Protein AF-A0A2E3NMI8-F1 (afdb_monomer_lite)

pLDDT: mean 86.26, std 13.09, range [44.47, 98.38]

Foldseek 3Di:
DPLVVVLPFAPAFDLDDALQLLVLLLVLLVVLLVLLLLLDPDVVVNVVSVVLSVLLSVLCCVQHNHDHDVVNVVLVVSCVVVVVVVLVVLCVLVVVLLVVLLVLLVVLLVVVVVCVVVVHDDPQQQDFDPLVVLVVVLLVLLLVLLVVLLVLCVVVVVLLVVQCCVFLCVSRCPPPRSNSLSVLLLSFQSLQLSLLCSLLSNLCVVVRDGNSSLVSLVVVVVVSCVVSVVDDPPPFVSLQVVLSSLRRRSSSVSNKAVSLSSHQQALSNQQLNIGNVVSNVCCNRPVVLSSGRSNVSSVVSSVRSSVRSLLSHQSAQTPPHCLVNLVLVSCVSLVSSVDVPDSGSRPSPDPPVSVVVPDDLQDPSNLSSQVNNCVNVNDHDPVSVVSNDDPD

Sequence (392 aa):
MDFLKLAQESKKVYLEYRAGDFLLYALSLISSGALLHLAFPFPTIQAAIWPLLLFMALMFVRKHGIRFDPSALSCLAVNLYVYPVQVFQEWALVRFVPLLLPLSLLFAVALDDFLESQSVGPAWLSEPLPIWAMVSAHFFVGTCQRLRIHVAHMKRKDHVREVLIQSVWKKHLGNLSIGWHIHHALVTGILCQATNLAVPIATWAVLQPSYRLELILIVLNLGLWRWTRRGHPMNNELVFHRHRSEHRSRFRFTVLHGHHHDAIPIGTIGAAGVGLLEGFHRTLFHYPLGFGSVAVGLLTETGIVLLDMRKHQYVPGVYPFSRGLIRGKVHHAIHHYGSYLPLGTGDGSNLDRDDAAGYVRNNPKARWLCRMTEQVEGSLDSETSAFLAPER

Structure (mmCIF, N/CA/C/O backbone):
data_AF-A0A2E3NMI8-F1
#
_entry.id   AF-A0A2E3NMI8-F1
#
loop_
_atom_site.group_PDB
_atom_site.id
_atom_site.type_symbol
_atom_site.label_atom_id
_atom_site.label_alt_id
_atom_site.label_comp_id
_atom_site.label_asym_id
_atom_site.label_entity_id
_atom_site.label_seq_id
_atom_site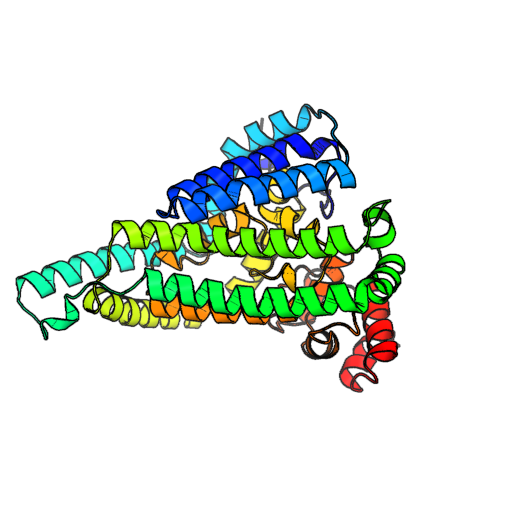.pdbx_PDB_ins_code
_atom_site.Cartn_x
_atom_site.Cartn_y
_atom_site.Cartn_z
_atom_site.occupancy
_atom_site.B_iso_or_equiv
_atom_site.auth_seq_id
_atom_site.auth_comp_id
_atom_site.auth_asym_id
_atom_site.auth_atom_id
_atom_site.pdbx_PDB_model_num
ATOM 1 N N . MET A 1 1 ? 21.445 22.642 18.134 1.00 48.94 1 MET A N 1
ATOM 2 C CA . MET A 1 1 ? 20.219 21.893 18.481 1.00 48.94 1 MET A CA 1
ATOM 3 C C . MET A 1 1 ? 20.337 20.538 17.806 1.00 48.94 1 MET A C 1
ATOM 5 O O . MET A 1 1 ? 20.541 20.500 16.602 1.00 48.94 1 MET A O 1
ATOM 9 N N . ASP A 1 2 ? 20.375 19.454 18.577 1.00 54.44 2 ASP A N 1
ATOM 10 C CA . ASP A 1 2 ? 20.687 18.118 18.059 1.00 54.44 2 ASP A CA 1
ATOM 11 C C . ASP A 1 2 ? 19.453 17.551 17.334 1.00 54.44 2 ASP A C 1
ATOM 13 O O . ASP A 1 2 ? 18.562 16.962 17.947 1.00 54.44 2 ASP A O 1
ATOM 17 N N . PHE A 1 3 ? 19.341 17.828 16.031 1.00 47.16 3 PHE A N 1
ATOM 18 C CA . PHE A 1 3 ? 18.184 17.445 15.210 1.00 47.16 3 PHE A CA 1
ATOM 19 C C . PHE A 1 3 ? 17.937 15.928 15.214 1.00 47.16 3 PHE A C 1
ATOM 21 O O . PHE A 1 3 ? 16.792 15.497 15.084 1.00 47.16 3 PHE A O 1
ATOM 28 N N . LEU A 1 4 ? 18.975 15.122 15.467 1.00 50.06 4 LEU A N 1
ATOM 29 C CA . LEU A 1 4 ? 18.859 13.673 15.639 1.00 50.06 4 LEU A CA 1
ATOM 30 C C . LEU A 1 4 ? 18.184 13.292 16.966 1.00 50.06 4 LEU A C 1
ATOM 32 O O . LEU A 1 4 ? 17.413 12.338 16.988 1.00 50.06 4 LEU A O 1
ATOM 36 N N . LYS A 1 5 ? 18.370 14.064 18.047 1.00 53.22 5 LYS A N 1
ATOM 37 C CA . LYS A 1 5 ? 17.618 13.885 19.308 1.00 53.22 5 LYS A CA 1
ATOM 38 C C . LYS A 1 5 ? 16.154 14.309 19.204 1.00 53.22 5 LYS A C 1
ATOM 40 O O . LYS A 1 5 ? 15.318 13.751 19.900 1.00 53.22 5 LYS A O 1
ATOM 45 N N . LEU A 1 6 ? 15.812 15.250 18.324 1.00 46.50 6 LEU A N 1
ATOM 46 C CA . LEU A 1 6 ? 14.408 15.598 18.035 1.00 46.50 6 LEU A CA 1
ATOM 47 C C . LEU A 1 6 ? 13.716 14.566 17.140 1.00 46.50 6 LEU A C 1
ATOM 49 O O . LEU A 1 6 ? 12.498 14.418 17.196 1.00 46.50 6 LEU A O 1
ATOM 53 N N . ALA A 1 7 ? 14.501 13.847 16.338 1.00 50.66 7 ALA A N 1
ATOM 54 C CA . ALA A 1 7 ? 14.060 12.708 15.548 1.00 50.66 7 ALA A CA 1
ATOM 55 C C . ALA A 1 7 ? 14.008 11.392 16.344 1.00 50.66 7 ALA A C 1
ATOM 57 O O . ALA A 1 7 ? 13.505 10.398 15.815 1.00 50.66 7 ALA A O 1
ATOM 58 N N . GLN A 1 8 ? 14.525 11.362 17.584 1.00 53.12 8 GLN A N 1
ATOM 59 C CA . GLN A 1 8 ? 14.442 10.175 18.432 1.00 53.12 8 GLN A CA 1
ATOM 60 C C . GLN A 1 8 ? 12.979 9.799 18.656 1.00 53.12 8 GLN A C 1
ATOM 62 O O . GLN A 1 8 ? 12.126 10.647 18.919 1.00 53.12 8 GLN A O 1
ATOM 67 N N . GLU A 1 9 ? 12.720 8.497 18.529 1.00 57.19 9 GLU A N 1
ATOM 68 C CA . GLU A 1 9 ? 11.420 7.866 18.710 1.00 57.19 9 GLU A CA 1
ATOM 69 C C . GLU A 1 9 ? 10.660 8.477 19.894 1.00 57.19 9 GLU A C 1
ATOM 71 O O . GLU A 1 9 ? 11.052 8.334 21.056 1.00 57.19 9 GLU A O 1
ATOM 76 N N . SER A 1 10 ? 9.546 9.153 19.603 1.00 64.44 10 SER A N 1
ATOM 77 C CA . SER A 1 10 ? 8.658 9.636 20.651 1.00 64.44 10 SER A CA 1
ATOM 78 C C . SER A 1 10 ? 8.221 8.457 21.522 1.00 64.44 10 SER A C 1
ATOM 80 O O . SER A 1 10 ? 7.871 7.394 21.009 1.00 64.44 10 SER A O 1
ATOM 82 N N . LYS A 1 11 ? 8.150 8.652 22.847 1.00 71.75 11 LYS A N 1
ATOM 83 C CA . LYS A 1 11 ? 7.437 7.704 23.727 1.00 71.75 11 LYS A CA 1
ATOM 84 C C . LYS A 1 11 ? 5.959 7.579 23.339 1.00 71.75 11 LYS A C 1
ATOM 86 O O . LYS A 1 11 ? 5.300 6.617 23.724 1.00 71.75 11 LYS A O 1
ATOM 91 N N . LYS A 1 12 ? 5.427 8.563 22.608 1.00 85.50 12 LYS A N 1
ATOM 92 C CA . LYS A 1 12 ? 4.054 8.569 22.135 1.00 85.50 12 LYS A CA 1
ATOM 93 C C . LYS A 1 12 ? 3.904 7.655 20.925 1.00 85.50 12 LYS A C 1
ATOM 95 O O . LYS A 1 12 ? 4.614 7.795 19.935 1.00 85.50 12 LYS A O 1
ATOM 100 N N . VAL A 1 13 ? 2.911 6.783 21.014 1.00 88.81 13 VAL A N 1
ATOM 101 C CA . VAL A 1 13 ? 2.455 5.936 19.917 1.00 88.81 13 VAL A CA 1
ATOM 102 C C . VAL A 1 13 ? 1.234 6.580 19.261 1.00 88.81 13 VAL A C 1
ATOM 104 O O . VAL A 1 13 ? 0.327 7.052 19.950 1.00 88.81 13 VAL A O 1
ATOM 107 N N . TYR A 1 14 ? 1.211 6.591 17.934 1.00 92.00 14 TYR A N 1
ATOM 108 C CA . TYR A 1 14 ? 0.100 7.042 17.104 1.00 92.00 14 TYR A CA 1
ATOM 109 C C . TYR A 1 14 ? -0.599 5.819 16.522 1.00 92.00 14 TYR A C 1
ATOM 111 O O . TYR A 1 14 ? 0.033 5.055 15.815 1.00 92.00 14 TYR A O 1
ATOM 119 N N . LEU A 1 15 ? -1.878 5.618 16.828 1.00 90.62 15 LEU A N 1
ATOM 120 C CA . LEU A 1 15 ? -2.722 4.571 16.221 1.00 90.62 15 LEU A CA 1
ATOM 121 C C . LEU A 1 15 ? -3.966 5.169 15.555 1.00 90.62 15 LEU A C 1
ATOM 123 O O . LEU A 1 15 ? -4.753 4.467 14.939 1.00 90.62 15 LEU A O 1
ATOM 127 N N . GLU A 1 16 ? -4.174 6.471 15.734 1.00 93.00 16 GLU A N 1
ATOM 128 C CA . GLU A 1 16 ? -5.407 7.162 15.398 1.00 93.00 16 GLU A CA 1
ATOM 129 C C . GLU A 1 16 ? -5.082 8.600 15.010 1.00 93.00 16 GLU A C 1
ATOM 131 O O . GLU A 1 16 ? -4.140 9.211 15.534 1.00 93.00 16 GLU A O 1
ATOM 136 N N . TYR A 1 17 ? -5.901 9.149 14.121 1.00 95.50 17 TYR A N 1
ATOM 137 C CA . TYR A 1 17 ? -5.855 10.555 13.763 1.00 95.50 17 TYR A CA 1
ATOM 138 C C . TYR A 1 17 ? -6.521 11.444 14.812 1.00 95.50 17 TYR A C 1
ATOM 140 O O . TYR A 1 17 ? -7.375 11.026 15.592 1.00 95.50 17 TYR A O 1
ATOM 148 N N . ARG A 1 18 ? -6.124 12.717 14.817 1.00 95.75 18 ARG A N 1
ATOM 149 C CA . ARG A 1 18 ? -6.755 13.789 15.594 1.00 95.75 18 ARG A CA 1
ATOM 150 C C . ARG A 1 18 ? -7.153 14.915 14.647 1.00 95.75 18 ARG A C 1
ATOM 152 O O . ARG A 1 18 ? -6.517 15.101 13.615 1.00 95.75 18 ARG A O 1
ATOM 159 N N . ALA A 1 19 ? -8.087 15.770 15.064 1.00 96.81 19 ALA A N 1
ATOM 160 C CA . ALA A 1 19 ? -8.471 16.974 14.311 1.00 96.81 19 ALA A CA 1
ATOM 161 C C . ALA A 1 19 ? -7.267 17.836 13.864 1.00 96.81 19 ALA A C 1
ATOM 163 O O . ALA A 1 19 ? -7.267 18.414 12.780 1.00 96.81 19 ALA A O 1
ATOM 164 N N . GLY A 1 20 ? -6.227 17.906 14.709 1.00 97.12 20 GLY A N 1
ATOM 165 C CA . GLY A 1 20 ? -4.985 18.646 14.451 1.00 97.12 20 GLY A CA 1
ATOM 166 C C . GLY A 1 20 ? -4.076 18.042 13.377 1.00 97.12 20 GLY A C 1
ATOM 167 O O . GLY A 1 20 ? -3.100 18.668 12.981 1.00 97.12 20 GLY A O 1
ATOM 168 N N . ASP A 1 21 ? -4.344 16.817 12.928 1.00 97.38 21 ASP A N 1
ATOM 169 C CA . ASP A 1 21 ? -3.536 16.116 11.928 1.00 97.38 21 ASP A CA 1
ATOM 170 C C . ASP A 1 21 ? -4.006 16.401 10.486 1.00 97.38 21 ASP A C 1
ATOM 172 O O . ASP A 1 21 ? -3.323 16.006 9.542 1.00 97.38 21 ASP A O 1
ATOM 176 N N . PHE A 1 22 ? -5.106 17.152 10.306 1.00 97.62 22 PHE A N 1
ATOM 177 C CA . PHE A 1 22 ? -5.719 17.439 9.001 1.00 97.62 22 PHE A CA 1
ATOM 178 C C . PHE A 1 22 ? -4.738 18.012 7.971 1.00 97.62 22 PHE A C 1
ATOM 180 O O . PHE A 1 22 ? -4.742 17.577 6.826 1.00 97.62 22 PHE A O 1
ATOM 187 N N . LEU A 1 23 ? -3.868 18.950 8.363 1.00 97.31 23 LEU A N 1
ATOM 188 C CA . LEU A 1 23 ? -2.914 19.567 7.433 1.00 97.31 23 LEU A CA 1
ATOM 189 C C . LEU A 1 23 ? -1.930 18.544 6.843 1.00 97.31 23 LEU A C 1
ATOM 191 O O . LEU A 1 23 ? -1.693 18.527 5.639 1.00 97.31 23 LEU A O 1
ATOM 195 N N . LEU A 1 24 ? -1.368 17.681 7.692 1.00 97.44 24 LEU A N 1
ATOM 196 C CA . LEU A 1 24 ? -0.439 16.635 7.261 1.00 97.44 24 LEU A CA 1
ATOM 197 C C . LEU A 1 24 ? -1.165 15.554 6.445 1.00 97.44 24 LEU A C 1
ATOM 199 O O . LEU A 1 24 ? -0.610 15.037 5.479 1.00 97.44 24 LEU A O 1
ATOM 203 N N . TYR A 1 25 ? -2.410 15.239 6.809 1.00 97.81 25 TYR A N 1
ATOM 204 C CA . TYR A 1 25 ? -3.247 14.304 6.062 1.00 97.81 25 TYR A CA 1
ATOM 205 C C . TYR A 1 25 ? -3.560 14.834 4.655 1.00 97.81 25 TYR A C 1
ATOM 207 O O . TYR A 1 25 ? -3.325 14.149 3.666 1.00 97.81 25 TYR A O 1
ATOM 215 N N . ALA A 1 26 ? -3.995 16.093 4.546 1.00 97.81 26 ALA A N 1
ATOM 216 C CA . ALA A 1 26 ? -4.251 16.756 3.269 1.00 97.81 26 ALA A CA 1
ATOM 217 C C . ALA A 1 26 ? -2.993 16.819 2.389 1.00 97.81 26 ALA A C 1
ATOM 219 O O . ALA A 1 26 ? -3.072 16.544 1.194 1.00 97.81 26 ALA A O 1
ATOM 220 N N . LEU A 1 27 ? -1.826 17.106 2.979 1.00 97.25 27 LEU A N 1
ATOM 221 C CA . LEU A 1 27 ? -0.546 17.037 2.271 1.00 97.25 27 LEU A CA 1
ATOM 222 C C . LEU A 1 27 ? -0.295 15.639 1.691 1.00 97.25 27 LEU A C 1
ATOM 224 O O . LEU A 1 27 ? 0.133 15.528 0.541 1.00 97.25 27 LEU A O 1
ATOM 228 N N . SER A 1 28 ? -0.566 14.582 2.462 1.00 97.25 28 SER A N 1
ATOM 229 C CA . SER A 1 28 ? -0.422 13.211 1.970 1.00 97.25 28 SER A CA 1
ATOM 230 C C . SER A 1 28 ? -1.344 12.919 0.792 1.00 97.25 28 SER A C 1
ATOM 232 O O . SER A 1 28 ? -0.884 12.399 -0.226 1.00 97.25 28 SER A O 1
ATOM 234 N N . LEU A 1 29 ? -2.617 13.315 0.886 1.00 98.19 29 LEU A N 1
ATOM 235 C CA . LEU A 1 29 ? -3.584 13.132 -0.196 1.00 98.19 29 LEU A CA 1
ATOM 236 C C . LEU A 1 29 ? -3.160 13.875 -1.468 1.00 98.19 29 LEU A C 1
ATOM 238 O O . LEU A 1 29 ? -3.165 13.281 -2.542 1.00 98.19 29 LEU A O 1
ATOM 242 N N . ILE A 1 30 ? -2.745 15.141 -1.356 1.00 98.12 30 ILE A N 1
ATOM 243 C CA . ILE A 1 30 ? -2.297 15.950 -2.502 1.00 98.12 30 ILE A CA 1
ATOM 244 C C . ILE A 1 30 ? -1.049 15.336 -3.139 1.00 98.12 30 ILE A C 1
ATOM 246 O O . ILE A 1 30 ? -0.992 15.191 -4.357 1.00 98.12 30 ILE A O 1
ATOM 250 N N . SER A 1 31 ? -0.072 14.937 -2.324 1.00 97.38 31 SER A N 1
ATOM 251 C CA . SER A 1 31 ? 1.175 14.342 -2.815 1.00 97.38 31 SER A CA 1
ATOM 252 C C . SER A 1 31 ? 0.923 12.985 -3.477 1.00 97.38 31 SER A C 1
ATOM 254 O O . SER A 1 31 ? 1.492 12.699 -4.527 1.00 97.38 31 SER A O 1
ATOM 256 N N . SER A 1 32 ? 0.023 12.175 -2.910 1.00 97.12 32 SER A N 1
ATOM 257 C CA . SER A 1 32 ? -0.417 10.910 -3.509 1.00 97.12 32 SER A CA 1
ATOM 258 C C . SER A 1 32 ? -1.138 11.153 -4.834 1.00 97.12 32 SER A C 1
ATOM 260 O O . SER A 1 32 ? -0.865 10.467 -5.811 1.00 97.12 32 SER A O 1
ATOM 262 N N . GLY A 1 33 ? -2.016 12.159 -4.899 1.00 97.56 33 GLY A N 1
ATOM 263 C CA . GLY A 1 33 ? -2.706 12.553 -6.127 1.00 97.56 33 GLY A CA 1
ATOM 264 C C . GLY A 1 33 ? -1.751 13.007 -7.221 1.00 97.56 33 GLY A C 1
ATOM 265 O O . GLY A 1 33 ? -1.853 12.522 -8.342 1.00 97.56 33 GLY A O 1
ATOM 266 N N . ALA A 1 34 ? -0.782 13.863 -6.890 1.00 96.88 34 ALA A N 1
ATOM 267 C CA . ALA A 1 34 ? 0.250 14.304 -7.825 1.00 96.88 34 ALA A CA 1
ATOM 268 C C . ALA A 1 34 ? 1.092 13.125 -8.336 1.00 96.88 34 ALA A C 1
ATOM 270 O O . ALA A 1 34 ? 1.272 12.973 -9.541 1.00 96.88 34 ALA A O 1
ATOM 271 N N . LEU A 1 35 ? 1.546 12.252 -7.433 1.00 95.94 35 LEU A N 1
ATOM 272 C CA . LEU A 1 35 ? 2.306 11.055 -7.783 1.00 95.94 35 LEU A CA 1
ATOM 273 C C . LEU A 1 35 ? 1.525 10.143 -8.739 1.00 95.94 35 LEU A C 1
ATOM 275 O O . LEU A 1 35 ? 2.049 9.732 -9.771 1.00 95.94 35 LEU A O 1
ATOM 279 N N . LEU A 1 36 ? 0.274 9.829 -8.404 1.00 96.25 36 LEU A N 1
ATOM 280 C CA . LEU A 1 36 ? -0.571 8.971 -9.231 1.00 96.25 36 LEU A CA 1
ATOM 281 C C . LEU A 1 36 ? -0.896 9.626 -10.576 1.00 96.25 36 LEU A C 1
ATOM 283 O O . LEU A 1 36 ? -0.906 8.948 -11.598 1.00 96.25 36 LEU A O 1
ATOM 287 N N . HIS A 1 37 ? -1.127 10.937 -10.594 1.00 95.19 37 HIS A N 1
ATOM 288 C CA . HIS A 1 37 ? -1.381 11.676 -11.826 1.00 95.19 37 HIS A CA 1
ATOM 289 C C . HIS A 1 37 ? -0.189 11.602 -12.789 1.00 95.19 37 HIS A C 1
ATOM 291 O O . HIS A 1 37 ? -0.386 11.429 -13.988 1.00 95.19 37 HIS A O 1
ATOM 297 N N . LEU A 1 38 ? 1.037 11.676 -12.260 1.00 94.06 38 LEU A N 1
ATOM 298 C CA . LEU A 1 38 ? 2.265 11.534 -13.043 1.00 94.06 38 LEU A CA 1
ATOM 299 C C . LEU A 1 38 ? 2.527 10.086 -13.479 1.00 94.06 38 LEU A C 1
ATOM 301 O O . LEU A 1 38 ? 3.013 9.864 -14.583 1.00 94.06 38 LEU A O 1
ATOM 305 N N . ALA A 1 39 ? 2.221 9.105 -12.628 1.00 94.06 39 ALA A N 1
ATOM 306 C CA . ALA A 1 39 ? 2.479 7.698 -12.925 1.00 94.06 39 ALA A CA 1
ATOM 307 C C . ALA A 1 39 ? 1.505 7.121 -13.965 1.00 94.06 39 ALA A C 1
ATOM 309 O O . ALA A 1 39 ? 1.915 6.362 -14.837 1.00 94.06 39 ALA A O 1
ATOM 310 N N . PHE A 1 40 ? 0.215 7.460 -13.891 1.00 93.56 40 PHE A N 1
ATOM 311 C CA . PHE A 1 40 ? -0.798 6.920 -14.799 1.00 93.56 40 PHE A CA 1
ATOM 312 C C . PHE A 1 40 ? -0.992 7.838 -16.015 1.00 93.56 40 PHE A C 1
ATOM 314 O O . PHE A 1 40 ? -1.464 8.959 -15.840 1.00 93.56 40 PHE A O 1
ATOM 321 N N . PRO A 1 41 ? -0.739 7.375 -17.254 1.00 91.69 41 PRO A N 1
ATOM 322 C CA . PRO A 1 41 ? -0.838 8.222 -18.446 1.00 91.69 41 PRO A CA 1
ATOM 323 C C . PRO A 1 41 ? -2.268 8.372 -18.985 1.00 91.69 41 PRO A C 1
ATOM 325 O O . PRO A 1 41 ? -2.483 9.090 -19.957 1.00 91.69 41 PRO A O 1
ATOM 328 N N . PHE A 1 42 ? -3.254 7.681 -18.403 1.00 93.38 42 PHE A N 1
ATOM 329 C CA . PHE A 1 42 ? -4.628 7.676 -18.905 1.00 93.38 42 PHE A CA 1
ATOM 330 C C . PHE A 1 42 ? -5.465 8.783 -18.247 1.00 93.38 42 PHE A C 1
ATOM 332 O O . PHE A 1 42 ? -5.714 8.701 -17.037 1.00 93.38 42 PHE A O 1
ATOM 339 N N . PRO A 1 43 ? -5.995 9.760 -19.012 1.00 95.00 43 PRO A N 1
ATOM 340 C CA . PRO A 1 43 ? -6.765 10.875 -18.455 1.00 95.00 43 PRO A CA 1
ATOM 341 C C . PRO A 1 43 ? -7.990 10.440 -17.645 1.00 95.00 43 PRO A C 1
ATOM 343 O O . PRO A 1 43 ? -8.350 11.075 -16.659 1.00 95.00 43 PRO A O 1
ATOM 346 N N . THR A 1 44 ? -8.622 9.327 -18.021 1.00 94.06 44 THR A N 1
ATOM 347 C CA . THR A 1 44 ? -9.772 8.767 -17.298 1.00 94.06 44 THR A CA 1
ATOM 348 C C . THR A 1 44 ? -9.395 8.281 -15.898 1.00 94.06 44 THR A C 1
ATOM 350 O O . THR A 1 44 ? -10.126 8.542 -14.944 1.00 94.06 44 THR A O 1
ATOM 353 N N . ILE A 1 45 ? -8.237 7.630 -15.749 1.00 93.44 45 ILE A N 1
ATOM 354 C CA . ILE A 1 45 ? -7.718 7.194 -14.445 1.00 93.44 45 ILE A CA 1
ATOM 355 C C . ILE A 1 45 ? -7.319 8.415 -13.615 1.00 93.44 45 ILE A C 1
ATOM 357 O O . ILE A 1 45 ? -7.707 8.525 -12.453 1.00 93.44 45 ILE A O 1
ATOM 361 N N . GLN A 1 46 ? -6.614 9.369 -14.228 1.00 94.19 46 GLN A N 1
ATOM 362 C CA . GLN A 1 46 ? -6.236 10.634 -13.595 1.00 94.19 46 GLN A CA 1
ATOM 363 C C . GLN A 1 46 ? -7.454 11.396 -13.052 1.00 94.19 46 GLN A C 1
ATOM 365 O O . GLN A 1 46 ? -7.432 11.868 -11.915 1.00 94.19 46 GLN A O 1
ATOM 370 N N . ALA A 1 47 ? -8.532 11.478 -13.835 1.00 94.31 47 ALA A N 1
ATOM 371 C CA . ALA A 1 47 ? -9.777 12.120 -13.429 1.00 94.31 47 ALA A CA 1
ATOM 372 C C . ALA A 1 47 ? -10.482 11.370 -12.287 1.00 94.31 47 ALA A C 1
ATOM 374 O O . ALA A 1 47 ? -11.103 12.007 -11.442 1.00 94.31 47 ALA A O 1
ATOM 375 N N . ALA A 1 48 ? -10.368 10.039 -12.226 1.00 95.56 48 ALA A N 1
ATOM 376 C CA . ALA A 1 48 ? -10.977 9.224 -11.175 1.00 95.56 48 ALA A CA 1
ATOM 377 C C . ALA A 1 48 ? -10.239 9.303 -9.823 1.00 95.56 48 ALA A C 1
ATOM 379 O O . ALA A 1 48 ? -10.871 9.154 -8.777 1.00 95.56 48 ALA A O 1
ATOM 380 N N . ILE A 1 49 ? -8.927 9.568 -9.815 1.00 96.44 49 ILE A N 1
ATOM 381 C CA . ILE A 1 49 ? -8.114 9.640 -8.586 1.00 96.44 49 ILE A CA 1
ATOM 382 C C . ILE A 1 49 ? -8.561 10.789 -7.669 1.00 96.44 49 ILE A C 1
ATOM 384 O O . ILE A 1 49 ? -8.715 10.599 -6.461 1.00 96.44 49 ILE A O 1
ATOM 388 N N . TRP A 1 50 ? -8.801 11.978 -8.223 1.00 96.44 50 TRP A N 1
ATOM 389 C CA . TRP A 1 50 ? -9.103 13.172 -7.425 1.00 96.44 50 TRP A CA 1
ATOM 390 C C . TRP A 1 50 ? -10.415 13.079 -6.625 1.00 96.44 50 TRP A C 1
ATOM 392 O O . TRP A 1 50 ? -10.389 13.401 -5.436 1.00 96.44 50 TRP A O 1
ATOM 402 N N . PRO A 1 51 ? -11.540 12.590 -7.184 1.00 98.12 51 PRO A N 1
ATOM 403 C CA . PRO A 1 51 ? -12.753 12.323 -6.413 1.00 98.12 51 PRO A CA 1
ATOM 404 C C . PRO A 1 51 ? -12.547 11.337 -5.258 1.00 98.12 51 PRO A C 1
ATOM 406 O O . PRO A 1 51 ? -13.104 11.540 -4.179 1.00 98.12 51 PRO A O 1
ATOM 409 N N . LEU A 1 52 ? -11.730 10.294 -5.449 1.00 98.00 52 LEU A N 1
ATOM 410 C CA . LEU A 1 52 ? -11.418 9.330 -4.389 1.00 98.00 52 LEU A CA 1
ATOM 411 C C . LEU A 1 52 ? -10.628 9.992 -3.251 1.00 98.00 52 LEU A C 1
ATOM 413 O O . LEU A 1 52 ? -10.954 9.797 -2.082 1.00 98.00 52 LEU A O 1
ATOM 417 N N . LEU A 1 53 ? -9.640 10.830 -3.575 1.00 98.38 53 LEU A N 1
ATOM 418 C CA . LEU A 1 53 ? -8.878 11.595 -2.579 1.00 98.38 53 LEU A CA 1
ATOM 419 C C . LEU A 1 53 ? -9.744 12.635 -1.860 1.00 98.38 53 LEU A C 1
ATOM 421 O O . LEU A 1 53 ? -9.649 12.782 -0.642 1.00 98.38 53 LEU A O 1
ATOM 425 N N . LEU A 1 54 ? -10.631 13.322 -2.583 1.00 98.31 54 LEU A N 1
ATOM 426 C CA . LEU A 1 54 ? -11.600 14.236 -1.981 1.00 98.31 54 LEU A CA 1
ATOM 427 C C . LEU A 1 54 ? -12.510 13.492 -0.998 1.00 98.31 54 LEU A C 1
ATOM 429 O O . LEU A 1 54 ? -12.752 13.977 0.106 1.00 98.31 54 LEU A O 1
ATOM 433 N N . PHE A 1 55 ? -12.972 12.297 -1.361 1.00 98.38 55 PHE A N 1
ATOM 434 C CA . PHE A 1 55 ? -13.755 11.458 -0.464 1.00 98.38 55 PHE A CA 1
ATOM 435 C C . PHE A 1 55 ? -12.983 11.090 0.815 1.00 98.38 55 PHE A C 1
ATOM 437 O O . PHE A 1 55 ? -13.541 11.231 1.903 1.00 98.38 55 PHE A O 1
ATOM 444 N N . MET A 1 56 ? -11.699 10.720 0.718 1.00 98.06 56 MET A N 1
ATOM 445 C CA . MET A 1 56 ? -10.837 10.489 1.892 1.00 98.06 56 MET A CA 1
ATOM 446 C C . MET A 1 56 ? -10.750 11.736 2.788 1.00 98.06 56 MET A C 1
ATOM 448 O O . MET A 1 56 ? -10.926 11.645 4.003 1.00 98.06 56 MET A O 1
ATOM 452 N N . ALA A 1 57 ? -10.555 12.923 2.199 1.00 98.38 57 ALA A N 1
ATOM 453 C CA . ALA A 1 57 ? -10.520 14.181 2.946 1.00 98.38 57 ALA A CA 1
ATOM 454 C C . ALA A 1 57 ? -11.848 14.452 3.672 1.00 98.38 57 ALA A C 1
ATOM 456 O O . ALA A 1 57 ? -11.854 14.776 4.859 1.00 98.38 57 ALA A O 1
ATOM 457 N N . LEU A 1 58 ? -12.985 14.275 2.993 1.00 97.94 58 LEU A N 1
ATOM 458 C CA . LEU A 1 58 ? -14.310 14.450 3.594 1.00 97.94 58 LEU A CA 1
ATOM 459 C C . LEU A 1 58 ? -14.556 13.452 4.731 1.00 97.94 58 LEU A C 1
ATOM 461 O O . LEU A 1 58 ? -15.092 13.837 5.774 1.00 97.94 58 LEU A O 1
ATOM 465 N N . MET A 1 59 ? -14.140 12.194 4.563 1.00 97.19 59 MET A N 1
ATOM 466 C CA . MET A 1 59 ? -14.217 11.177 5.613 1.00 97.19 59 MET A CA 1
ATOM 467 C C . MET A 1 59 ? -13.380 11.566 6.829 1.00 97.19 59 MET A C 1
ATOM 469 O O . MET A 1 59 ? -13.892 11.501 7.948 1.00 97.19 59 MET A O 1
ATOM 473 N N . PHE A 1 60 ? -12.154 12.057 6.628 1.00 97.19 60 PHE A N 1
ATOM 474 C CA . PHE A 1 60 ? -11.320 12.560 7.718 1.00 97.19 60 PHE A CA 1
ATOM 475 C C . PHE A 1 60 ? -12.036 13.669 8.497 1.00 97.19 60 PHE A C 1
ATOM 477 O O . PHE A 1 60 ? -12.161 13.589 9.718 1.00 97.19 60 PHE A O 1
ATOM 484 N N . VAL A 1 61 ? -12.564 14.682 7.799 1.00 97.12 61 VAL A N 1
ATOM 485 C CA . VAL A 1 61 ? -13.276 15.813 8.423 1.00 97.12 61 VAL A CA 1
ATOM 486 C C . VAL A 1 61 ? -14.485 15.335 9.219 1.00 97.12 61 VAL A C 1
ATOM 488 O O . VAL A 1 61 ? -14.711 15.788 10.339 1.00 97.12 61 VAL A O 1
ATOM 491 N N . ARG A 1 62 ? -15.258 14.395 8.670 1.00 96.06 62 ARG A N 1
ATOM 492 C CA . ARG A 1 62 ? -16.450 13.850 9.333 1.00 96.06 62 ARG A CA 1
ATOM 493 C C . ARG A 1 62 ? -16.118 12.996 10.555 1.00 96.06 62 ARG A C 1
ATOM 495 O O . ARG A 1 62 ? -16.906 12.991 11.497 1.00 96.06 62 ARG A O 1
ATOM 502 N N . LYS A 1 63 ? -14.999 12.269 10.538 1.00 94.75 63 LYS A N 1
ATOM 503 C CA . LYS A 1 63 ? -14.582 11.381 11.635 1.00 94.75 63 LYS A CA 1
ATOM 504 C C . LYS A 1 63 ? -13.837 12.115 12.746 1.00 94.75 63 LYS A C 1
ATOM 506 O O . LYS A 1 63 ? -14.089 11.850 13.917 1.00 94.75 63 LYS A O 1
ATOM 511 N N . HIS A 1 64 ? -12.937 13.024 12.380 1.00 95.19 64 HIS A N 1
ATOM 512 C CA . HIS A 1 64 ? -11.958 13.614 13.299 1.00 95.19 64 HIS A CA 1
ATOM 513 C C . HIS A 1 64 ? -12.144 15.113 13.508 1.00 95.19 64 HIS A C 1
ATOM 515 O O . HIS A 1 64 ? -11.617 15.656 14.477 1.00 95.19 64 HIS A O 1
ATOM 521 N N . GLY A 1 65 ? -12.879 15.788 12.622 1.00 95.94 65 GLY A N 1
ATOM 522 C CA . GLY A 1 65 ? -12.962 17.244 12.576 1.00 95.94 65 GLY A CA 1
ATOM 523 C C . GLY A 1 65 ? -11.713 17.893 11.975 1.00 95.94 65 GLY A C 1
ATOM 524 O O . GLY A 1 65 ? -10.773 17.229 11.539 1.00 95.94 65 GLY A O 1
ATOM 525 N N . ILE A 1 66 ? -11.708 19.225 11.966 1.00 97.38 66 ILE A N 1
ATOM 526 C CA . ILE A 1 66 ? -10.571 20.037 11.524 1.00 97.38 66 ILE A CA 1
ATOM 527 C C . ILE A 1 66 ? -10.180 20.951 12.672 1.00 97.38 66 ILE A C 1
ATOM 529 O O . ILE A 1 66 ? -11.016 21.667 13.222 1.00 97.38 66 ILE A O 1
ATOM 533 N N . ARG A 1 67 ? -8.895 20.958 13.017 1.00 97.56 67 ARG A N 1
ATOM 534 C CA . ARG A 1 67 ? -8.320 21.960 13.910 1.00 97.56 67 ARG A CA 1
ATOM 535 C C . ARG A 1 67 ? -6.961 22.369 13.379 1.00 97.56 67 ARG A C 1
ATOM 537 O O . ARG A 1 67 ? -6.130 21.512 13.101 1.00 97.56 67 ARG A O 1
ATOM 544 N N . PHE A 1 68 ? -6.715 23.668 13.270 1.00 95.44 68 PHE A N 1
ATOM 545 C CA . PHE A 1 68 ? -5.372 24.138 12.964 1.00 95.44 68 PHE A CA 1
ATOM 546 C C . PHE A 1 68 ? -4.447 23.854 14.153 1.00 95.44 68 PHE A C 1
ATOM 548 O O . PHE A 1 68 ? -4.746 24.217 15.290 1.00 95.44 68 PHE A O 1
ATOM 555 N N . ASP A 1 69 ? -3.340 23.168 13.891 1.00 95.25 69 ASP A N 1
ATOM 556 C CA . ASP A 1 69 ? -2.314 22.846 14.876 1.00 95.25 69 ASP A CA 1
ATOM 557 C C . ASP A 1 69 ? -0.957 23.301 14.317 1.00 95.25 69 ASP A C 1
ATOM 559 O O . ASP A 1 69 ? -0.411 22.622 13.444 1.00 95.25 69 ASP A O 1
ATOM 563 N N . PRO A 1 70 ? -0.391 24.425 14.798 1.00 94.25 70 PRO A N 1
ATOM 564 C CA . PRO A 1 70 ? 0.888 24.945 14.311 1.00 94.25 70 PRO A CA 1
ATOM 565 C C . PRO A 1 70 ? 2.028 23.924 14.386 1.00 94.25 70 PRO A C 1
ATOM 567 O O . PRO A 1 70 ? 2.933 23.937 13.551 1.00 94.25 70 PRO A O 1
ATOM 570 N N . SER A 1 71 ? 1.967 22.981 15.335 1.00 94.00 71 SER A N 1
ATOM 571 C CA . SER A 1 71 ? 2.988 21.939 15.461 1.00 94.00 71 SER A CA 1
ATOM 572 C C . SER A 1 71 ? 3.009 20.970 14.272 1.00 94.00 71 SER A C 1
ATOM 574 O O . SER A 1 71 ? 4.008 20.280 14.078 1.00 94.00 71 SER A O 1
ATOM 576 N N . ALA A 1 72 ? 1.959 20.930 13.441 1.00 93.94 72 ALA A N 1
ATOM 577 C CA . ALA A 1 72 ? 1.954 20.201 12.174 1.00 93.94 72 ALA A CA 1
ATOM 578 C C . ALA A 1 72 ? 2.952 20.796 11.165 1.00 93.94 72 ALA A C 1
ATOM 580 O O . ALA A 1 72 ? 3.671 20.042 10.513 1.00 93.94 72 ALA A O 1
ATOM 581 N N . LEU A 1 73 ? 3.057 22.129 11.087 1.00 93.75 73 LEU A N 1
ATOM 582 C CA . LEU A 1 73 ? 4.018 22.816 10.215 1.00 93.75 73 LEU A CA 1
ATOM 583 C C . LEU A 1 73 ? 5.454 22.584 10.684 1.00 93.75 73 LEU A C 1
ATOM 585 O O . LEU A 1 73 ? 6.316 22.234 9.883 1.00 93.75 73 LEU A O 1
ATOM 589 N N . SER A 1 74 ? 5.704 22.703 11.991 1.00 92.94 74 SER A N 1
ATOM 590 C CA . SER A 1 74 ? 7.016 22.383 12.565 1.00 92.94 74 SER A CA 1
ATOM 591 C C . SER A 1 74 ? 7.379 20.914 12.340 1.00 92.94 74 SER A C 1
ATOM 593 O O . SER A 1 74 ? 8.514 20.603 11.987 1.00 92.94 74 SER A O 1
ATOM 595 N N . CYS A 1 75 ? 6.410 20.005 12.496 1.00 93.06 75 CYS A N 1
ATOM 596 C CA . CYS A 1 75 ? 6.593 18.582 12.227 1.00 93.06 75 CYS A CA 1
ATOM 597 C C . CYS A 1 75 ? 6.977 18.334 10.763 1.00 93.06 75 CYS A C 1
ATOM 599 O O . CYS A 1 75 ? 7.935 17.601 10.518 1.00 93.06 75 CYS A O 1
ATOM 601 N N . LEU A 1 76 ? 6.294 18.979 9.813 1.00 93.19 76 LEU A N 1
ATOM 602 C CA . LEU A 1 76 ? 6.623 18.912 8.391 1.00 93.19 76 LEU A CA 1
ATOM 603 C C . LEU A 1 76 ? 8.036 19.438 8.110 1.00 93.19 76 LEU A C 1
ATOM 605 O O . LEU A 1 76 ? 8.845 18.712 7.543 1.00 93.19 76 LEU A O 1
ATOM 609 N N . ALA A 1 77 ? 8.353 20.656 8.554 1.00 92.38 77 ALA A N 1
ATOM 610 C CA . ALA A 1 77 ? 9.644 21.293 8.297 1.00 92.38 77 ALA A CA 1
ATOM 611 C C . ALA A 1 77 ? 10.824 20.459 8.825 1.00 92.38 77 ALA A C 1
ATOM 613 O O . ALA A 1 77 ? 11.801 20.243 8.112 1.00 92.38 77 ALA A O 1
ATOM 614 N N . VAL A 1 78 ? 10.711 19.926 10.048 1.00 92.31 78 VAL A N 1
ATOM 615 C CA . VAL A 1 78 ? 11.744 19.053 10.629 1.00 92.31 78 VAL A CA 1
ATOM 616 C C . VAL A 1 78 ? 11.873 17.749 9.841 1.00 92.31 78 VAL A C 1
ATOM 618 O O . VAL A 1 78 ? 12.987 17.307 9.564 1.00 92.31 78 VAL A O 1
ATOM 621 N N . ASN A 1 79 ? 10.755 17.125 9.456 1.00 91.44 79 ASN A N 1
ATOM 622 C CA . ASN A 1 79 ? 10.805 15.839 8.762 1.00 91.44 79 ASN A CA 1
ATOM 623 C C . ASN A 1 79 ? 11.259 15.961 7.304 1.00 91.44 79 ASN A C 1
ATOM 625 O O . ASN A 1 79 ? 11.894 15.029 6.831 1.00 91.44 79 ASN A O 1
ATOM 629 N N . LEU A 1 80 ? 11.057 17.092 6.622 1.00 89.62 80 LEU A N 1
ATOM 630 C CA . LEU A 1 80 ? 11.647 17.318 5.293 1.00 89.62 80 LEU A CA 1
ATOM 631 C C . LEU A 1 80 ? 13.182 17.213 5.310 1.00 89.62 80 LEU A C 1
ATOM 633 O O . LEU A 1 80 ? 13.771 16.742 4.342 1.00 89.62 80 LEU A O 1
ATOM 637 N N . TYR A 1 81 ? 13.821 17.593 6.419 1.00 89.00 81 TYR A N 1
ATOM 638 C CA . TYR A 1 81 ? 15.269 17.468 6.598 1.00 89.00 81 TYR A CA 1
ATOM 639 C C . TYR A 1 81 ? 15.692 16.092 7.135 1.00 89.00 81 TYR A C 1
ATOM 641 O O . TYR A 1 81 ? 16.647 15.486 6.656 1.00 89.00 81 TYR A O 1
ATOM 649 N N . VAL A 1 82 ? 14.985 15.584 8.146 1.00 88.56 82 VAL A N 1
ATOM 650 C CA . VAL A 1 82 ? 15.361 14.347 8.851 1.00 88.56 82 VAL A CA 1
ATOM 651 C C . VAL A 1 82 ? 15.052 13.093 8.031 1.00 88.56 82 VAL A C 1
ATOM 653 O O . VAL A 1 82 ? 15.792 12.112 8.099 1.00 88.56 82 VAL A O 1
ATOM 656 N N . TYR A 1 83 ? 13.960 13.096 7.269 1.00 88.50 83 TYR A N 1
ATOM 657 C CA . TYR A 1 83 ? 13.466 11.901 6.592 1.00 88.50 83 TYR A CA 1
ATOM 658 C C . TYR A 1 83 ? 14.457 11.319 5.568 1.00 88.50 83 TYR A C 1
ATOM 660 O O . TYR A 1 83 ? 14.713 10.118 5.656 1.00 88.50 83 TYR A O 1
ATOM 668 N N . PRO A 1 84 ? 15.109 12.108 4.684 1.00 88.62 84 PRO A N 1
ATOM 669 C CA . PRO A 1 84 ? 16.143 11.582 3.788 1.00 88.62 84 PRO A CA 1
ATOM 670 C C . PRO A 1 84 ? 17.305 10.902 4.525 1.00 88.62 84 PRO A C 1
ATOM 672 O O . PRO A 1 84 ? 17.772 9.843 4.108 1.00 88.62 84 PRO A O 1
ATOM 675 N N . VAL A 1 85 ? 17.737 11.467 5.659 1.00 89.06 85 VAL A N 1
ATOM 676 C CA . VAL A 1 85 ? 18.797 10.878 6.495 1.00 89.06 85 VAL A CA 1
ATOM 677 C C . VAL A 1 85 ? 18.355 9.526 7.054 1.00 89.06 85 VAL A C 1
ATOM 679 O O . VAL A 1 85 ? 19.129 8.572 7.037 1.00 89.06 85 VAL A O 1
ATOM 682 N N . GLN A 1 86 ? 17.103 9.412 7.502 1.00 85.38 86 GLN A N 1
ATOM 683 C CA . GLN A 1 86 ? 16.559 8.143 7.988 1.00 85.38 86 GLN A CA 1
ATOM 684 C C . GLN A 1 86 ? 16.458 7.094 6.875 1.00 85.38 86 GLN A C 1
ATOM 686 O O . GLN A 1 86 ? 16.814 5.943 7.107 1.00 85.38 86 GLN A O 1
ATOM 691 N N . VAL A 1 87 ? 16.024 7.473 5.667 1.00 85.12 87 VAL A N 1
ATOM 692 C CA . VAL A 1 87 ? 16.001 6.561 4.508 1.00 85.12 87 VAL A CA 1
ATOM 693 C C . VAL A 1 87 ? 17.409 6.037 4.214 1.00 85.12 87 VAL A C 1
ATOM 695 O O . VAL A 1 87 ? 17.600 4.833 4.046 1.00 85.12 87 VAL A O 1
ATOM 698 N N . PHE A 1 88 ? 18.416 6.912 4.241 1.00 85.31 88 PHE A N 1
ATOM 699 C CA . PHE A 1 88 ? 19.810 6.515 4.046 1.00 85.31 88 PHE A CA 1
ATOM 700 C C . PHE A 1 88 ? 20.323 5.573 5.150 1.00 85.31 88 PHE A C 1
ATOM 702 O O . PHE A 1 88 ? 20.994 4.582 4.864 1.00 85.31 88 PHE A O 1
ATOM 709 N N . GLN A 1 89 ? 19.977 5.829 6.414 1.00 83.88 89 GLN A N 1
ATOM 710 C CA . GLN A 1 89 ? 20.304 4.929 7.526 1.00 83.88 89 GLN A CA 1
ATOM 711 C C . GLN A 1 89 ? 19.640 3.559 7.359 1.00 83.88 89 GLN A C 1
ATOM 713 O O . GLN A 1 89 ? 20.282 2.529 7.554 1.00 83.88 89 GLN A O 1
ATOM 718 N N . GLU A 1 90 ? 18.372 3.530 6.949 1.00 80.88 90 GLU A N 1
ATOM 719 C CA . GLU A 1 90 ? 17.652 2.292 6.664 1.00 80.88 90 GLU A CA 1
ATOM 720 C C . GLU A 1 90 ? 18.303 1.500 5.519 1.00 80.88 90 GLU A C 1
ATOM 722 O O . GLU A 1 90 ? 18.373 0.274 5.594 1.00 80.88 90 GLU A O 1
ATOM 727 N N . TRP A 1 91 ? 18.821 2.174 4.488 1.00 80.56 91 TRP A N 1
ATOM 728 C CA . TRP A 1 91 ? 19.614 1.549 3.425 1.00 80.56 91 TRP A CA 1
ATOM 729 C C . TRP A 1 91 ? 20.931 0.966 3.928 1.00 80.56 91 TRP A C 1
ATOM 731 O O . TRP A 1 91 ? 21.282 -0.155 3.552 1.00 80.56 91 TRP A O 1
ATOM 741 N N . ALA A 1 92 ? 21.634 1.684 4.803 1.00 80.94 92 ALA A N 1
ATOM 742 C CA . ALA A 1 92 ? 22.860 1.190 5.419 1.00 80.94 92 ALA A CA 1
ATOM 743 C C . ALA A 1 92 ? 22.600 -0.076 6.254 1.00 80.94 92 ALA A C 1
ATOM 745 O O . ALA A 1 92 ? 23.386 -1.023 6.183 1.00 80.94 92 ALA A O 1
ATOM 746 N N . LEU A 1 93 ? 21.466 -0.144 6.969 1.00 74.38 93 LEU A N 1
ATOM 747 C CA . LEU A 1 93 ? 21.060 -1.345 7.707 1.00 74.38 93 LEU A CA 1
ATOM 748 C C . LEU A 1 93 ? 20.926 -2.549 6.772 1.00 74.38 93 LEU A C 1
ATOM 750 O O . LEU A 1 93 ? 21.483 -3.605 7.053 1.00 74.38 93 LEU A O 1
ATOM 754 N N . VAL A 1 94 ? 20.286 -2.392 5.612 1.00 73.69 94 VAL A N 1
ATOM 755 C CA . VAL A 1 94 ? 20.184 -3.469 4.608 1.00 73.69 94 VAL A CA 1
ATOM 756 C C . VAL A 1 94 ? 21.391 -3.568 3.680 1.00 73.69 94 VAL A C 1
ATOM 758 O O . VAL A 1 94 ? 21.270 -4.112 2.585 1.00 73.69 94 VAL A O 1
ATOM 761 N N . ARG A 1 95 ? 22.556 -3.047 4.090 1.00 78.12 95 ARG A N 1
ATOM 762 C CA . ARG A 1 95 ? 23.821 -3.124 3.337 1.00 78.12 95 ARG A CA 1
ATOM 763 C C . ARG A 1 95 ? 23.685 -2.658 1.888 1.00 78.12 95 ARG A C 1
ATOM 765 O O . ARG A 1 95 ? 24.299 -3.226 0.990 1.00 78.12 95 ARG A O 1
ATOM 772 N N . PHE A 1 96 ? 22.839 -1.655 1.663 1.00 77.81 96 PHE A N 1
ATOM 773 C CA . PHE A 1 96 ? 22.556 -1.097 0.345 1.00 77.81 96 PHE A CA 1
ATOM 774 C C . PHE A 1 96 ? 22.026 -2.110 -0.686 1.00 77.81 96 PHE A C 1
ATOM 776 O O . PHE A 1 96 ? 22.064 -1.835 -1.882 1.00 77.81 96 PHE A O 1
ATOM 783 N N . VAL A 1 97 ? 21.449 -3.242 -0.255 1.00 75.88 97 VAL A N 1
ATOM 784 C CA . VAL A 1 97 ? 20.755 -4.194 -1.145 1.00 75.88 97 VAL A CA 1
ATOM 785 C C . VAL A 1 97 ? 19.736 -3.506 -2.073 1.00 75.88 97 VAL A C 1
ATOM 787 O O . VAL A 1 97 ? 19.715 -3.855 -3.253 1.00 75.88 97 VAL A O 1
ATOM 790 N N . PRO A 1 98 ? 18.950 -2.497 -1.635 1.00 76.56 98 PRO A N 1
ATOM 791 C CA . PRO A 1 98 ? 18.055 -1.765 -2.529 1.00 76.56 98 PRO A CA 1
ATOM 792 C C . PRO A 1 98 ? 18.748 -1.073 -3.707 1.00 76.56 98 PRO A C 1
ATOM 794 O O . PRO A 1 98 ? 18.091 -0.871 -4.719 1.00 76.56 98 PRO A O 1
ATOM 797 N N . LEU A 1 99 ? 20.046 -0.745 -3.620 1.00 82.50 99 LEU A N 1
ATOM 798 C CA . LEU A 1 99 ? 20.807 -0.165 -4.738 1.00 82.50 99 LEU A CA 1
ATOM 799 C C . LEU A 1 99 ? 21.170 -1.202 -5.806 1.00 82.50 99 LEU A C 1
ATOM 801 O O . LEU A 1 99 ? 21.373 -0.838 -6.961 1.00 82.50 99 LEU A O 1
ATOM 805 N N . LEU A 1 100 ? 21.213 -2.492 -5.458 1.00 84.19 100 LEU A N 1
ATOM 806 C CA . LEU A 1 100 ? 21.531 -3.548 -6.420 1.00 84.19 100 LEU A CA 1
ATOM 807 C C . LEU A 1 100 ? 20.457 -3.689 -7.498 1.00 84.19 100 LEU A C 1
ATOM 809 O O . LEU A 1 100 ? 20.778 -4.070 -8.616 1.00 84.19 100 LEU A O 1
ATOM 813 N N . LEU A 1 101 ? 19.202 -3.361 -7.185 1.00 83.25 101 LEU A N 1
ATOM 814 C CA . LEU A 1 101 ? 18.095 -3.481 -8.130 1.00 83.25 101 LEU A CA 1
ATOM 815 C C . LEU A 1 101 ? 18.136 -2.405 -9.233 1.00 83.25 101 LEU A C 1
ATO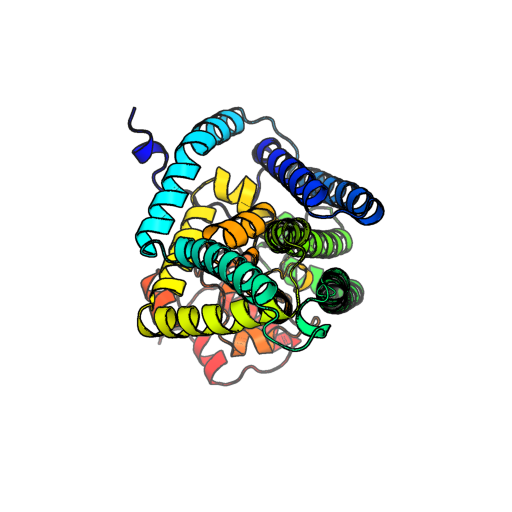M 817 O O . LEU A 1 101 ? 18.178 -2.795 -10.399 1.00 83.25 101 LEU A O 1
ATOM 821 N N . PRO A 1 102 ? 18.254 -1.093 -8.936 1.00 87.25 102 PRO A N 1
ATOM 822 C CA . PRO A 1 102 ? 18.538 -0.078 -9.951 1.00 87.25 102 PRO A CA 1
ATOM 823 C C . PRO A 1 102 ? 19.797 -0.380 -10.769 1.00 87.25 102 PRO A C 1
ATOM 825 O O . PRO A 1 102 ? 19.785 -0.231 -11.986 1.00 87.25 102 PRO A O 1
ATOM 828 N N . LEU A 1 103 ? 20.877 -0.841 -10.128 1.00 89.94 103 LEU A N 1
ATOM 829 C CA . LEU A 1 103 ? 22.104 -1.210 -10.841 1.00 89.94 103 LEU A CA 1
ATOM 830 C C . LEU A 1 103 ? 21.883 -2.407 -11.773 1.00 89.94 103 LEU A C 1
ATOM 832 O O . LEU A 1 103 ? 22.382 -2.405 -12.895 1.00 89.94 103 LEU A O 1
ATOM 836 N N . SER A 1 104 ? 21.103 -3.403 -11.342 1.00 89.94 104 SER A N 1
ATOM 837 C CA . SER A 1 104 ? 20.741 -4.547 -12.183 1.00 89.94 104 SER A CA 1
ATOM 838 C C . SER A 1 104 ? 19.869 -4.146 -13.364 1.00 89.94 104 SER A C 1
ATOM 840 O O . SER A 1 104 ? 20.052 -4.689 -14.446 1.00 89.94 104 SER A O 1
ATOM 842 N N . LEU A 1 105 ? 18.986 -3.160 -13.186 1.00 92.25 105 LEU A N 1
ATOM 843 C CA . LEU A 1 105 ? 18.183 -2.593 -14.260 1.00 92.25 105 LEU A CA 1
ATOM 844 C C . LEU A 1 105 ? 19.058 -1.858 -15.278 1.00 92.25 105 LEU A C 1
ATOM 846 O O . LEU A 1 105 ? 18.934 -2.111 -16.470 1.00 92.25 105 LEU A O 1
ATOM 850 N N . LEU A 1 106 ? 19.972 -0.996 -14.822 1.00 94.19 106 LEU A N 1
ATOM 851 C CA . LEU A 1 106 ? 20.910 -0.296 -15.707 1.00 94.19 106 LEU A CA 1
ATOM 852 C C . LEU A 1 106 ? 21.778 -1.284 -16.494 1.00 94.19 106 LEU A C 1
ATOM 854 O O . LEU A 1 106 ? 21.945 -1.132 -17.702 1.00 94.19 106 LEU A O 1
ATOM 858 N N . PHE A 1 107 ? 22.286 -2.321 -15.824 1.00 95.69 107 PHE A N 1
ATOM 859 C CA . PHE A 1 107 ? 23.026 -3.394 -16.481 1.00 95.69 107 PHE A CA 1
ATOM 860 C C . PHE A 1 107 ? 22.155 -4.157 -17.487 1.00 95.69 107 PHE A C 1
ATOM 862 O O . PHE A 1 107 ? 22.613 -4.433 -18.591 1.00 95.69 107 PHE A O 1
ATOM 869 N N . ALA A 1 108 ? 20.905 -4.470 -17.137 1.00 95.88 108 ALA A N 1
ATOM 870 C CA . ALA A 1 108 ? 19.977 -5.165 -18.021 1.00 95.88 108 ALA A CA 1
ATOM 871 C C . ALA A 1 108 ? 19.669 -4.352 -19.282 1.00 95.88 108 ALA A C 1
ATOM 873 O O . ALA A 1 108 ? 19.696 -4.915 -20.369 1.00 95.88 108 ALA A O 1
ATOM 874 N N . VAL A 1 109 ? 19.439 -3.043 -19.145 1.00 96.38 109 VAL A N 1
ATOM 875 C CA . VAL A 1 109 ? 19.215 -2.126 -20.274 1.00 96.38 109 VAL A CA 1
ATOM 876 C C . VAL A 1 109 ? 20.448 -2.066 -21.176 1.00 96.38 109 VAL A C 1
ATOM 878 O O . VAL A 1 109 ? 20.319 -2.210 -22.386 1.00 96.38 109 VAL A O 1
ATOM 881 N N . ALA A 1 110 ? 21.647 -1.920 -20.604 1.00 97.00 110 ALA A N 1
ATOM 882 C CA . ALA A 1 110 ? 22.886 -1.902 -21.384 1.00 97.00 110 ALA A CA 1
ATOM 883 C C . ALA A 1 110 ? 23.145 -3.237 -22.105 1.00 97.00 110 ALA A C 1
ATOM 885 O O . ALA A 1 110 ? 23.608 -3.255 -23.243 1.00 97.00 110 ALA A O 1
ATOM 886 N N . LEU A 1 111 ? 22.839 -4.361 -21.449 1.00 96.94 111 LEU A N 1
ATOM 887 C CA . LEU A 1 111 ? 22.949 -5.683 -22.055 1.00 96.94 111 LEU A CA 1
ATOM 888 C C . LEU A 1 111 ? 21.911 -5.882 -23.167 1.00 96.94 111 LEU A C 1
ATOM 890 O O . LEU A 1 111 ? 22.245 -6.464 -24.193 1.00 96.94 111 LEU A O 1
ATOM 894 N N . ASP A 1 112 ? 20.680 -5.405 -22.981 1.00 96.69 112 ASP A N 1
ATOM 895 C CA . ASP A 1 112 ? 19.619 -5.477 -23.988 1.00 96.69 112 ASP A CA 1
ATOM 896 C C . ASP A 1 112 ? 19.999 -4.716 -25.264 1.00 96.69 112 ASP A C 1
ATOM 898 O O . ASP A 1 112 ? 19.928 -5.282 -26.354 1.00 96.69 112 ASP A O 1
ATOM 902 N N . ASP A 1 113 ? 20.488 -3.483 -25.111 1.00 96.12 113 ASP A N 1
ATOM 903 C CA . ASP A 1 113 ? 20.966 -2.633 -26.209 1.00 96.12 113 ASP A CA 1
ATOM 904 C C . ASP A 1 113 ? 22.160 -3.267 -26.943 1.00 96.12 113 ASP A C 1
ATOM 906 O O . ASP A 1 113 ? 22.189 -3.357 -28.173 1.00 96.12 113 ASP A O 1
ATOM 910 N N . PHE A 1 114 ? 23.116 -3.820 -26.188 1.00 97.38 114 PHE A N 1
ATOM 911 C CA . PHE A 1 114 ? 24.229 -4.562 -26.773 1.00 97.38 114 PHE A CA 1
ATOM 912 C C . PHE A 1 114 ? 23.741 -5.767 -27.590 1.00 97.38 114 PHE A C 1
ATOM 914 O O . PHE A 1 114 ? 24.166 -5.941 -28.731 1.00 97.38 114 PHE A O 1
ATOM 921 N N . LEU A 1 115 ? 22.836 -6.588 -27.048 1.00 96.31 115 LEU A N 1
ATOM 922 C CA . LEU A 1 115 ? 22.312 -7.765 -27.749 1.00 96.31 115 LEU A CA 1
ATOM 923 C C . LEU A 1 115 ? 21.489 -7.392 -28.992 1.00 96.31 115 LEU A C 1
ATOM 925 O O . LEU A 1 115 ? 21.598 -8.089 -30.004 1.00 96.31 115 LEU A O 1
ATOM 929 N N . GLU A 1 116 ? 20.729 -6.293 -28.947 1.00 94.50 116 GLU A N 1
ATOM 930 C CA . GLU A 1 116 ? 20.033 -5.734 -30.115 1.00 94.50 116 GLU A CA 1
ATOM 931 C C . GLU A 1 116 ? 21.029 -5.349 -31.214 1.00 94.50 116 GLU A C 1
ATOM 933 O O . GLU A 1 116 ? 20.874 -5.767 -32.361 1.00 94.50 116 GLU A O 1
ATOM 938 N N . SER A 1 117 ? 22.109 -4.640 -30.859 1.00 95.88 117 SER A N 1
ATOM 939 C CA . SER A 1 117 ? 23.144 -4.220 -31.817 1.00 95.88 117 SER A CA 1
ATOM 940 C C . SER A 1 117 ? 23.826 -5.397 -32.524 1.00 95.88 117 SER A C 1
ATOM 942 O O . SER A 1 117 ? 24.293 -5.265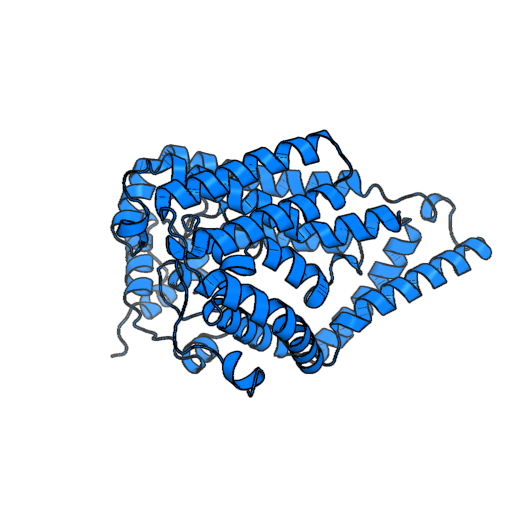 -33.654 1.00 95.88 117 SER A O 1
ATOM 944 N N . GLN A 1 118 ? 23.867 -6.559 -31.866 1.00 96.62 118 GLN A N 1
ATOM 945 C CA . GLN A 1 118 ? 24.436 -7.796 -32.399 1.00 96.62 118 GLN A CA 1
ATOM 946 C C . GLN A 1 118 ? 23.393 -8.682 -33.101 1.00 96.62 118 GLN A C 1
ATOM 948 O O . GLN A 1 118 ? 23.736 -9.774 -33.553 1.00 96.62 118 GLN A O 1
ATOM 953 N N . SER A 1 119 ? 22.128 -8.247 -33.190 1.00 92.94 119 SER A N 1
ATOM 954 C CA . SER A 1 119 ? 21.014 -9.038 -33.737 1.00 92.94 119 SER A CA 1
ATOM 955 C C . SER A 1 119 ? 20.886 -10.422 -33.078 1.00 92.94 119 SER A C 1
ATOM 957 O O . SER A 1 119 ? 20.597 -11.424 -33.736 1.00 92.94 119 SER A O 1
ATOM 959 N N . VAL A 1 120 ? 21.148 -10.500 -31.768 1.00 92.81 120 VAL A N 1
ATOM 960 C CA . VAL A 1 120 ? 21.108 -11.762 -31.022 1.00 92.81 120 VAL A CA 1
ATOM 961 C C . VAL A 1 120 ? 19.677 -12.076 -30.594 1.00 92.81 120 VAL A C 1
ATOM 963 O O . VAL A 1 120 ? 19.068 -11.358 -29.799 1.00 92.81 120 VAL A O 1
ATOM 966 N N . GLY A 1 121 ? 19.190 -13.229 -31.053 1.00 92.44 121 GLY A N 1
ATOM 967 C CA . GLY A 1 121 ? 17.888 -13.782 -30.690 1.00 92.44 121 GLY A CA 1
ATOM 968 C C . GLY A 1 121 ? 16.823 -13.596 -31.775 1.00 92.44 121 GLY A C 1
ATOM 969 O O . GLY A 1 121 ? 17.041 -12.915 -32.774 1.00 92.44 121 GLY A O 1
ATOM 970 N N . PRO A 1 122 ? 15.666 -14.257 -31.630 1.00 94.81 122 PRO A N 1
ATOM 971 C CA . PRO A 1 122 ? 14.555 -14.100 -32.562 1.00 94.81 122 PRO A CA 1
ATOM 972 C C . PRO A 1 122 ? 13.917 -12.704 -32.462 1.00 94.81 122 PRO A C 1
ATOM 974 O O . PRO A 1 122 ? 13.775 -12.170 -31.367 1.00 94.81 122 PRO A O 1
ATOM 977 N N . ALA A 1 123 ? 13.444 -12.164 -33.591 1.00 93.62 123 ALA A N 1
ATOM 978 C CA . ALA A 1 123 ? 12.902 -10.800 -33.694 1.00 93.62 123 ALA A CA 1
ATOM 979 C C . ALA A 1 123 ? 11.769 -10.480 -32.699 1.00 93.62 123 ALA A C 1
ATOM 981 O O . ALA A 1 123 ? 11.673 -9.360 -32.212 1.00 93.62 123 ALA A O 1
ATOM 982 N N . TRP A 1 124 ? 10.943 -11.471 -32.339 1.00 95.56 124 TRP A N 1
ATOM 983 C CA . TRP A 1 124 ? 9.841 -11.267 -31.393 1.00 95.56 124 TRP A CA 1
ATOM 984 C C . TRP A 1 124 ? 10.311 -10.854 -29.988 1.00 95.56 124 TRP A C 1
ATOM 986 O O . TRP A 1 124 ? 9.527 -10.301 -29.223 1.00 95.56 124 TRP A O 1
ATOM 996 N N . LEU A 1 125 ? 11.574 -11.114 -29.625 1.00 96.06 125 LEU A N 1
ATOM 997 C CA . LEU A 1 125 ? 12.128 -10.701 -28.335 1.00 96.06 125 LEU A CA 1
ATOM 998 C C . LEU A 1 125 ? 12.301 -9.180 -28.222 1.00 96.06 125 LEU A C 1
ATOM 1000 O O . LEU A 1 125 ? 12.275 -8.659 -27.107 1.00 96.06 125 LEU A O 1
ATOM 1004 N N . SER A 1 126 ? 12.447 -8.482 -29.347 1.00 95.44 126 SER A N 1
ATOM 1005 C CA . SER A 1 126 ? 12.569 -7.022 -29.398 1.00 95.44 126 SER A CA 1
ATOM 1006 C C . SER A 1 126 ? 11.209 -6.319 -29.350 1.00 95.44 126 SER A C 1
ATOM 1008 O O . SER A 1 126 ? 11.154 -5.104 -29.179 1.00 95.44 126 SER A O 1
ATOM 1010 N N . GLU A 1 127 ? 10.107 -7.068 -29.460 1.00 95.88 127 GLU A N 1
ATOM 1011 C CA . GLU A 1 127 ? 8.763 -6.500 -29.392 1.00 95.88 127 GLU A CA 1
ATOM 1012 C C . GLU A 1 127 ? 8.468 -5.931 -27.991 1.00 95.88 127 GLU A C 1
ATOM 1014 O O . GLU A 1 127 ? 8.869 -6.530 -26.980 1.00 95.88 127 GLU A O 1
ATOM 1019 N N . PRO A 1 128 ? 7.741 -4.801 -27.898 1.00 95.31 128 PRO A N 1
ATOM 1020 C CA . PRO A 1 128 ? 7.359 -4.214 -26.621 1.00 95.31 128 PRO A CA 1
ATOM 1021 C C . PRO A 1 128 ? 6.486 -5.153 -25.783 1.00 95.31 128 PRO A C 1
ATOM 1023 O O . PRO A 1 128 ? 5.521 -5.751 -26.268 1.00 95.31 128 PRO A O 1
ATOM 1026 N N . LEU A 1 129 ? 6.771 -5.226 -24.485 1.00 94.88 129 LEU A N 1
ATOM 1027 C CA . LEU A 1 129 ? 5.948 -5.962 -23.535 1.00 94.88 129 LEU A CA 1
ATOM 1028 C C . LEU A 1 129 ? 4.588 -5.250 -23.349 1.00 94.88 129 LEU A C 1
ATOM 1030 O O . LEU A 1 129 ? 4.551 -4.028 -23.171 1.00 94.88 129 LEU A O 1
ATOM 1034 N N . PRO A 1 130 ? 3.448 -5.970 -23.299 1.00 95.00 130 PRO A N 1
ATOM 1035 C CA . PRO A 1 130 ? 2.120 -5.371 -23.137 1.00 95.00 130 PRO A CA 1
ATOM 1036 C C . PRO A 1 130 ? 1.837 -4.961 -21.677 1.00 95.00 130 PRO A C 1
ATOM 1038 O O . PRO A 1 130 ? 0.902 -5.451 -21.036 1.00 95.00 130 PRO A O 1
ATOM 1041 N N . ILE A 1 131 ? 2.630 -4.029 -21.141 1.00 92.88 131 ILE A N 1
ATOM 1042 C CA . ILE A 1 131 ? 2.624 -3.604 -19.728 1.00 92.88 131 ILE A CA 1
ATOM 1043 C C . ILE A 1 131 ? 1.222 -3.198 -19.270 1.00 92.88 131 ILE A C 1
ATOM 1045 O O . ILE A 1 131 ? 0.778 -3.593 -18.193 1.00 92.88 131 ILE A O 1
ATOM 1049 N N . TRP A 1 132 ? 0.476 -2.466 -20.099 1.00 93.56 132 TRP A N 1
ATOM 1050 C CA . TRP A 1 132 ? -0.862 -1.999 -19.734 1.00 93.56 132 TRP A CA 1
ATOM 1051 C C . TRP A 1 132 ? -1.879 -3.123 -19.575 1.00 93.56 132 TRP A C 1
ATOM 1053 O O . TRP A 1 132 ? -2.741 -3.027 -18.701 1.00 93.56 132 TRP A O 1
ATOM 1063 N N . ALA A 1 133 ? -1.766 -4.207 -20.346 1.00 94.50 133 ALA A N 1
ATOM 1064 C CA . ALA A 1 133 ? -2.613 -5.381 -20.157 1.00 94.50 133 ALA A CA 1
ATOM 1065 C C . ALA A 1 133 ? -2.316 -6.051 -18.807 1.00 94.50 133 ALA A C 1
ATOM 1067 O O . ALA A 1 133 ? -3.234 -6.440 -18.086 1.00 94.50 133 ALA A O 1
ATOM 1068 N N . MET A 1 134 ? -1.039 -6.114 -18.424 1.00 94.31 134 MET A N 1
ATOM 1069 C CA . MET A 1 134 ? -0.595 -6.716 -17.164 1.00 94.31 134 MET A CA 1
ATOM 1070 C C . MET A 1 134 ? -0.995 -5.867 -15.952 1.00 94.31 134 MET A C 1
ATOM 1072 O O . MET A 1 134 ? -1.541 -6.392 -14.981 1.00 94.31 134 MET A O 1
ATOM 1076 N N . VAL A 1 135 ? -0.795 -4.547 -16.027 1.00 93.69 135 VAL A N 1
ATOM 1077 C CA . VAL A 1 135 ? -1.251 -3.591 -15.006 1.00 93.69 135 VAL A CA 1
ATOM 1078 C C . VAL A 1 135 ? -2.771 -3.668 -14.859 1.00 93.69 135 VAL A C 1
ATOM 1080 O O . VAL A 1 135 ? -3.280 -3.780 -13.743 1.00 93.69 135 VAL A O 1
ATOM 1083 N N . SER A 1 136 ? -3.506 -3.696 -15.974 1.00 94.50 136 SER A N 1
ATOM 1084 C CA . SER A 1 136 ? -4.966 -3.835 -15.961 1.00 94.50 136 SER A CA 1
ATOM 1085 C C . SER A 1 136 ? -5.408 -5.153 -15.329 1.00 94.50 136 SER A C 1
ATOM 1087 O O . SER A 1 136 ? -6.337 -5.150 -14.526 1.00 94.50 136 SER A O 1
ATOM 1089 N N . ALA A 1 137 ? -4.729 -6.268 -15.620 1.00 95.81 137 ALA A N 1
ATOM 1090 C CA . ALA A 1 137 ? -5.021 -7.563 -15.009 1.00 95.81 137 ALA A CA 1
ATOM 1091 C C . ALA A 1 137 ? -4.808 -7.544 -13.486 1.00 95.81 137 ALA A C 1
ATOM 1093 O O . ALA A 1 137 ? -5.677 -8.009 -12.745 1.00 95.81 137 ALA A O 1
ATOM 1094 N N . HIS A 1 138 ? -3.710 -6.949 -13.006 1.00 94.50 138 HIS A N 1
ATOM 1095 C CA . HIS A 1 138 ? -3.458 -6.766 -11.573 1.00 94.50 138 HIS A CA 1
ATOM 1096 C C . HIS A 1 138 ? -4.588 -5.974 -10.892 1.00 94.50 138 HIS A C 1
ATOM 1098 O O . HIS A 1 138 ? -5.166 -6.426 -9.895 1.00 94.50 138 HIS A O 1
ATOM 1104 N N . PHE A 1 139 ? -4.942 -4.806 -11.443 1.00 94.94 139 PHE A N 1
ATOM 1105 C CA . PHE A 1 139 ? -6.022 -3.983 -10.894 1.00 94.94 139 PHE A CA 1
ATOM 1106 C C . PHE A 1 139 ? -7.369 -4.685 -10.964 1.00 94.94 139 PHE A C 1
ATOM 1108 O O . PHE A 1 139 ? -8.124 -4.620 -9.996 1.00 94.94 139 PHE A O 1
ATOM 1115 N N . PHE A 1 140 ? -7.669 -5.376 -12.062 1.00 95.88 140 PHE A N 1
ATOM 1116 C CA . PHE A 1 140 ? -8.916 -6.110 -12.236 1.00 95.88 140 PHE A CA 1
ATOM 1117 C C . PHE A 1 140 ? -9.067 -7.199 -11.173 1.00 95.88 140 PHE A C 1
ATOM 1119 O O . PHE A 1 140 ? -10.049 -7.200 -10.433 1.00 95.88 140 PHE A O 1
ATOM 1126 N N . VAL A 1 141 ? -8.066 -8.073 -11.022 1.00 96.75 141 VAL A N 1
ATOM 1127 C CA . VAL A 1 141 ? -8.094 -9.167 -10.039 1.00 96.75 141 VAL A CA 1
ATOM 1128 C C . VAL A 1 141 ? -8.234 -8.624 -8.615 1.00 96.75 141 VAL A C 1
ATOM 1130 O O . VAL A 1 141 ? -9.115 -9.065 -7.869 1.00 96.75 141 VAL A O 1
ATOM 1133 N N . GLY A 1 142 ? -7.415 -7.632 -8.248 1.00 95.38 142 GLY A N 1
ATOM 1134 C CA . GLY A 1 142 ? -7.482 -7.002 -6.928 1.00 95.38 142 GLY A CA 1
ATOM 1135 C C . GLY A 1 142 ? -8.832 -6.325 -6.676 1.00 95.38 142 GLY A C 1
ATOM 1136 O O . GLY A 1 142 ? -9.460 -6.559 -5.643 1.00 95.38 142 GLY A O 1
ATOM 1137 N N . THR A 1 143 ? -9.329 -5.549 -7.640 1.00 95.19 143 THR A N 1
ATOM 1138 C CA . THR A 1 143 ? -10.603 -4.821 -7.528 1.00 95.19 143 THR A CA 1
ATOM 1139 C C . THR A 1 143 ? -11.788 -5.773 -7.446 1.00 95.19 143 THR A C 1
ATOM 1141 O O . THR A 1 143 ? -12.642 -5.587 -6.583 1.00 95.19 143 THR A O 1
ATOM 1144 N N . CYS A 1 144 ? -11.841 -6.833 -8.256 1.00 96.62 144 CYS A N 1
ATOM 1145 C CA . CYS A 1 144 ? -12.905 -7.836 -8.184 1.00 96.62 144 CYS A CA 1
ATOM 1146 C C . CYS A 1 144 ? -12.971 -8.500 -6.804 1.00 96.62 144 CYS A C 1
ATOM 1148 O O . CYS A 1 144 ? -14.054 -8.613 -6.221 1.00 96.62 144 CYS A O 1
ATOM 1150 N N . GLN A 1 145 ? -11.824 -8.893 -6.241 1.00 96.44 145 GLN A N 1
ATOM 1151 C CA . GLN A 1 145 ? -11.786 -9.447 -4.888 1.00 96.44 145 GLN A CA 1
ATOM 1152 C C . GLN A 1 145 ? -12.207 -8.401 -3.844 1.00 96.44 145 GLN A C 1
ATOM 1154 O O . GLN A 1 145 ? -13.007 -8.715 -2.959 1.00 96.44 145 GLN A O 1
ATOM 1159 N N . ARG A 1 146 ? -11.750 -7.148 -3.969 1.00 95.62 146 ARG A N 1
ATOM 1160 C CA . ARG A 1 146 ? -12.124 -6.043 -3.070 1.00 95.62 146 ARG A CA 1
ATOM 1161 C C . ARG A 1 146 ? -13.627 -5.764 -3.107 1.00 95.62 146 ARG A C 1
ATOM 1163 O O . ARG A 1 146 ? -14.252 -5.646 -2.057 1.00 95.62 146 ARG A O 1
ATOM 1170 N N . LEU A 1 147 ? -14.229 -5.739 -4.296 1.00 97.31 147 LEU A N 1
ATOM 1171 C CA . LEU A 1 147 ? -15.669 -5.561 -4.487 1.00 97.31 147 LEU A CA 1
ATOM 1172 C C . LEU A 1 147 ? -16.468 -6.730 -3.911 1.00 97.31 147 LEU A C 1
ATOM 1174 O O . LEU A 1 147 ? -17.491 -6.510 -3.266 1.00 97.31 147 LEU A O 1
ATOM 1178 N N . ARG A 1 148 ? -15.987 -7.970 -4.056 1.00 97.31 148 ARG A N 1
ATOM 1179 C CA . ARG A 1 148 ? -16.618 -9.137 -3.423 1.00 97.31 148 ARG A CA 1
ATOM 1180 C C . ARG A 1 148 ? -16.652 -9.003 -1.896 1.00 97.31 148 ARG A C 1
ATOM 1182 O O . ARG A 1 148 ? -17.691 -9.264 -1.289 1.00 97.31 148 ARG A O 1
ATOM 1189 N N . ILE A 1 149 ? -15.546 -8.578 -1.282 1.00 96.94 149 ILE A N 1
ATOM 1190 C CA . ILE A 1 149 ? -15.468 -8.306 0.164 1.00 96.94 149 ILE A CA 1
ATOM 1191 C C . ILE A 1 149 ? -16.409 -7.155 0.533 1.00 96.94 149 ILE A C 1
ATOM 1193 O O . ILE A 1 149 ? -17.206 -7.291 1.462 1.00 96.94 149 ILE A O 1
ATOM 1197 N N . HIS A 1 150 ? -16.378 -6.059 -0.226 1.00 97.75 150 HIS A N 1
ATOM 1198 C CA . HIS A 1 150 ? -17.230 -4.891 -0.018 1.00 97.75 150 HIS A CA 1
ATOM 1199 C C . HIS A 1 150 ? -18.720 -5.257 -0.016 1.00 97.75 150 HIS A C 1
ATOM 1201 O O . HIS A 1 150 ? -19.434 -4.954 0.939 1.00 97.75 150 HIS A O 1
ATOM 1207 N N . VAL A 1 151 ? -19.188 -5.974 -1.043 1.00 98.25 151 VAL A N 1
ATOM 1208 C CA . VAL A 1 151 ? -20.583 -6.426 -1.153 1.00 98.25 151 VAL A CA 1
ATOM 1209 C C . VAL A 1 151 ? -20.962 -7.330 0.020 1.00 98.25 151 VAL A C 1
ATOM 1211 O O . VAL A 1 151 ? -22.049 -7.175 0.577 1.00 98.25 151 VAL A O 1
ATOM 1214 N N . ALA A 1 152 ? -20.081 -8.246 0.435 1.00 97.75 152 ALA A N 1
ATOM 1215 C CA . ALA A 1 152 ? -20.339 -9.104 1.590 1.00 97.75 152 ALA A CA 1
ATOM 1216 C C . ALA A 1 152 ? -20.517 -8.297 2.890 1.00 97.75 152 ALA A C 1
ATOM 1218 O O . ALA A 1 152 ? -21.436 -8.581 3.660 1.00 97.75 152 ALA A O 1
ATOM 1219 N N . HIS A 1 153 ? -19.699 -7.262 3.099 1.00 97.81 153 HIS A N 1
ATOM 1220 C CA . HIS A 1 153 ? -19.803 -6.368 4.256 1.00 97.81 153 HIS A CA 1
ATOM 1221 C C . HIS A 1 153 ? -21.050 -5.495 4.203 1.00 97.81 153 HIS A C 1
ATOM 1223 O O . HIS A 1 153 ? -21.744 -5.368 5.206 1.00 97.81 153 HIS A O 1
ATOM 1229 N N . MET A 1 154 ? -21.388 -4.945 3.037 1.00 98.19 154 MET A N 1
ATOM 1230 C CA . MET A 1 154 ? -22.597 -4.136 2.866 1.00 98.19 154 MET A CA 1
ATOM 1231 C C . MET A 1 154 ? -23.871 -4.950 3.119 1.00 98.19 154 MET A C 1
ATOM 1233 O O . MET A 1 154 ? -24.792 -4.455 3.769 1.00 98.19 154 MET A O 1
ATOM 1237 N N . LYS A 1 155 ? -23.910 -6.216 2.679 1.00 98.12 155 LYS A N 1
ATOM 1238 C CA . LYS A 1 155 ? -25.024 -7.141 2.957 1.00 98.12 155 LYS A CA 1
ATOM 1239 C C . LYS A 1 155 ? -25.150 -7.516 4.437 1.00 98.12 155 LYS A C 1
ATOM 1241 O O . LYS A 1 155 ? -26.236 -7.877 4.868 1.00 98.12 155 LYS A O 1
ATOM 1246 N N . ARG A 1 156 ? -24.060 -7.437 5.207 1.00 97.69 156 ARG A N 1
ATOM 1247 C CA . ARG A 1 156 ? -23.997 -7.781 6.642 1.00 97.69 156 ARG A CA 1
ATOM 1248 C C . ARG A 1 156 ? -23.665 -6.572 7.516 1.00 97.69 156 ARG A C 1
ATOM 1250 O O . ARG A 1 156 ? -23.072 -6.715 8.580 1.00 97.69 156 ARG A O 1
ATOM 1257 N N . LYS A 1 157 ? -24.024 -5.369 7.068 1.00 97.44 157 LYS A N 1
ATOM 1258 C CA . LYS A 1 157 ? -23.583 -4.110 7.681 1.00 97.44 157 LYS A CA 1
ATOM 1259 C C . LYS A 1 157 ? -23.959 -3.990 9.166 1.00 97.44 157 LYS A C 1
ATOM 1261 O O . LYS A 1 157 ? -23.175 -3.450 9.941 1.00 97.44 157 LYS A O 1
ATOM 1266 N N . ASP A 1 158 ? -25.108 -4.530 9.568 1.00 97.62 158 ASP A N 1
ATOM 1267 C CA . ASP A 1 158 ? -25.571 -4.474 10.959 1.00 97.62 158 ASP A CA 1
ATOM 1268 C C . ASP A 1 158 ? -24.704 -5.358 11.863 1.00 97.62 158 ASP A C 1
ATOM 1270 O O . ASP A 1 158 ? -24.220 -4.888 12.888 1.00 97.62 158 ASP A O 1
ATOM 1274 N N . HIS A 1 159 ? -24.375 -6.571 11.404 1.00 97.00 159 HIS A N 1
ATOM 1275 C CA . HIS A 1 159 ? -23.404 -7.457 12.057 1.00 97.00 159 HIS A CA 1
ATOM 1276 C C . HIS A 1 159 ? -22.011 -6.818 12.140 1.00 97.00 159 HIS A C 1
ATOM 1278 O O . HIS A 1 159 ? -21.374 -6.827 13.191 1.00 97.00 159 HIS A O 1
ATOM 1284 N N . VAL A 1 160 ? -21.545 -6.185 11.054 1.00 97.12 160 VAL A N 1
ATOM 1285 C CA . VAL A 1 160 ? -20.272 -5.439 11.055 1.00 97.12 160 VAL A CA 1
ATOM 1286 C C . VAL A 1 160 ? -20.284 -4.361 12.142 1.00 97.12 160 VAL A C 1
ATOM 1288 O O . VAL A 1 160 ? -19.319 -4.223 12.895 1.00 97.12 160 VAL A O 1
ATOM 1291 N N . ARG A 1 161 ? -21.379 -3.600 12.254 1.00 96.75 161 ARG A N 1
ATOM 1292 C CA . ARG A 1 161 ? -21.528 -2.564 13.281 1.00 96.75 161 ARG A CA 1
ATOM 1293 C C . ARG A 1 161 ? -21.540 -3.163 14.686 1.00 96.75 161 ARG A C 1
ATOM 1295 O O . ARG A 1 161 ? -20.860 -2.625 15.557 1.00 96.75 161 ARG A O 1
ATOM 1302 N N . GLU A 1 162 ? -22.282 -4.244 14.899 1.00 96.12 162 GLU A N 1
ATOM 1303 C CA . GLU A 1 162 ? -22.383 -4.935 16.185 1.00 96.12 162 GLU A CA 1
ATOM 1304 C C . GLU A 1 162 ? -21.008 -5.388 16.687 1.00 96.12 162 GLU A C 1
ATOM 1306 O O . GLU A 1 162 ? -20.622 -5.044 17.805 1.00 96.12 162 GLU A O 1
ATOM 1311 N N . VAL A 1 163 ? -20.229 -6.062 15.835 1.00 94.81 163 VAL A N 1
ATOM 1312 C CA . VAL A 1 163 ? -18.863 -6.496 16.163 1.00 94.81 163 VAL A CA 1
ATOM 1313 C C . VAL A 1 163 ? -17.969 -5.295 16.484 1.00 94.81 163 VAL A C 1
ATOM 1315 O O . VAL A 1 163 ? -17.276 -5.284 17.503 1.00 94.81 163 VAL A O 1
ATOM 1318 N N . LEU A 1 164 ? -17.977 -4.253 15.645 1.00 94.88 164 LEU A N 1
ATOM 1319 C CA . LEU A 1 164 ? -17.074 -3.112 15.823 1.00 94.88 164 LEU A CA 1
ATOM 1320 C C . LEU A 1 164 ? -17.406 -2.265 17.063 1.00 94.88 164 LEU A C 1
ATOM 1322 O O . LEU A 1 164 ? -16.477 -1.745 17.688 1.00 94.88 164 LEU A O 1
ATOM 1326 N N . ILE A 1 165 ? -18.679 -2.161 17.469 1.00 95.56 165 ILE A N 1
ATOM 1327 C CA . ILE A 1 165 ? -19.096 -1.471 18.708 1.00 95.56 165 ILE A CA 1
ATOM 1328 C C . ILE A 1 165 ? -18.576 -2.178 19.968 1.00 95.56 165 ILE A C 1
ATOM 1330 O O . ILE A 1 165 ? -18.365 -1.521 20.988 1.00 95.56 165 ILE A O 1
ATOM 1334 N N . GLN A 1 166 ? -18.329 -3.486 19.909 1.00 93.12 166 GLN A N 1
ATOM 1335 C CA . GLN A 1 166 ? -17.742 -4.249 21.017 1.00 93.12 166 GLN A CA 1
ATOM 1336 C C . GLN A 1 166 ? -16.211 -4.113 21.100 1.00 93.12 166 GLN A C 1
ATOM 1338 O O . GLN A 1 166 ? -15.585 -4.649 22.011 1.00 93.12 166 GLN A O 1
ATOM 1343 N N . SER A 1 167 ? -15.601 -3.384 20.163 1.00 90.50 167 SER A N 1
ATOM 1344 C CA . SER A 1 167 ? -14.153 -3.201 20.060 1.00 90.50 167 SER A CA 1
ATOM 1345 C C . SER A 1 167 ? -13.733 -1.747 20.320 1.00 90.50 167 SER A C 1
ATOM 1347 O O . SER A 1 167 ? -14.559 -0.865 20.572 1.00 90.50 167 SER A O 1
ATOM 1349 N N . VAL A 1 168 ? -12.434 -1.452 20.184 1.00 89.12 168 VAL A N 1
ATOM 1350 C CA . VAL A 1 168 ? -11.920 -0.069 20.253 1.00 89.12 168 VAL A CA 1
ATOM 1351 C C . VAL A 1 168 ? -12.490 0.853 19.169 1.00 89.12 168 VAL A C 1
ATOM 1353 O O . VAL A 1 168 ? -12.424 2.074 19.304 1.00 89.12 168 VAL A O 1
ATOM 1356 N N . TRP A 1 169 ? -13.079 0.293 18.109 1.00 92.19 169 TRP A N 1
ATOM 1357 C CA . TRP A 1 169 ? -13.680 1.055 17.017 1.00 92.19 169 TRP A CA 1
ATOM 1358 C C . TRP A 1 169 ? -14.972 1.767 17.404 1.00 92.19 169 TRP A C 1
ATOM 1360 O O . TRP A 1 169 ? -15.358 2.699 16.701 1.00 92.19 169 TRP A O 1
ATOM 1370 N N . LYS A 1 170 ? -15.595 1.429 18.544 1.00 94.06 170 LYS A N 1
ATOM 1371 C CA . LYS A 1 170 ? -16.822 2.076 19.039 1.00 94.06 170 LYS A CA 1
ATOM 1372 C C . LYS A 1 170 ? -16.775 3.605 18.952 1.00 94.06 170 LYS A C 1
ATOM 1374 O O . LYS A 1 170 ? -17.732 4.216 18.484 1.00 94.06 170 LYS A O 1
ATOM 1379 N N . LYS A 1 171 ? -15.657 4.219 19.357 1.00 90.69 171 LYS A N 1
ATOM 1380 C CA . LYS A 1 171 ? -15.478 5.683 19.329 1.00 90.69 171 LYS A CA 1
ATOM 1381 C C . LYS A 1 171 ? -15.327 6.258 17.915 1.00 90.69 171 LYS A C 1
ATOM 1383 O O . LYS A 1 171 ? -15.743 7.383 17.678 1.00 90.69 171 LYS A O 1
ATOM 1388 N N . HIS A 1 172 ? -14.773 5.488 16.979 1.00 90.00 172 HIS A N 1
ATOM 1389 C CA . HIS A 1 172 ? -14.516 5.920 15.602 1.00 90.00 172 HIS A CA 1
ATOM 1390 C C . HIS A 1 172 ? -15.726 5.773 14.686 1.00 90.00 172 HIS A C 1
ATOM 1392 O O . HIS A 1 172 ? -15.786 6.421 13.642 1.00 90.00 172 HIS A O 1
ATOM 1398 N N . LEU A 1 173 ? -16.683 4.914 15.050 1.00 92.31 173 LEU A N 1
ATOM 1399 C CA . LEU A 1 173 ? -17.907 4.755 14.272 1.00 92.31 173 LEU A CA 1
ATOM 1400 C C . LEU A 1 173 ? -18.733 6.049 14.269 1.00 92.31 173 LEU A C 1
ATOM 1402 O O . LEU A 1 173 ? -19.306 6.395 13.233 1.00 92.31 173 LEU A O 1
ATOM 1406 N N . GLY A 1 174 ? -18.734 6.777 15.393 1.00 85.31 174 GLY A N 1
ATOM 1407 C CA . GLY A 1 174 ? -19.418 8.060 15.550 1.00 85.31 174 GLY A CA 1
ATOM 1408 C C . GLY A 1 174 ? -20.880 8.017 15.094 1.00 85.31 174 GLY A C 1
ATOM 1409 O O . GLY A 1 174 ? -21.562 6.995 15.210 1.00 85.31 174 GLY A O 1
ATOM 1410 N N . ASN A 1 175 ? -21.337 9.132 14.518 1.00 86.69 175 ASN A N 1
ATOM 1411 C CA . ASN A 1 175 ? -22.675 9.268 13.928 1.00 86.69 175 ASN A CA 1
ATOM 1412 C C . ASN A 1 175 ? -22.732 8.835 12.454 1.00 86.69 175 ASN A C 1
ATOM 1414 O O . ASN A 1 175 ? -23.770 8.963 11.806 1.00 86.69 175 ASN A O 1
ATOM 1418 N N . LEU A 1 176 ? -21.621 8.350 11.894 1.00 93.88 176 LEU A N 1
ATOM 1419 C CA . LEU A 1 176 ? -21.592 7.884 10.516 1.00 93.88 176 LEU A CA 1
ATOM 1420 C C . LEU A 1 176 ? -22.239 6.502 10.418 1.00 93.88 176 LEU A C 1
ATOM 1422 O O . LEU A 1 176 ? -22.074 5.633 11.283 1.00 93.88 176 LEU A O 1
ATOM 1426 N N . SER A 1 177 ? -22.971 6.286 9.326 1.00 96.56 177 SER A N 1
ATOM 1427 C CA . SER A 1 177 ? -23.478 4.955 9.020 1.00 96.56 177 SER A CA 1
ATOM 1428 C C . SER A 1 177 ? -22.299 4.013 8.780 1.00 96.56 177 SER A C 1
ATOM 1430 O O . SER A 1 177 ? -21.267 4.391 8.223 1.00 96.56 177 SER A O 1
ATOM 1432 N N . ILE A 1 178 ? -22.454 2.754 9.182 1.00 97.56 178 ILE A N 1
ATOM 1433 C CA . ILE A 1 178 ? -21.416 1.745 8.957 1.00 97.56 178 ILE A CA 1
ATOM 1434 C C . ILE A 1 178 ? -21.118 1.554 7.456 1.00 97.56 178 ILE A C 1
ATOM 1436 O O . ILE A 1 178 ? -19.986 1.263 7.089 1.00 97.56 178 ILE A O 1
ATOM 1440 N N . GLY A 1 179 ? -22.100 1.813 6.582 1.00 98.00 179 GLY A N 1
ATOM 1441 C CA . GLY A 1 179 ? -21.918 1.781 5.130 1.00 98.00 179 GLY A CA 1
ATOM 1442 C C . GLY A 1 179 ? -20.861 2.772 4.639 1.00 98.00 179 GLY A C 1
ATOM 1443 O O . GLY A 1 179 ? -20.028 2.398 3.820 1.00 98.00 179 GLY A O 1
ATOM 1444 N N . TRP A 1 180 ? -20.823 3.992 5.192 1.00 98.00 180 TRP A N 1
ATOM 1445 C CA . TRP A 1 180 ? -19.779 4.970 4.861 1.00 98.00 180 TRP A CA 1
ATOM 1446 C C . TRP A 1 180 ? -18.387 4.496 5.278 1.00 98.00 180 TRP A C 1
ATOM 1448 O O . TRP A 1 180 ? -17.441 4.670 4.519 1.00 98.00 180 TRP A O 1
ATOM 1458 N N . HIS A 1 181 ? -18.256 3.840 6.435 1.00 97.50 181 HIS A N 1
ATOM 1459 C CA . HIS A 1 181 ? -16.978 3.256 6.865 1.00 97.50 181 HIS A CA 1
ATOM 1460 C C . HIS A 1 181 ? -16.532 2.100 5.960 1.00 97.50 181 HIS A C 1
ATOM 1462 O O . HIS A 1 181 ? -15.356 2.012 5.616 1.00 97.50 181 HIS A O 1
ATOM 1468 N N . ILE A 1 182 ? -17.463 1.248 5.520 1.00 97.94 182 ILE A N 1
ATOM 1469 C CA . ILE A 1 182 ? -17.180 0.156 4.573 1.00 97.94 182 ILE A CA 1
ATOM 1470 C C . ILE A 1 182 ? -16.754 0.715 3.201 1.00 97.94 182 ILE A C 1
ATOM 1472 O O . ILE A 1 182 ? -15.856 0.171 2.557 1.00 97.94 182 ILE A O 1
ATOM 1476 N N . HIS A 1 183 ? -17.367 1.812 2.745 1.00 98.06 183 HIS A N 1
ATOM 1477 C CA . HIS A 1 183 ? -16.977 2.495 1.506 1.00 98.06 183 HIS A CA 1
ATOM 1478 C C . HIS A 1 183 ? -15.627 3.213 1.644 1.00 98.06 183 HIS A C 1
ATOM 1480 O O . HIS A 1 183 ? -14.796 3.124 0.746 1.00 98.06 183 HIS A O 1
ATOM 1486 N N . HIS A 1 184 ? -15.370 3.847 2.791 1.00 97.56 184 HIS A N 1
ATOM 1487 C CA . HIS A 1 184 ? -14.067 4.417 3.135 1.00 97.56 184 HIS A CA 1
ATOM 1488 C C . HIS A 1 184 ? -12.959 3.375 3.010 1.00 97.56 184 HIS A C 1
ATOM 1490 O O . HIS A 1 184 ? -12.019 3.583 2.254 1.00 97.56 184 HIS A O 1
ATOM 1496 N N . ALA A 1 185 ? -13.140 2.208 3.627 1.00 96.88 185 ALA A N 1
ATOM 1497 C CA . ALA A 1 185 ? -12.186 1.112 3.533 1.00 96.88 185 ALA A CA 1
ATOM 1498 C C . ALA A 1 185 ? -11.936 0.632 2.093 1.00 96.88 185 ALA A C 1
ATOM 1500 O O . ALA A 1 185 ? -10.801 0.307 1.752 1.00 96.88 185 ALA A O 1
ATOM 1501 N N . LEU A 1 186 ? -12.967 0.590 1.241 1.00 97.50 186 LEU A N 1
ATOM 1502 C CA . LEU A 1 186 ? -12.820 0.261 -0.181 1.00 97.50 186 LEU A CA 1
ATOM 1503 C C . LEU A 1 186 ? -11.941 1.286 -0.907 1.00 97.50 186 LEU A C 1
ATOM 1505 O O . LEU A 1 186 ? -11.013 0.895 -1.615 1.00 97.50 186 LEU A O 1
ATOM 1509 N N . VAL A 1 187 ? -12.228 2.578 -0.723 1.00 97.62 187 VAL A N 1
ATOM 1510 C CA . VAL A 1 187 ? -11.487 3.659 -1.384 1.00 97.62 187 VAL A CA 1
ATOM 1511 C C . VAL A 1 187 ? -10.039 3.708 -0.908 1.00 97.62 187 VAL A C 1
ATOM 1513 O O . VAL A 1 187 ? -9.142 3.777 -1.749 1.00 97.62 187 VAL A O 1
ATOM 1516 N N . THR A 1 188 ? -9.798 3.574 0.400 1.00 96.94 188 THR A N 1
ATOM 1517 C CA . THR A 1 188 ? -8.445 3.474 0.961 1.00 96.94 188 THR A CA 1
ATOM 1518 C C . THR A 1 188 ? -7.652 2.370 0.275 1.00 96.94 188 THR A C 1
ATOM 1520 O O . THR A 1 188 ? -6.564 2.621 -0.230 1.00 96.94 188 THR A O 1
ATOM 1523 N N . GLY A 1 189 ? -8.213 1.160 0.181 1.00 95.81 189 GLY A N 1
ATOM 1524 C CA . GLY A 1 189 ? -7.516 0.031 -0.427 1.00 95.81 189 GLY A CA 1
ATOM 1525 C C . GLY A 1 189 ? -7.233 0.195 -1.923 1.00 95.81 189 GLY A C 1
ATOM 1526 O O . GLY A 1 189 ? -6.172 -0.223 -2.382 1.00 95.81 189 GLY A O 1
ATOM 1527 N N . ILE A 1 190 ? -8.147 0.806 -2.688 1.00 96.06 190 ILE A N 1
ATOM 1528 C CA . ILE A 1 190 ? -7.920 1.115 -4.113 1.00 96.06 190 ILE A CA 1
ATOM 1529 C C . ILE A 1 190 ? -6.766 2.109 -4.263 1.00 96.06 190 ILE A C 1
ATOM 1531 O O . ILE A 1 190 ? -5.866 1.886 -5.072 1.00 96.06 190 ILE A O 1
ATOM 1535 N N . LEU A 1 191 ? -6.777 3.185 -3.473 1.00 96.50 191 LEU A N 1
ATOM 1536 C CA . LEU A 1 191 ? -5.740 4.209 -3.533 1.00 96.50 191 LEU A CA 1
ATOM 1537 C C . LEU A 1 191 ? -4.377 3.667 -3.077 1.00 96.50 191 LEU A C 1
ATOM 1539 O O . LEU A 1 191 ? -3.395 3.920 -3.766 1.00 96.50 191 LEU A O 1
ATOM 1543 N N . CYS A 1 192 ? -4.310 2.873 -2.000 1.00 94.75 192 CYS A N 1
ATOM 1544 C CA . CYS A 1 192 ? -3.063 2.232 -1.561 1.00 94.75 192 CYS A CA 1
ATOM 1545 C C . CYS A 1 192 ? -2.501 1.278 -2.629 1.00 94.75 192 CYS A C 1
ATOM 1547 O O . CYS A 1 192 ? -1.305 1.274 -2.903 1.00 94.75 192 CYS A O 1
ATOM 1549 N N . GLN A 1 193 ? -3.363 0.488 -3.279 1.00 93.44 193 GLN A N 1
ATOM 1550 C CA . GLN A 1 193 ? -2.941 -0.380 -4.382 1.00 93.44 193 GLN A CA 1
ATOM 1551 C C . GLN A 1 193 ? -2.397 0.438 -5.563 1.00 93.44 193 GLN A C 1
ATOM 1553 O O . GLN A 1 193 ? -1.397 0.061 -6.172 1.00 93.44 193 GLN A O 1
ATOM 1558 N N . ALA A 1 194 ? -3.021 1.577 -5.871 1.00 94.75 194 ALA A N 1
ATOM 1559 C CA . ALA A 1 194 ? -2.545 2.466 -6.920 1.00 94.75 194 ALA A CA 1
ATOM 1560 C C . ALA A 1 194 ? -1.189 3.101 -6.587 1.00 94.75 194 ALA A C 1
ATOM 1562 O O . ALA A 1 194 ? -0.315 3.155 -7.452 1.00 94.75 194 ALA A O 1
ATOM 1563 N N . THR A 1 195 ? -0.984 3.551 -5.346 1.00 94.38 195 THR A N 1
ATOM 1564 C CA . THR A 1 195 ? 0.274 4.191 -4.940 1.00 94.38 195 THR A CA 1
ATOM 1565 C C . THR A 1 195 ? 1.432 3.203 -4.839 1.00 94.38 195 THR A C 1
ATOM 1567 O O . THR A 1 195 ? 2.547 3.578 -5.201 1.00 94.38 195 THR A O 1
ATOM 1570 N N . ASN A 1 196 ? 1.187 1.943 -4.451 1.00 90.38 196 ASN A N 1
ATOM 1571 C CA . ASN A 1 196 ? 2.189 0.866 -4.532 1.00 90.38 196 ASN A CA 1
ATOM 1572 C C . ASN A 1 196 ? 2.747 0.721 -5.952 1.00 90.38 196 ASN A C 1
ATOM 1574 O O . ASN A 1 196 ? 3.946 0.538 -6.144 1.00 90.38 196 ASN A O 1
ATOM 1578 N N . LEU A 1 197 ? 1.886 0.836 -6.964 1.00 91.69 197 LEU A N 1
ATOM 1579 C CA . LEU A 1 197 ? 2.277 0.654 -8.360 1.00 91.69 197 LEU A CA 1
ATOM 1580 C C . LEU A 1 197 ? 2.798 1.917 -9.046 1.00 91.69 197 LEU A C 1
ATOM 1582 O O . LEU A 1 197 ? 3.269 1.825 -10.177 1.00 91.69 197 LEU A O 1
ATOM 1586 N N . ALA A 1 198 ? 2.780 3.075 -8.385 1.00 93.06 198 ALA A N 1
ATOM 1587 C CA . ALA A 1 198 ? 3.186 4.328 -9.013 1.00 93.06 198 ALA A CA 1
ATOM 1588 C C . ALA A 1 198 ? 4.644 4.304 -9.506 1.00 93.06 198 ALA A C 1
ATOM 1590 O O . ALA A 1 198 ? 4.906 4.697 -10.641 1.00 93.06 198 ALA A O 1
ATOM 1591 N N . VAL A 1 199 ? 5.585 3.807 -8.689 1.00 89.81 199 VAL A N 1
ATOM 1592 C CA . VAL A 1 199 ? 7.005 3.697 -9.084 1.00 89.81 199 VAL A CA 1
ATOM 1593 C C . VAL A 1 199 ? 7.187 2.707 -10.237 1.00 89.81 199 VAL A C 1
ATOM 1595 O O . VAL A 1 199 ? 7.733 3.124 -11.255 1.00 89.81 199 VAL A O 1
ATOM 1598 N N . PRO A 1 200 ? 6.708 1.446 -10.147 1.00 89.06 200 PRO A N 1
ATOM 1599 C CA . PRO A 1 200 ? 6.821 0.505 -11.252 1.00 89.06 200 PRO A CA 1
ATOM 1600 C C . PRO A 1 200 ? 6.228 1.032 -12.556 1.00 89.06 200 PRO A C 1
ATOM 1602 O O . PRO A 1 200 ? 6.895 1.000 -13.584 1.00 89.06 200 PRO A O 1
ATOM 1605 N N . ILE A 1 201 ? 5.015 1.591 -12.513 1.00 91.56 201 ILE A N 1
ATOM 1606 C CA . ILE A 1 201 ? 4.358 2.124 -13.709 1.00 91.56 201 ILE A CA 1
ATOM 1607 C C . ILE A 1 201 ? 5.178 3.267 -14.310 1.00 91.56 201 ILE A C 1
ATOM 1609 O O . ILE A 1 201 ? 5.415 3.254 -15.515 1.00 91.56 201 ILE A O 1
ATOM 1613 N N . ALA A 1 202 ? 5.649 4.219 -13.499 1.00 91.25 202 ALA A N 1
ATOM 1614 C CA . ALA A 1 202 ? 6.473 5.319 -13.992 1.00 91.25 202 ALA A CA 1
ATOM 1615 C C . ALA A 1 202 ? 7.784 4.813 -14.618 1.00 91.25 202 ALA A C 1
ATOM 1617 O O . ALA A 1 202 ? 8.149 5.240 -15.712 1.00 91.25 202 ALA A O 1
ATOM 1618 N N . THR A 1 203 ? 8.469 3.867 -13.967 1.00 89.12 203 THR A N 1
ATOM 1619 C CA . THR A 1 203 ? 9.704 3.269 -14.492 1.00 89.12 203 THR A CA 1
ATOM 1620 C C . THR A 1 203 ? 9.464 2.562 -15.825 1.00 89.12 203 THR A C 1
ATOM 1622 O O . THR A 1 203 ? 10.193 2.800 -16.786 1.00 89.12 203 THR A O 1
ATOM 1625 N N . TRP A 1 204 ? 8.426 1.735 -15.931 1.00 89.50 204 TRP A N 1
ATOM 1626 C CA . TRP A 1 204 ? 8.158 0.967 -17.150 1.00 89.50 204 TRP A CA 1
ATOM 1627 C C . TRP A 1 204 ? 7.576 1.816 -18.277 1.00 89.50 204 TRP A C 1
ATOM 1629 O O . TRP A 1 204 ? 7.847 1.537 -19.441 1.00 89.50 204 TRP A O 1
ATOM 1639 N N . ALA A 1 205 ? 6.834 2.877 -17.956 1.00 89.06 205 ALA A N 1
ATOM 1640 C CA . ALA A 1 205 ? 6.376 3.843 -18.946 1.00 89.06 205 ALA A CA 1
ATOM 1641 C C . ALA A 1 205 ? 7.551 4.577 -19.612 1.00 89.06 205 ALA A C 1
ATOM 1643 O O . ALA A 1 205 ? 7.485 4.860 -20.806 1.00 89.06 205 ALA A O 1
ATOM 1644 N N . VAL A 1 206 ? 8.626 4.847 -18.865 1.00 90.44 206 VAL A N 1
ATOM 1645 C CA . VAL A 1 206 ? 9.853 5.444 -19.413 1.00 90.44 206 VAL A CA 1
ATOM 1646 C C . VAL A 1 206 ? 10.660 4.423 -20.214 1.00 90.44 206 VAL A C 1
ATOM 1648 O O . VAL A 1 206 ? 11.130 4.745 -21.299 1.00 90.44 206 VAL A O 1
ATOM 1651 N N . LEU A 1 207 ? 10.824 3.204 -19.695 1.00 91.31 207 LEU A N 1
ATOM 1652 C CA . LEU A 1 207 ? 11.702 2.205 -20.311 1.00 91.31 207 LEU A CA 1
ATOM 1653 C C . LEU A 1 207 ? 11.090 1.466 -21.502 1.00 91.31 207 LEU A C 1
ATOM 1655 O O . LEU A 1 207 ? 11.848 0.984 -22.333 1.00 91.31 207 LEU A O 1
ATOM 1659 N N . GLN A 1 208 ? 9.760 1.335 -21.561 1.00 92.44 208 GLN A N 1
ATOM 1660 C CA . GLN A 1 208 ? 9.051 0.531 -22.568 1.00 92.44 208 GLN A CA 1
ATOM 1661 C C . GLN A 1 208 ? 9.707 -0.852 -22.789 1.00 92.44 208 GLN A C 1
ATOM 1663 O O . GLN A 1 208 ? 10.112 -1.164 -23.908 1.00 92.44 208 GLN A O 1
ATOM 1668 N N . PRO A 1 209 ? 9.875 -1.674 -21.728 1.00 93.69 209 PRO A N 1
ATOM 1669 C CA . PRO A 1 209 ? 10.646 -2.910 -21.802 1.00 93.69 209 PRO A CA 1
ATOM 1670 C C . PRO A 1 209 ? 10.173 -3.848 -22.914 1.00 93.69 209 PRO A C 1
ATOM 1672 O O . PRO A 1 209 ? 8.975 -4.081 -23.079 1.00 93.69 209 PRO A O 1
ATOM 1675 N N . SER A 1 210 ? 11.136 -4.430 -23.624 1.00 96.44 210 SER A N 1
ATOM 1676 C CA . SER A 1 210 ? 10.934 -5.530 -24.565 1.00 96.44 210 SER A CA 1
ATOM 1677 C C . SER A 1 210 ? 10.808 -6.873 -23.833 1.00 96.44 210 SER A C 1
ATOM 1679 O O . SER A 1 210 ? 11.144 -6.997 -22.647 1.00 96.44 210 SER A O 1
ATOM 1681 N N . TYR A 1 211 ? 10.371 -7.920 -24.537 1.00 97.00 211 TYR A N 1
ATOM 1682 C CA . TYR A 1 211 ? 10.414 -9.288 -24.000 1.00 97.00 211 TYR A CA 1
ATOM 1683 C C . TYR A 1 211 ? 11.840 -9.739 -23.640 1.00 97.00 211 TYR A C 1
ATOM 1685 O O . TYR A 1 211 ? 12.022 -10.496 -22.680 1.00 97.00 211 TYR A O 1
ATOM 1693 N N . ARG A 1 212 ? 12.860 -9.275 -24.374 1.00 97.00 212 ARG A N 1
ATOM 1694 C CA . ARG A 1 212 ? 14.267 -9.580 -24.087 1.00 97.00 212 ARG A CA 1
ATOM 1695 C C . ARG A 1 212 ? 14.730 -8.942 -22.786 1.00 97.00 212 ARG A C 1
ATOM 1697 O O . ARG A 1 212 ? 15.250 -9.662 -21.930 1.00 97.00 212 ARG A O 1
ATOM 1704 N N . LEU A 1 213 ? 14.490 -7.642 -22.604 1.00 96.12 213 LEU A N 1
ATOM 1705 C CA . LEU A 1 213 ? 14.838 -6.944 -21.368 1.00 96.12 213 LEU A CA 1
ATOM 1706 C C . LEU A 1 213 ? 14.155 -7.607 -20.168 1.00 96.12 213 LEU A C 1
ATOM 1708 O O . LEU A 1 213 ? 14.790 -7.845 -19.141 1.00 96.12 213 LEU A O 1
ATOM 1712 N N . GLU A 1 214 ? 12.886 -7.987 -20.319 1.00 95.31 214 GLU A N 1
ATOM 1713 C CA . GLU A 1 214 ? 12.140 -8.705 -19.289 1.00 95.31 214 GLU A CA 1
ATOM 1714 C C . GLU A 1 214 ? 12.796 -10.050 -18.928 1.00 95.31 214 GLU A C 1
ATOM 1716 O O . GLU A 1 214 ? 12.965 -10.358 -17.747 1.00 95.31 214 GLU A O 1
ATOM 1721 N N . LEU A 1 215 ? 13.240 -10.835 -19.916 1.00 95.81 215 LEU A N 1
ATOM 1722 C CA . LEU A 1 215 ? 13.947 -12.096 -19.675 1.00 95.81 215 LEU A CA 1
ATOM 1723 C C . LEU A 1 215 ? 15.287 -11.879 -18.954 1.00 95.81 215 LEU A C 1
ATOM 1725 O O . LEU A 1 215 ? 15.590 -12.597 -17.995 1.00 95.81 215 LEU A O 1
ATOM 1729 N N . ILE A 1 216 ? 16.068 -10.881 -19.378 1.00 96.06 216 ILE A N 1
ATOM 1730 C CA . ILE A 1 216 ? 17.328 -10.502 -18.723 1.00 96.06 216 ILE A CA 1
ATOM 1731 C C . ILE A 1 216 ? 17.057 -10.138 -17.259 1.00 96.06 216 ILE A C 1
ATOM 1733 O O . ILE A 1 216 ? 17.713 -10.663 -16.353 1.00 96.06 216 ILE A O 1
ATOM 1737 N N . LEU A 1 217 ? 16.046 -9.301 -17.011 1.00 94.50 217 LEU A N 1
ATOM 1738 C CA . LEU A 1 217 ? 15.637 -8.907 -15.668 1.00 94.50 217 LEU A CA 1
ATOM 1739 C C . LEU A 1 217 ? 15.205 -10.116 -14.836 1.00 94.50 217 LEU A C 1
ATOM 1741 O O . LEU A 1 217 ? 15.624 -10.218 -13.685 1.00 94.50 217 LEU A O 1
ATOM 1745 N N . ILE A 1 218 ? 14.423 -11.056 -15.373 1.00 93.12 218 ILE A N 1
ATOM 1746 C CA . ILE A 1 218 ? 14.041 -12.282 -14.650 1.00 93.12 218 ILE A CA 1
ATOM 1747 C C . ILE A 1 218 ? 15.290 -13.047 -14.195 1.00 93.12 218 ILE A C 1
ATOM 1749 O O . ILE A 1 218 ? 15.399 -13.409 -13.019 1.00 93.12 218 ILE A O 1
ATOM 1753 N N . VAL A 1 219 ? 16.253 -13.264 -15.093 1.00 93.62 219 VAL A N 1
ATOM 1754 C CA . VAL A 1 219 ? 17.482 -14.013 -14.788 1.00 93.62 219 VAL A CA 1
ATOM 1755 C C . VAL A 1 219 ? 18.318 -13.304 -13.718 1.00 93.62 219 VAL A C 1
ATOM 1757 O O . VAL A 1 219 ? 18.710 -13.933 -12.728 1.00 93.62 219 VAL A O 1
ATOM 1760 N N . LEU A 1 220 ? 18.545 -11.995 -13.864 1.00 91.56 220 LEU A N 1
ATOM 1761 C CA . LEU A 1 220 ? 19.317 -11.200 -12.902 1.00 91.56 220 LEU A CA 1
ATOM 1762 C C . LEU A 1 220 ? 18.645 -11.154 -11.526 1.00 91.56 220 LEU A C 1
ATOM 1764 O O . LEU A 1 220 ? 19.303 -11.376 -10.505 1.00 91.56 220 LEU A O 1
ATOM 1768 N N . ASN A 1 221 ? 17.327 -10.941 -11.487 1.00 86.50 221 ASN A N 1
ATOM 1769 C CA . ASN A 1 221 ? 16.565 -10.886 -10.241 1.00 86.50 221 ASN A CA 1
ATOM 1770 C C . ASN A 1 221 ? 16.528 -12.237 -9.523 1.00 86.50 221 ASN A C 1
ATOM 1772 O O . ASN A 1 221 ? 16.623 -12.271 -8.297 1.00 86.50 221 ASN A O 1
ATOM 1776 N N . LEU A 1 222 ? 16.462 -13.362 -10.243 1.00 87.19 222 LEU A N 1
ATOM 1777 C CA . LEU A 1 222 ? 16.593 -14.692 -9.635 1.00 87.19 222 LEU A CA 1
ATOM 1778 C C . LEU A 1 222 ? 17.977 -14.898 -9.003 1.00 87.19 222 LEU A C 1
ATOM 1780 O O . LEU A 1 222 ? 18.080 -15.496 -7.927 1.00 87.19 222 LEU A O 1
ATOM 1784 N N . GLY A 1 223 ? 19.034 -14.389 -9.643 1.00 85.25 223 GLY A N 1
ATOM 1785 C CA . GLY A 1 223 ? 20.391 -14.370 -9.091 1.00 85.25 223 GLY A CA 1
ATOM 1786 C C . GLY A 1 223 ? 20.475 -13.557 -7.796 1.00 85.25 223 GLY A C 1
ATOM 1787 O O . GLY A 1 223 ? 20.902 -14.081 -6.762 1.00 85.25 223 GLY A O 1
ATOM 1788 N N . LEU A 1 224 ? 19.985 -12.314 -7.828 1.00 82.81 224 LEU A N 1
ATOM 1789 C CA . LEU A 1 224 ? 19.923 -11.415 -6.669 1.00 82.81 224 LEU A CA 1
ATOM 1790 C C . LEU A 1 224 ? 19.072 -11.989 -5.532 1.00 82.81 224 LEU A C 1
ATOM 1792 O O . LEU A 1 224 ? 19.477 -11.952 -4.369 1.00 82.81 224 LEU A O 1
ATOM 1796 N N . TRP A 1 225 ? 17.916 -12.572 -5.843 1.00 79.75 225 TRP A N 1
ATOM 1797 C CA . TRP A 1 225 ? 17.040 -13.195 -4.853 1.00 79.75 225 TRP A CA 1
ATOM 1798 C C . TRP A 1 225 ? 17.711 -14.391 -4.172 1.00 79.75 225 TRP A C 1
ATOM 1800 O O . TRP A 1 225 ? 17.685 -14.506 -2.946 1.00 79.75 225 TRP A O 1
ATOM 1810 N N . ARG A 1 226 ? 18.381 -15.268 -4.933 1.00 80.38 226 ARG A N 1
ATOM 1811 C CA . ARG A 1 226 ? 19.145 -16.385 -4.350 1.00 80.38 226 ARG A CA 1
ATOM 1812 C C . ARG A 1 226 ? 20.281 -15.896 -3.456 1.00 80.38 226 ARG A C 1
ATOM 1814 O O . ARG A 1 226 ? 20.527 -16.502 -2.414 1.00 80.38 226 ARG A O 1
ATOM 1821 N N . TRP A 1 227 ? 20.959 -14.822 -3.852 1.00 75.50 227 TRP A N 1
ATOM 1822 C CA . TRP A 1 227 ? 22.047 -14.232 -3.077 1.00 75.50 227 TRP A CA 1
ATOM 1823 C C . TRP A 1 227 ? 21.542 -13.609 -1.768 1.00 75.50 227 TRP A C 1
ATOM 1825 O O . TRP A 1 227 ? 22.027 -13.958 -0.693 1.00 75.50 227 TRP A O 1
ATOM 1835 N N . THR A 1 228 ? 20.496 -12.785 -1.834 1.00 71.56 228 THR A N 1
ATOM 1836 C CA . THR A 1 228 ? 19.899 -12.132 -0.656 1.00 71.56 228 THR A CA 1
ATOM 1837 C C . THR A 1 228 ? 19.260 -13.132 0.314 1.00 71.56 228 THR A C 1
ATOM 1839 O O . THR A 1 228 ? 19.412 -12.990 1.530 1.00 71.56 228 THR A O 1
ATOM 1842 N N . ARG A 1 229 ? 18.617 -14.199 -0.187 1.00 68.50 229 ARG A N 1
ATOM 1843 C CA . ARG A 1 229 ? 17.978 -15.230 0.653 1.00 68.50 229 ARG A CA 1
ATOM 1844 C C . ARG A 1 229 ? 18.977 -16.045 1.478 1.00 68.50 229 ARG A C 1
ATOM 1846 O O . ARG A 1 229 ? 18.631 -16.492 2.567 1.00 68.50 229 ARG A O 1
ATOM 1853 N N . ARG A 1 230 ? 20.210 -16.228 0.994 1.00 61.00 230 ARG A N 1
ATOM 1854 C CA . ARG A 1 230 ? 21.270 -16.939 1.733 1.00 61.00 230 ARG A CA 1
ATOM 1855 C C . ARG A 1 230 ? 21.823 -16.137 2.919 1.00 61.00 230 ARG A C 1
ATOM 1857 O O . ARG A 1 230 ? 22.504 -16.724 3.750 1.00 61.00 230 ARG A O 1
ATOM 1864 N N . GLY A 1 231 ? 21.539 -14.832 3.004 1.00 46.47 231 GLY A N 1
ATOM 1865 C CA . GLY A 1 231 ? 22.214 -13.930 3.943 1.00 46.47 231 GLY A CA 1
ATOM 1866 C C . GLY A 1 231 ? 21.353 -13.225 4.995 1.00 46.47 231 GLY A C 1
ATOM 1867 O O . GLY A 1 231 ? 21.935 -12.661 5.917 1.00 46.47 231 GLY A O 1
ATOM 1868 N N . HIS A 1 232 ? 20.014 -13.206 4.903 1.00 51.31 232 HIS A N 1
ATOM 1869 C CA . HIS A 1 232 ? 19.243 -12.221 5.682 1.00 51.31 232 HIS A CA 1
ATOM 1870 C C . HIS A 1 232 ? 17.971 -12.736 6.385 1.00 51.31 232 HIS A C 1
ATOM 1872 O O . HIS A 1 232 ? 16.878 -12.671 5.824 1.00 51.31 232 HIS A O 1
ATOM 1878 N N . PRO A 1 233 ? 18.058 -13.051 7.695 1.00 50.75 233 PRO A N 1
ATOM 1879 C CA . PRO A 1 233 ? 16.925 -12.941 8.628 1.00 50.75 233 PRO A CA 1
ATOM 1880 C C . PRO A 1 233 ? 16.427 -11.488 8.837 1.00 50.75 233 PRO A C 1
ATOM 1882 O O . PRO A 1 233 ? 15.444 -11.276 9.546 1.00 50.75 233 PRO A O 1
ATOM 1885 N N . MET A 1 234 ? 17.082 -10.496 8.212 1.00 50.59 234 MET A N 1
ATOM 1886 C CA . MET A 1 234 ? 16.895 -9.052 8.422 1.00 50.59 234 MET A CA 1
ATOM 1887 C C . MET A 1 234 ? 15.572 -8.465 7.919 1.00 50.59 234 MET A C 1
ATOM 1889 O O . MET A 1 234 ? 15.207 -7.380 8.365 1.00 50.59 234 MET A O 1
ATOM 1893 N N . ASN A 1 235 ? 14.827 -9.146 7.040 1.00 61.28 235 ASN A N 1
ATOM 1894 C CA . ASN A 1 235 ? 13.585 -8.572 6.508 1.00 61.28 235 ASN A CA 1
ATOM 1895 C C . ASN A 1 235 ? 12.553 -8.314 7.612 1.00 61.28 235 ASN A C 1
ATOM 1897 O O . ASN A 1 235 ? 11.951 -7.248 7.640 1.00 61.28 235 ASN A O 1
ATOM 1901 N N . ASN A 1 236 ? 12.395 -9.230 8.567 1.00 66.00 236 ASN A N 1
ATOM 1902 C CA . ASN A 1 236 ? 11.339 -9.088 9.572 1.00 66.00 236 ASN A CA 1
ATOM 1903 C C . ASN A 1 236 ? 11.712 -8.075 10.661 1.00 66.00 236 ASN A C 1
ATOM 1905 O O . ASN A 1 236 ? 10.843 -7.341 11.116 1.00 66.00 236 ASN A O 1
ATOM 1909 N N . GLU A 1 237 ? 12.986 -8.004 11.062 1.00 70.19 237 GLU A N 1
ATOM 1910 C CA . GLU A 1 237 ? 13.455 -7.020 12.049 1.00 70.19 237 GLU A CA 1
ATOM 1911 C C . GLU A 1 237 ? 13.388 -5.598 11.490 1.00 70.19 237 GLU A C 1
ATOM 1913 O O . GLU A 1 237 ? 12.905 -4.689 12.160 1.00 70.19 237 GLU A O 1
ATOM 1918 N N . LEU A 1 238 ? 13.793 -5.410 10.233 1.00 73.06 238 LEU A N 1
ATOM 1919 C CA . LEU A 1 238 ? 13.689 -4.122 9.561 1.00 73.06 238 LEU A CA 1
ATOM 1920 C C . LEU A 1 238 ? 12.233 -3.700 9.357 1.00 73.06 238 LEU A C 1
ATOM 1922 O O . LEU A 1 238 ? 11.896 -2.549 9.623 1.00 73.06 238 LEU A O 1
ATOM 1926 N N . VAL A 1 239 ? 11.370 -4.618 8.905 1.00 75.19 239 VAL A N 1
ATOM 1927 C CA . VAL A 1 239 ? 9.926 -4.364 8.777 1.00 75.19 239 VAL A CA 1
ATOM 1928 C C . VAL A 1 239 ? 9.342 -3.979 10.134 1.00 75.19 239 VAL A C 1
ATOM 1930 O O . VAL A 1 239 ? 8.649 -2.971 10.227 1.00 75.19 239 VAL A O 1
ATOM 1933 N N . PHE A 1 240 ? 9.688 -4.701 11.202 1.00 76.44 240 PHE A N 1
ATOM 1934 C CA . PHE A 1 240 ? 9.255 -4.373 12.558 1.00 76.44 240 PHE A CA 1
ATOM 1935 C C . PHE A 1 240 ? 9.758 -2.997 13.013 1.00 76.44 240 PHE A C 1
ATOM 1937 O O . PHE A 1 240 ? 8.969 -2.188 13.496 1.00 76.44 240 PHE A O 1
ATOM 1944 N N . HIS A 1 241 ? 11.052 -2.705 12.850 1.00 78.00 241 HIS A N 1
ATOM 1945 C CA . HIS A 1 241 ? 11.656 -1.429 13.237 1.00 78.00 241 HIS A CA 1
ATOM 1946 C C . HIS A 1 241 ? 11.023 -0.254 12.482 1.00 78.00 241 HIS A C 1
ATOM 1948 O O . HIS A 1 241 ? 10.720 0.783 13.073 1.00 78.00 241 HIS A O 1
ATOM 1954 N N . ARG A 1 242 ? 10.776 -0.414 11.180 1.00 81.06 242 ARG A N 1
ATOM 1955 C CA . ARG A 1 242 ? 10.105 0.598 10.355 1.00 81.06 242 ARG A CA 1
ATOM 1956 C C . ARG A 1 242 ? 8.678 0.820 10.798 1.00 81.06 242 ARG A C 1
ATOM 1958 O O . ARG A 1 242 ? 8.331 1.955 11.109 1.00 81.06 242 ARG A O 1
ATOM 1965 N N . HIS A 1 243 ? 7.910 -0.250 10.932 1.00 85.19 243 HIS A N 1
ATOM 1966 C CA . HIS A 1 243 ? 6.527 -0.158 11.364 1.00 85.19 243 HIS A CA 1
ATOM 1967 C C . HIS A 1 243 ? 6.422 0.489 12.756 1.00 85.19 243 HIS A C 1
ATOM 1969 O O . HIS A 1 243 ? 5.652 1.420 12.987 1.00 85.19 243 HIS A O 1
ATOM 1975 N N . ARG A 1 244 ? 7.329 0.132 13.671 1.00 85.50 244 ARG A N 1
ATOM 1976 C CA . ARG A 1 244 ? 7.521 0.827 14.953 1.00 85.50 244 ARG A CA 1
ATOM 1977 C C . ARG A 1 244 ? 7.781 2.322 14.776 1.00 85.50 244 ARG A C 1
ATOM 1979 O O . ARG A 1 244 ? 7.136 3.135 15.437 1.00 85.50 244 ARG A O 1
ATOM 1986 N N . SER A 1 245 ? 8.718 2.695 13.910 1.00 86.31 245 SER A N 1
ATOM 1987 C CA . SER A 1 245 ? 9.055 4.099 13.664 1.00 86.31 245 SER A CA 1
ATOM 1988 C C . SER A 1 245 ? 7.887 4.887 13.055 1.00 86.31 245 SER A C 1
ATOM 1990 O O . SER A 1 245 ? 7.700 6.059 13.386 1.00 86.31 245 SER A O 1
ATOM 1992 N N . GLU A 1 246 ? 7.066 4.245 12.219 1.00 89.69 246 GLU A N 1
ATOM 1993 C CA . GLU A 1 246 ? 5.873 4.832 11.608 1.00 89.69 246 GLU A CA 1
ATOM 1994 C C . GLU A 1 246 ? 4.857 5.202 12.678 1.00 89.69 246 GLU A C 1
ATOM 1996 O O . GLU A 1 246 ? 4.371 6.327 12.701 1.00 89.69 246 GLU A O 1
ATOM 2001 N N . HIS A 1 247 ? 4.653 4.327 13.656 1.00 91.31 247 HIS A N 1
ATOM 2002 C CA . HIS A 1 247 ? 3.789 4.578 14.804 1.00 91.31 247 HIS A CA 1
ATOM 2003 C C . HIS A 1 247 ? 4.385 5.485 15.886 1.00 91.31 247 HIS A C 1
ATOM 2005 O O . HIS A 1 247 ? 3.654 5.918 16.775 1.00 91.31 247 HIS A O 1
ATOM 2011 N N . ARG A 1 248 ? 5.686 5.791 15.854 1.00 90.38 248 ARG A N 1
ATOM 2012 C CA . ARG A 1 248 ? 6.351 6.687 16.827 1.00 90.38 248 ARG A CA 1
ATOM 2013 C C . ARG A 1 248 ? 6.669 8.072 16.274 1.00 90.38 248 ARG A C 1
ATOM 2015 O O . ARG A 1 248 ? 7.061 8.965 17.029 1.00 90.38 248 ARG A O 1
ATOM 2022 N N . SER A 1 249 ? 6.464 8.283 14.977 1.00 91.69 249 SER A N 1
ATOM 2023 C CA . SER A 1 249 ? 6.600 9.579 14.323 1.00 91.69 249 SER A CA 1
ATOM 2024 C C . SER A 1 249 ? 5.240 10.065 13.845 1.00 91.69 249 SER A C 1
ATOM 2026 O O . SER A 1 249 ? 4.605 9.435 13.009 1.00 91.69 249 SER A O 1
ATOM 2028 N N . ARG A 1 250 ? 4.814 11.242 14.322 1.00 93.94 250 ARG A N 1
ATOM 2029 C CA . ARG A 1 250 ? 3.582 11.890 13.843 1.00 93.94 250 ARG A CA 1
ATOM 2030 C C . ARG A 1 250 ? 3.600 12.072 12.325 1.00 93.94 250 ARG A C 1
ATOM 2032 O O . ARG A 1 250 ? 2.575 11.888 11.686 1.00 93.94 250 ARG A O 1
ATOM 2039 N N . PHE A 1 251 ? 4.748 12.452 11.761 1.00 94.69 251 PHE A N 1
ATOM 2040 C CA . PHE A 1 251 ? 4.889 12.653 10.323 1.00 94.69 251 PHE A CA 1
ATOM 2041 C C . PHE A 1 251 ? 4.752 11.333 9.570 1.00 94.69 251 PHE A C 1
ATOM 2043 O O . PHE A 1 251 ? 3.913 11.241 8.684 1.00 94.69 251 PHE A O 1
ATOM 2050 N N . ARG A 1 252 ? 5.521 10.301 9.948 1.00 94.00 252 ARG A N 1
ATOM 2051 C CA . ARG A 1 252 ? 5.462 8.997 9.268 1.00 94.00 252 ARG A CA 1
ATOM 2052 C C . ARG A 1 252 ? 4.076 8.367 9.411 1.00 94.00 252 ARG A C 1
ATOM 2054 O O . ARG A 1 252 ? 3.515 7.941 8.408 1.00 94.00 252 ARG A O 1
ATOM 2061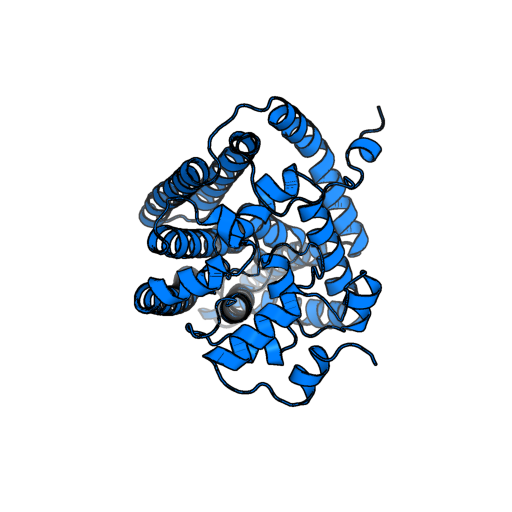 N N . PHE A 1 253 ? 3.485 8.406 10.608 1.00 95.25 253 PHE A N 1
ATOM 2062 C CA . PHE A 1 253 ? 2.109 7.966 10.811 1.00 95.25 253 PHE A CA 1
ATOM 2063 C C . PHE A 1 253 ? 1.166 8.748 9.903 1.00 95.25 253 PHE A C 1
ATOM 2065 O O . PHE A 1 253 ? 0.496 8.165 9.066 1.00 95.25 253 PHE A O 1
ATOM 2072 N N . THR A 1 254 ? 1.122 10.075 10.006 1.00 96.25 254 THR A N 1
ATOM 2073 C CA . THR A 1 254 ? 0.061 10.816 9.328 1.00 96.25 254 THR A CA 1
ATOM 2074 C C . THR A 1 254 ? 0.225 10.873 7.819 1.00 96.25 254 THR A C 1
ATOM 2076 O O . THR A 1 254 ? -0.767 10.751 7.103 1.00 96.25 254 THR A O 1
ATOM 2079 N N . VAL A 1 255 ? 1.455 11.062 7.345 1.00 96.00 255 VAL A N 1
ATOM 2080 C CA . VAL A 1 255 ? 1.747 11.299 5.932 1.00 96.00 255 VAL A CA 1
ATOM 2081 C C . VAL A 1 255 ? 1.932 9.996 5.164 1.00 96.00 255 VAL A C 1
ATOM 2083 O O . VAL A 1 255 ? 1.538 9.932 4.004 1.00 96.00 255 VAL A O 1
ATOM 2086 N N . LEU A 1 256 ? 2.488 8.952 5.780 1.00 94.56 256 LEU A N 1
ATOM 2087 C CA . LEU A 1 256 ? 2.792 7.704 5.079 1.00 94.56 256 LEU A CA 1
ATOM 2088 C C . LEU A 1 256 ? 1.782 6.612 5.435 1.00 94.56 256 LEU A C 1
ATOM 2090 O O . LEU A 1 256 ? 1.088 6.128 4.548 1.00 94.56 256 LEU A O 1
ATOM 2094 N N . HIS A 1 257 ? 1.651 6.281 6.720 1.00 94.06 257 HIS A N 1
ATOM 2095 C CA . HIS A 1 257 ? 1.131 4.985 7.168 1.00 94.06 257 HIS A CA 1
ATOM 2096 C C . HIS A 1 257 ? -0.366 4.971 7.545 1.00 94.06 257 HIS A C 1
ATOM 2098 O O . HIS A 1 257 ? -1.135 4.128 7.094 1.00 94.06 257 HIS A O 1
ATOM 2104 N N . GLY A 1 258 ? -0.828 5.948 8.322 1.00 94.44 258 GLY A N 1
ATOM 2105 C CA . GLY A 1 258 ? -2.094 5.956 9.065 1.00 94.44 258 GLY A CA 1
ATOM 2106 C C . GLY A 1 258 ? -3.387 5.903 8.243 1.00 94.44 258 GLY A C 1
ATOM 2107 O O . GLY A 1 258 ? -4.451 5.689 8.813 1.00 94.44 258 GLY A O 1
ATOM 2108 N N . HIS A 1 259 ? -3.331 6.044 6.917 1.00 95.75 259 HIS A N 1
ATOM 2109 C CA . HIS A 1 259 ? -4.511 5.996 6.045 1.00 95.75 259 HIS A CA 1
ATOM 2110 C C . HIS A 1 259 ? -5.295 4.691 6.200 1.00 95.75 259 HIS A C 1
ATOM 2112 O O . HIS A 1 259 ? -6.524 4.708 6.258 1.00 95.75 259 HIS A O 1
ATOM 2118 N N . HIS A 1 260 ? -4.592 3.563 6.299 1.00 92.50 260 HIS A N 1
ATOM 2119 C CA . HIS A 1 260 ? -5.238 2.266 6.474 1.00 92.50 260 HIS A CA 1
ATOM 2120 C C . HIS A 1 260 ? -5.708 2.041 7.924 1.00 92.50 260 HIS A C 1
ATOM 2122 O O . HIS A 1 260 ? -6.722 1.380 8.114 1.00 92.50 260 HIS A O 1
ATOM 2128 N N . HIS A 1 261 ? -5.071 2.679 8.920 1.00 93.19 261 HIS A N 1
ATOM 2129 C CA . HIS A 1 261 ? -5.562 2.754 10.311 1.00 93.19 261 HIS A CA 1
ATOM 2130 C C . HIS A 1 261 ? -6.831 3.589 10.465 1.00 93.19 261 HIS A C 1
ATOM 2132 O O . HIS A 1 261 ? -7.547 3.458 11.452 1.00 93.19 261 HIS A O 1
ATOM 2138 N N . ASP A 1 262 ? -7.117 4.476 9.514 1.00 94.31 262 ASP A N 1
ATOM 2139 C CA . ASP A 1 262 ? -8.342 5.272 9.523 1.00 94.31 262 ASP A CA 1
ATOM 2140 C C . ASP A 1 262 ? -9.529 4.547 8.887 1.00 94.31 262 ASP A C 1
ATOM 2142 O O . ASP A 1 262 ? -10.694 4.862 9.144 1.00 94.31 262 ASP A O 1
ATOM 2146 N N . ALA A 1 263 ? -9.271 3.554 8.051 1.00 94.81 263 ALA A N 1
ATOM 2147 C CA . ALA A 1 263 ? -10.317 2.698 7.534 1.00 94.81 263 ALA A CA 1
ATOM 2148 C C . ALA A 1 263 ? -10.663 1.604 8.550 1.00 94.81 263 ALA A C 1
ATOM 2150 O O . ALA A 1 263 ? -9.803 1.117 9.277 1.00 94.81 263 ALA A O 1
ATOM 2151 N N . ILE A 1 264 ? -11.938 1.202 8.606 1.00 94.25 264 ILE A N 1
ATOM 2152 C CA . ILE A 1 264 ? -12.315 0.066 9.453 1.00 94.25 264 ILE A CA 1
ATOM 2153 C C . ILE A 1 264 ? -11.573 -1.201 9.000 1.00 94.25 264 ILE A C 1
ATOM 2155 O O . ILE A 1 264 ? -11.318 -1.364 7.803 1.00 94.25 264 ILE A O 1
ATOM 2159 N N . PRO A 1 265 ? -11.274 -2.117 9.932 1.00 90.25 265 PRO A N 1
ATOM 2160 C CA . PRO A 1 265 ? -10.395 -3.247 9.681 1.00 90.25 265 PRO A CA 1
ATOM 2161 C C . PRO A 1 265 ? -11.103 -4.393 8.947 1.00 90.25 265 PRO A C 1
ATOM 2163 O O . PRO A 1 265 ? -11.429 -5.444 9.508 1.00 90.25 265 PRO A O 1
ATOM 2166 N N . ILE A 1 266 ? -11.405 -4.161 7.679 1.00 92.56 266 ILE A N 1
ATOM 2167 C CA . ILE A 1 266 ? -12.004 -5.150 6.790 1.00 92.56 266 ILE A CA 1
ATOM 2168 C C . ILE A 1 266 ? -11.068 -5.384 5.616 1.00 92.56 266 ILE A C 1
ATOM 2170 O O . ILE A 1 266 ? -10.318 -4.491 5.223 1.00 92.56 266 ILE A O 1
ATOM 2174 N N . GLY A 1 267 ? -11.160 -6.553 4.987 1.00 87.25 267 GLY A N 1
ATOM 2175 C CA . GLY A 1 267 ? -10.216 -6.968 3.951 1.00 87.25 267 GLY A CA 1
ATOM 2176 C C . GLY A 1 267 ? -10.109 -6.005 2.766 1.00 87.25 267 GLY A C 1
ATOM 2177 O O . GLY A 1 267 ? -9.113 -6.025 2.049 1.00 87.25 267 GLY A O 1
ATOM 2178 N N . THR A 1 268 ? -11.083 -5.107 2.568 1.00 92.25 268 THR A N 1
ATOM 2179 C CA . THR A 1 268 ? -11.009 -4.078 1.526 1.00 92.25 268 THR A CA 1
ATOM 2180 C C . THR A 1 268 ? -9.943 -3.019 1.757 1.00 92.25 268 THR A C 1
ATOM 2182 O O . THR A 1 268 ? -9.723 -2.254 0.828 1.00 92.25 268 THR A O 1
ATOM 2185 N N . ILE A 1 269 ? -9.287 -2.947 2.917 1.00 86.25 269 ILE A N 1
ATOM 2186 C CA . ILE A 1 269 ? -8.118 -2.071 3.111 1.00 86.25 269 ILE A CA 1
ATOM 2187 C C . ILE A 1 269 ? -6.821 -2.721 2.624 1.00 86.25 269 ILE A C 1
ATOM 2189 O O . ILE A 1 269 ? -5.829 -2.024 2.453 1.00 86.25 269 ILE A O 1
ATOM 2193 N N . GLY A 1 270 ? -6.828 -4.037 2.374 1.00 79.12 270 GLY A N 1
ATOM 2194 C CA . GLY A 1 270 ? -5.616 -4.798 2.082 1.00 79.12 270 GLY A CA 1
ATOM 2195 C C . GLY A 1 270 ? -4.886 -4.288 0.838 1.00 79.12 270 GLY A C 1
ATOM 2196 O O . GLY A 1 270 ? -5.461 -4.254 -0.253 1.00 79.12 270 GLY A O 1
ATOM 2197 N N . ALA A 1 271 ? -3.640 -3.873 1.015 1.00 75.38 271 ALA A N 1
ATOM 2198 C CA . ALA A 1 271 ? -2.716 -3.380 -0.007 1.00 75.38 271 ALA A CA 1
ATOM 2199 C C . ALA A 1 271 ? -1.263 -3.485 0.508 1.00 75.38 271 ALA A C 1
ATOM 2201 O O . ALA A 1 271 ? -0.479 -2.553 0.383 1.00 75.38 271 ALA A O 1
ATOM 2202 N N . ALA A 1 272 ? -0.931 -4.618 1.137 1.00 64.12 272 ALA A N 1
ATOM 2203 C CA . ALA A 1 272 ? 0.294 -4.870 1.907 1.00 64.12 272 ALA A CA 1
ATOM 2204 C C . ALA A 1 272 ? 0.377 -4.140 3.268 1.00 64.12 272 ALA A C 1
ATOM 2206 O O . ALA A 1 272 ? 1.484 -3.884 3.754 1.00 64.12 272 ALA A O 1
ATOM 2207 N N . GLY A 1 273 ? -0.774 -3.821 3.879 1.00 69.56 273 GLY A N 1
ATOM 2208 C CA . GLY A 1 273 ? -0.860 -3.132 5.175 1.00 69.56 273 GLY A CA 1
ATOM 2209 C C . GLY A 1 273 ? -0.280 -1.713 5.182 1.00 69.56 273 GLY A C 1
ATOM 2210 O O . GLY A 1 273 ? 0.185 -1.257 6.219 1.00 69.56 273 GLY A O 1
ATOM 2211 N N . VAL A 1 274 ? -0.247 -1.046 4.024 1.00 85.50 274 VAL A N 1
ATOM 2212 C CA . VAL A 1 274 ? 0.396 0.266 3.852 1.00 85.50 274 VAL A CA 1
ATOM 2213 C C . VAL A 1 274 ? -0.612 1.404 3.821 1.00 85.50 274 VAL A C 1
ATOM 2215 O O . VAL A 1 274 ? -1.744 1.246 3.353 1.00 85.50 274 VAL A O 1
ATOM 2218 N N . GLY A 1 275 ? -0.183 2.589 4.247 1.00 90.19 275 GLY A N 1
ATOM 2219 C CA . GLY A 1 275 ? -0.843 3.826 3.833 1.00 90.19 275 GLY A CA 1
ATOM 2220 C C . GLY A 1 275 ? -0.409 4.295 2.434 1.00 90.19 275 GLY A C 1
ATOM 2221 O O . GLY A 1 275 ? 0.449 3.696 1.789 1.00 90.19 275 GLY A O 1
ATOM 2222 N N . LEU A 1 276 ? -1.009 5.386 1.948 1.00 93.75 276 LEU A N 1
ATOM 2223 C CA . LEU A 1 276 ? -0.867 5.834 0.555 1.00 93.75 276 LEU A CA 1
ATOM 2224 C C . LEU A 1 276 ? 0.595 6.054 0.131 1.00 93.75 276 LEU A C 1
ATOM 2226 O O . LEU A 1 276 ? 1.122 5.322 -0.706 1.00 93.75 276 LEU A O 1
ATOM 2230 N N . LEU A 1 277 ? 1.276 7.036 0.724 1.00 94.38 277 LEU A N 1
ATOM 2231 C CA . LEU A 1 277 ? 2.671 7.338 0.387 1.00 94.38 277 LEU A CA 1
ATOM 2232 C C . LEU A 1 277 ? 3.666 6.326 0.963 1.00 94.38 277 LEU A C 1
ATOM 2234 O O . LEU A 1 277 ? 4.799 6.254 0.489 1.00 94.38 277 LEU A O 1
ATOM 2238 N N . GLU A 1 278 ? 3.268 5.537 1.962 1.00 91.44 278 GLU A N 1
ATOM 2239 C CA . GLU A 1 278 ? 4.086 4.417 2.429 1.00 91.44 278 GLU A CA 1
ATOM 2240 C C . GLU A 1 278 ? 4.279 3.385 1.317 1.00 91.44 278 GLU A C 1
ATOM 2242 O O . GLU A 1 278 ? 5.393 2.909 1.122 1.00 91.44 278 GLU A O 1
ATOM 2247 N N . GLY A 1 279 ? 3.233 3.103 0.539 1.00 88.06 279 GLY A N 1
ATOM 2248 C CA . GLY A 1 279 ? 3.310 2.228 -0.625 1.00 88.06 279 GLY A CA 1
ATOM 2249 C C . GLY A 1 279 ? 4.357 2.655 -1.652 1.00 88.06 279 GLY A C 1
ATOM 2250 O O . GLY A 1 279 ? 5.210 1.867 -2.075 1.00 88.06 279 GLY A O 1
ATOM 2251 N N . PHE A 1 280 ? 4.354 3.949 -1.980 1.00 89.19 280 PHE A N 1
ATOM 2252 C CA . PHE A 1 280 ? 5.378 4.568 -2.819 1.00 89.19 280 PHE A CA 1
ATOM 2253 C C . PHE A 1 280 ? 6.774 4.441 -2.196 1.00 89.19 280 PHE A C 1
ATOM 2255 O O . PHE A 1 280 ? 7.703 3.973 -2.851 1.00 89.19 280 PHE A O 1
ATOM 2262 N N . HIS A 1 281 ? 6.923 4.810 -0.921 1.00 89.31 281 HIS A N 1
ATOM 2263 C CA . HIS A 1 281 ? 8.194 4.739 -0.200 1.00 89.31 281 HIS A CA 1
ATOM 2264 C C . HIS A 1 281 ? 8.756 3.312 -0.166 1.00 89.31 281 HIS A C 1
ATOM 2266 O O . HIS A 1 281 ? 9.921 3.092 -0.495 1.00 89.31 281 HIS A O 1
ATOM 2272 N N . ARG A 1 282 ? 7.926 2.322 0.169 1.00 83.94 282 ARG A N 1
ATOM 2273 C CA . ARG A 1 282 ? 8.322 0.913 0.198 1.00 83.94 282 ARG A CA 1
ATOM 2274 C C . ARG A 1 282 ? 8.758 0.447 -1.180 1.00 83.94 282 ARG A C 1
ATOM 2276 O O . ARG A 1 282 ? 9.795 -0.204 -1.284 1.00 83.94 282 ARG A O 1
ATOM 2283 N N . THR A 1 283 ? 8.028 0.818 -2.225 1.00 82.12 283 THR A N 1
ATOM 2284 C CA . THR A 1 283 ? 8.358 0.389 -3.587 1.00 82.12 283 THR A CA 1
ATOM 2285 C C . THR A 1 283 ? 9.578 1.107 -4.152 1.00 82.12 283 THR A C 1
ATOM 2287 O O . THR A 1 283 ? 10.304 0.533 -4.947 1.00 82.12 283 THR A O 1
ATOM 2290 N N . LEU A 1 284 ? 9.868 2.336 -3.729 1.00 83.50 284 LEU A N 1
ATOM 2291 C CA . LEU A 1 284 ? 11.074 3.035 -4.169 1.00 83.50 284 LEU A CA 1
ATOM 2292 C C . LEU A 1 284 ? 12.324 2.556 -3.421 1.00 83.50 284 LEU A C 1
ATOM 2294 O O . LEU A 1 284 ? 13.390 2.403 -4.014 1.00 83.50 284 LEU A O 1
ATOM 2298 N N . PHE A 1 285 ? 12.204 2.328 -2.112 1.00 78.69 285 PHE A N 1
ATOM 2299 C CA . PHE A 1 285 ? 13.368 2.237 -1.232 1.00 78.69 285 PHE A CA 1
ATOM 2300 C C . PHE A 1 285 ? 13.589 0.861 -0.601 1.00 78.69 285 PHE A C 1
ATOM 2302 O O . PHE A 1 285 ? 14.688 0.614 -0.101 1.00 78.69 285 PHE A O 1
ATOM 2309 N N . HIS A 1 286 ? 12.583 -0.019 -0.557 1.00 70.00 286 HIS A N 1
ATOM 2310 C CA . HIS A 1 286 ? 12.623 -1.238 0.271 1.00 70.00 286 HIS A CA 1
ATOM 2311 C C . HIS A 1 286 ? 12.376 -2.521 -0.511 1.00 70.00 286 HIS A C 1
ATOM 2313 O O . HIS A 1 286 ? 13.096 -3.498 -0.322 1.00 70.00 286 HIS A O 1
ATOM 2319 N N . TYR A 1 287 ? 11.383 -2.499 -1.391 1.00 72.75 287 TYR A N 1
ATOM 2320 C CA . TYR A 1 287 ? 11.041 -3.564 -2.320 1.00 72.75 287 TYR A CA 1
ATOM 2321 C C . TYR A 1 287 ? 10.957 -2.936 -3.704 1.00 72.75 287 TYR A C 1
ATOM 2323 O O . TYR A 1 287 ? 9.856 -2.606 -4.136 1.00 72.75 287 TYR A O 1
ATOM 2331 N N . PRO A 1 288 ? 12.097 -2.717 -4.380 1.00 66.19 288 PRO A N 1
ATOM 2332 C CA . PRO A 1 288 ? 12.149 -2.040 -5.668 1.00 66.19 288 PRO A CA 1
ATOM 2333 C C . PRO A 1 288 ? 11.545 -2.842 -6.824 1.00 66.19 288 PRO A C 1
ATOM 2335 O O . PRO A 1 288 ? 12.210 -3.124 -7.816 1.00 66.19 288 PRO A O 1
ATOM 2338 N N . LEU A 1 289 ? 10.265 -3.207 -6.706 1.00 66.25 289 LEU A N 1
ATOM 2339 C CA . LEU A 1 289 ? 9.495 -3.962 -7.693 1.00 66.25 289 LEU A CA 1
ATOM 2340 C C . LEU A 1 289 ? 9.554 -3.288 -9.069 1.00 66.25 289 LEU A C 1
ATOM 2342 O O . LEU A 1 289 ? 9.556 -3.982 -10.077 1.00 66.25 289 LEU A O 1
ATOM 2346 N N . GLY A 1 290 ? 9.670 -1.955 -9.109 1.00 63.78 290 GLY A N 1
ATOM 2347 C CA . GLY A 1 290 ? 9.810 -1.192 -10.349 1.00 63.78 290 GLY A CA 1
ATOM 2348 C C . GLY A 1 290 ? 11.146 -1.364 -11.075 1.00 63.78 290 GLY A C 1
ATOM 2349 O O . GLY A 1 290 ? 11.202 -1.132 -12.276 1.00 63.78 290 GLY A O 1
ATOM 2350 N N . PHE A 1 291 ? 12.202 -1.810 -10.388 1.00 78.94 291 PHE A N 1
ATOM 2351 C CA . PHE A 1 291 ? 13.518 -2.056 -10.998 1.00 78.94 291 PHE A CA 1
ATOM 2352 C C . PHE A 1 291 ? 13.757 -3.535 -11.328 1.00 78.94 291 PHE A C 1
ATOM 2354 O O . PHE A 1 291 ? 14.822 -3.897 -11.822 1.00 78.94 291 PHE A O 1
ATOM 2361 N N . GLY A 1 292 ? 12.779 -4.394 -11.030 1.00 85.06 292 GLY A N 1
ATOM 2362 C CA . GLY A 1 292 ? 12.798 -5.804 -11.387 1.00 85.06 292 GLY A CA 1
ATOM 2363 C C . GLY A 1 292 ? 12.033 -6.106 -12.678 1.00 85.06 292 GLY A C 1
ATOM 2364 O O . GLY A 1 292 ? 11.640 -5.209 -13.417 1.00 85.06 292 GLY A O 1
ATOM 2365 N N . SER A 1 293 ? 11.793 -7.394 -12.921 1.00 90.44 293 SER A N 1
ATOM 2366 C CA . SER A 1 293 ? 10.902 -7.859 -13.992 1.00 90.44 293 SER A CA 1
ATOM 2367 C C . SER A 1 293 ? 9.460 -7.393 -13.757 1.00 90.44 293 SER A C 1
ATOM 2369 O O . SER A 1 293 ? 8.918 -7.553 -12.657 1.00 90.44 293 SER A O 1
ATOM 2371 N N . VAL A 1 294 ? 8.828 -6.869 -14.810 1.00 90.06 294 VAL A N 1
ATOM 2372 C CA . VAL A 1 294 ? 7.438 -6.390 -14.811 1.00 90.06 294 VAL A CA 1
ATOM 2373 C C . VAL A 1 294 ? 6.474 -7.518 -14.452 1.00 90.06 294 VAL A C 1
ATOM 2375 O O . VAL A 1 294 ? 5.630 -7.379 -13.564 1.00 90.06 294 VAL A O 1
ATOM 2378 N N . ALA A 1 295 ? 6.606 -8.656 -15.133 1.00 89.81 295 ALA A N 1
ATOM 2379 C CA . ALA A 1 295 ? 5.727 -9.808 -15.001 1.00 89.81 295 ALA A CA 1
ATOM 2380 C C . ALA A 1 295 ? 5.816 -10.424 -13.614 1.00 89.81 295 ALA A C 1
ATOM 2382 O O . ALA A 1 295 ? 4.795 -10.602 -12.947 1.00 89.81 295 ALA A O 1
ATOM 2383 N N . VAL A 1 296 ? 7.033 -10.715 -13.156 1.00 88.56 296 VAL A N 1
ATOM 2384 C CA . VAL A 1 296 ? 7.242 -11.314 -11.837 1.00 88.56 296 VAL A CA 1
ATOM 2385 C C . VAL A 1 296 ? 6.827 -10.334 -10.742 1.00 88.56 296 VAL A C 1
ATOM 2387 O O . VAL A 1 296 ? 6.169 -10.751 -9.786 1.00 88.56 296 VAL A O 1
ATOM 2390 N N . GLY A 1 297 ? 7.141 -9.044 -10.897 1.00 87.94 297 GLY A N 1
ATOM 2391 C CA . GLY A 1 297 ? 6.750 -7.990 -9.964 1.00 87.94 297 GLY A CA 1
ATOM 2392 C C . GLY A 1 297 ? 5.234 -7.893 -9.795 1.00 87.94 297 GLY A C 1
ATOM 2393 O O . GLY A 1 297 ? 4.735 -8.029 -8.678 1.00 87.94 297 GLY A O 1
ATOM 2394 N N . LEU A 1 298 ? 4.484 -7.746 -10.894 1.00 91.19 298 LEU A N 1
ATOM 2395 C CA . LEU A 1 298 ? 3.019 -7.639 -10.855 1.00 91.19 298 LEU A CA 1
ATOM 2396 C C . LEU A 1 298 ? 2.337 -8.924 -10.376 1.00 91.19 298 LEU A C 1
ATOM 2398 O O . LEU A 1 298 ? 1.361 -8.850 -9.627 1.00 91.19 298 LEU A O 1
ATOM 2402 N N . LEU A 1 299 ? 2.828 -10.104 -10.767 1.00 90.81 299 LEU A N 1
ATOM 2403 C CA . LEU A 1 299 ? 2.286 -11.377 -10.277 1.00 90.81 299 LEU A CA 1
ATOM 2404 C C . LEU A 1 299 ? 2.492 -11.524 -8.767 1.00 90.81 299 LEU A C 1
ATOM 2406 O O . LEU A 1 299 ? 1.554 -11.878 -8.046 1.00 90.81 299 LEU A O 1
ATOM 2410 N N . THR A 1 300 ? 3.694 -11.201 -8.285 1.00 87.06 300 THR A N 1
ATOM 2411 C CA . THR A 1 300 ? 4.027 -11.241 -6.857 1.00 87.06 300 THR A CA 1
ATOM 2412 C C . THR A 1 300 ? 3.166 -10.255 -6.075 1.00 87.06 300 THR A C 1
ATOM 2414 O O . THR A 1 300 ? 2.533 -10.649 -5.096 1.00 87.06 300 THR A O 1
ATOM 2417 N N . GLU A 1 301 ? 3.060 -9.008 -6.541 1.00 88.81 301 GLU A N 1
ATOM 2418 C CA . GLU A 1 301 ? 2.249 -7.976 -5.888 1.00 88.81 301 GLU A CA 1
ATOM 2419 C C . GLU A 1 301 ? 0.760 -8.338 -5.890 1.00 88.81 301 GLU A C 1
ATOM 2421 O O . GLU A 1 301 ? 0.079 -8.170 -4.883 1.00 88.81 301 GLU A O 1
ATOM 2426 N N . THR A 1 302 ? 0.242 -8.927 -6.975 1.00 92.94 302 THR A N 1
ATOM 2427 C CA . THR A 1 302 ? -1.139 -9.444 -7.007 1.00 92.94 302 TH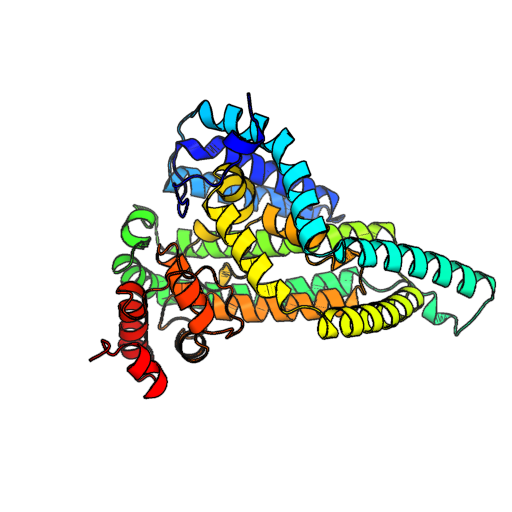R A CA 1
ATOM 2428 C C . THR A 1 302 ? -1.355 -10.490 -5.915 1.00 92.94 302 THR A C 1
ATOM 2430 O O . THR A 1 302 ? -2.334 -10.419 -5.171 1.00 92.94 302 THR A O 1
ATOM 2433 N N . GLY A 1 303 ? -0.433 -11.449 -5.785 1.00 91.38 303 GLY A N 1
ATOM 2434 C CA . GLY A 1 303 ? -0.478 -12.461 -4.732 1.00 91.38 303 GLY A CA 1
ATOM 2435 C C . GLY A 1 303 ? -0.444 -11.846 -3.332 1.00 91.38 303 GLY A C 1
ATOM 2436 O O . GLY A 1 303 ? -1.275 -12.199 -2.493 1.00 91.38 303 GLY A O 1
ATOM 2437 N N . ILE A 1 304 ? 0.462 -10.891 -3.098 1.00 87.88 304 ILE A N 1
ATOM 2438 C CA . ILE A 1 304 ? 0.590 -10.170 -1.824 1.00 87.88 304 ILE A CA 1
ATOM 2439 C C . ILE A 1 304 ? -0.703 -9.426 -1.496 1.00 87.88 304 ILE A C 1
ATOM 2441 O O . ILE A 1 304 ? -1.236 -9.627 -0.412 1.00 87.88 304 ILE A O 1
ATOM 2445 N N . VAL A 1 305 ? -1.256 -8.641 -2.423 1.00 90.94 305 VAL A N 1
ATOM 2446 C CA . VAL A 1 305 ? -2.506 -7.892 -2.217 1.00 90.94 305 VAL A CA 1
ATOM 2447 C C . VAL A 1 305 ? -3.667 -8.834 -1.888 1.00 90.94 305 VAL A C 1
ATOM 2449 O O . VAL A 1 305 ? -4.414 -8.584 -0.942 1.00 90.94 305 VAL A O 1
ATOM 2452 N N . LEU A 1 306 ? -3.816 -9.949 -2.610 1.00 92.62 306 LEU A N 1
ATOM 2453 C CA . LEU A 1 306 ? -4.882 -10.922 -2.345 1.00 92.62 306 LEU A CA 1
ATOM 2454 C C . LEU A 1 306 ? -4.731 -11.604 -0.979 1.00 92.62 306 LEU A C 1
ATOM 2456 O O . LEU A 1 306 ? -5.729 -11.822 -0.284 1.00 92.62 306 LEU A O 1
ATOM 2460 N N . LEU A 1 307 ? -3.503 -11.955 -0.593 1.00 88.00 307 LEU A N 1
ATOM 2461 C CA . LEU A 1 307 ? -3.214 -12.489 0.736 1.00 88.00 307 LEU A CA 1
ATOM 2462 C C . LEU A 1 307 ? -3.466 -11.434 1.810 1.00 88.00 307 LEU A C 1
ATOM 2464 O O . LEU A 1 307 ? -4.075 -11.749 2.826 1.00 88.00 307 LEU A O 1
ATOM 2468 N N . ASP A 1 308 ? -3.074 -10.190 1.570 1.00 88.31 308 ASP A N 1
ATOM 2469 C CA . ASP A 1 308 ? -3.227 -9.087 2.507 1.00 88.31 308 ASP A CA 1
ATOM 2470 C C . ASP A 1 308 ? -4.698 -8.736 2.753 1.00 88.31 308 ASP A C 1
ATOM 2472 O O . ASP A 1 308 ? -5.101 -8.551 3.896 1.00 88.31 308 ASP A O 1
ATOM 2476 N N . MET A 1 309 ? -5.542 -8.762 1.715 1.00 92.38 309 MET A N 1
ATOM 2477 C CA . MET A 1 309 ? -6.998 -8.633 1.863 1.00 92.38 309 MET A CA 1
ATOM 2478 C C . MET A 1 309 ? -7.590 -9.730 2.754 1.00 92.38 309 MET A C 1
ATOM 2480 O O . MET A 1 309 ? -8.519 -9.477 3.517 1.00 92.38 309 MET A O 1
ATOM 2484 N N . ARG A 1 310 ? -7.075 -10.964 2.667 1.00 89.19 310 ARG A N 1
ATOM 2485 C CA . ARG A 1 310 ? -7.488 -12.050 3.573 1.00 89.19 310 ARG A CA 1
ATOM 2486 C C . ARG A 1 310 ? -6.951 -11.816 4.980 1.00 89.19 310 ARG A C 1
ATOM 2488 O O . ARG A 1 310 ? -7.678 -12.031 5.945 1.00 89.19 310 ARG A O 1
ATOM 2495 N N . LYS A 1 311 ? -5.700 -11.360 5.083 1.00 84.81 311 LYS A N 1
ATOM 2496 C CA . LYS A 1 311 ? -5.042 -11.061 6.352 1.00 84.81 311 LYS A CA 1
ATOM 2497 C C . LYS A 1 311 ? -5.647 -9.851 7.061 1.00 84.81 311 LYS A C 1
ATOM 2499 O O . LYS A 1 311 ? -5.488 -9.783 8.258 1.00 84.81 311 LYS A O 1
ATOM 2504 N N . HIS A 1 312 ? -6.353 -8.950 6.379 1.00 89.19 312 HIS A N 1
ATOM 2505 C CA . HIS A 1 312 ? -6.980 -7.760 6.972 1.00 89.19 312 HIS A CA 1
ATOM 2506 C C . HIS A 1 312 ? -8.475 -7.910 7.259 1.00 89.19 312 HIS A C 1
ATOM 2508 O O . HIS A 1 312 ? -9.177 -6.930 7.508 1.00 89.19 312 HIS A O 1
ATOM 2514 N N . GLN A 1 313 ? -8.992 -9.136 7.218 1.00 90.25 313 GLN A N 1
ATOM 2515 C CA . GLN A 1 313 ? -10.391 -9.389 7.506 1.00 90.25 313 GLN A CA 1
ATOM 2516 C C . GLN A 1 313 ? -10.605 -9.676 8.991 1.00 90.25 313 GLN A C 1
ATOM 2518 O O . GLN A 1 313 ? -10.595 -10.827 9.434 1.00 90.25 313 GLN A O 1
ATOM 2523 N N . TYR A 1 314 ? -10.790 -8.605 9.765 1.00 88.12 314 TYR A N 1
ATOM 2524 C CA . TYR A 1 314 ? -10.861 -8.694 11.225 1.00 88.12 314 TYR A CA 1
ATOM 2525 C C . TYR A 1 314 ? -12.282 -8.736 11.780 1.00 88.12 314 TYR A C 1
ATOM 2527 O O . TYR A 1 314 ? -12.443 -9.000 12.963 1.00 88.12 314 TYR A O 1
ATOM 2535 N N . VAL A 1 315 ? -13.314 -8.532 10.956 1.00 93.44 315 VAL A N 1
ATOM 2536 C CA . VAL A 1 315 ? -14.716 -8.685 11.375 1.00 93.44 315 VAL A CA 1
ATOM 2537 C C . VAL A 1 315 ? -15.149 -10.145 11.183 1.00 93.44 315 VAL A C 1
ATOM 2539 O O . VAL A 1 315 ? -15.379 -10.539 10.030 1.00 93.44 315 VAL A O 1
ATOM 2542 N N . PRO A 1 316 ? -15.304 -10.940 12.263 1.00 92.44 316 PRO A N 1
ATOM 2543 C CA . PRO A 1 316 ? -15.676 -12.344 12.138 1.00 92.44 316 PRO A CA 1
ATOM 2544 C C . PRO A 1 316 ? -17.099 -12.486 11.600 1.00 92.44 316 PRO A C 1
ATOM 2546 O O . PRO A 1 316 ? -17.956 -11.639 11.847 1.00 92.44 316 PRO A O 1
ATOM 2549 N N . GLY A 1 317 ? -17.369 -13.556 10.862 1.00 91.44 317 GLY A N 1
ATOM 2550 C CA . GLY A 1 317 ? -18.665 -13.851 10.246 1.00 91.44 317 GLY A CA 1
ATOM 2551 C C . GLY A 1 317 ? -18.924 -13.148 8.919 1.00 91.44 317 GLY A C 1
ATOM 2552 O O . GLY A 1 317 ? -20.019 -13.275 8.361 1.00 91.44 317 GLY A O 1
ATOM 2553 N N . VAL A 1 318 ? -17.943 -12.411 8.394 1.00 92.25 318 VAL A N 1
ATOM 2554 C CA . VAL A 1 318 ? -18.047 -11.710 7.110 1.00 92.25 318 VAL A CA 1
ATOM 2555 C C . VAL A 1 318 ? -16.900 -12.123 6.198 1.00 92.25 318 VAL A C 1
ATOM 2557 O O . VAL A 1 318 ? -15.769 -12.269 6.633 1.00 92.25 318 VAL A O 1
ATOM 2560 N N . TYR A 1 319 ? -17.202 -12.336 4.916 1.00 88.69 319 TYR A N 1
ATOM 2561 C CA . TYR A 1 319 ? -16.244 -12.853 3.941 1.00 88.69 319 TYR A CA 1
ATOM 2562 C C . TYR A 1 319 ? -15.040 -11.910 3.717 1.00 88.69 319 TYR A C 1
ATOM 2564 O O . TYR A 1 319 ? -15.268 -10.724 3.454 1.00 88.69 319 TYR A O 1
ATOM 2572 N N . PRO A 1 320 ? -13.799 -12.446 3.647 1.00 82.62 320 PRO A N 1
ATOM 2573 C CA . PRO A 1 320 ? -13.400 -13.830 3.970 1.00 82.62 320 PRO A CA 1
ATOM 2574 C C . PRO A 1 320 ? -13.418 -14.144 5.480 1.00 82.62 320 PRO A C 1
ATOM 2576 O O . PRO A 1 320 ? -13.093 -13.310 6.290 1.00 82.62 320 PRO A O 1
ATOM 2579 N N . PHE A 1 321 ? -13.749 -15.358 5.906 1.00 83.81 321 PHE A N 1
ATOM 2580 C CA . PHE A 1 321 ? -13.857 -15.653 7.347 1.00 83.81 321 PHE A CA 1
ATOM 2581 C C . PHE A 1 321 ? -12.546 -15.433 8.135 1.00 83.81 321 PHE A C 1
ATOM 2583 O O . PHE A 1 321 ? -11.469 -15.842 7.683 1.00 83.81 321 PHE A O 1
ATOM 2590 N N . SER A 1 322 ? -12.644 -14.835 9.328 1.00 85.38 322 SER A N 1
ATOM 2591 C CA . SER A 1 322 ? -11.507 -14.518 10.209 1.00 85.38 322 SER A CA 1
ATOM 2592 C C . SER A 1 322 ? -10.845 -15.771 10.796 1.00 85.38 322 SER A C 1
ATOM 2594 O O . SER A 1 322 ? -9.685 -15.741 11.197 1.00 85.38 322 SER A O 1
ATOM 2596 N N . ARG A 1 323 ? -11.510 -16.926 10.789 1.00 85.19 323 ARG A N 1
ATOM 2597 C CA . ARG A 1 323 ? -10.964 -18.204 11.265 1.00 85.19 323 ARG A CA 1
ATOM 2598 C C . ARG A 1 323 ? -9.656 -18.591 10.583 1.00 85.19 323 ARG A C 1
ATOM 2600 O O . ARG A 1 323 ? -8.750 -19.089 11.245 1.00 85.19 323 ARG A O 1
ATOM 2607 N N . GLY A 1 324 ? -9.534 -18.360 9.274 1.00 81.06 324 GLY A N 1
ATOM 2608 C CA . GLY A 1 324 ? -8.301 -18.667 8.537 1.00 81.06 324 GLY A CA 1
ATOM 2609 C C . GLY A 1 324 ? -7.115 -17.817 8.999 1.00 81.06 324 GLY A C 1
ATOM 2610 O O . GLY A 1 324 ? -6.001 -18.319 9.124 1.00 81.06 324 GLY A O 1
ATOM 2611 N N . LEU A 1 325 ? -7.377 -16.548 9.312 1.00 80.75 325 LEU A N 1
ATOM 2612 C CA . LEU A 1 325 ? -6.401 -15.600 9.843 1.00 80.75 325 LEU A CA 1
ATOM 2613 C C . LEU A 1 325 ? -5.894 -16.019 11.227 1.00 80.75 325 LEU A C 1
ATOM 2615 O O . LEU A 1 325 ? -4.686 -16.043 11.462 1.00 80.75 325 LEU A O 1
ATOM 2619 N N . ILE A 1 326 ? -6.823 -16.350 12.127 1.00 80.06 326 ILE A N 1
ATOM 2620 C CA . ILE A 1 326 ? -6.497 -16.715 13.509 1.00 80.06 326 ILE A CA 1
ATOM 2621 C C . ILE A 1 326 ? -5.703 -18.024 13.536 1.00 80.06 326 ILE A C 1
ATOM 2623 O O . ILE A 1 326 ? -4.666 -18.088 14.189 1.00 80.06 326 ILE A O 1
ATOM 2627 N N . ARG A 1 327 ? -6.111 -19.025 12.744 1.00 79.75 327 ARG A N 1
ATOM 2628 C CA . ARG A 1 327 ? -5.342 -20.269 12.559 1.00 79.75 327 ARG A CA 1
ATOM 2629 C C . ARG A 1 327 ? -3.942 -20.026 12.012 1.00 79.75 327 ARG A C 1
ATOM 2631 O O . ARG A 1 327 ? -2.992 -20.681 12.419 1.00 79.75 327 ARG A O 1
ATOM 2638 N N . GLY A 1 328 ? -3.812 -19.061 11.103 1.00 75.00 328 GLY A N 1
ATOM 2639 C CA . GLY A 1 328 ? -2.527 -18.618 10.573 1.00 75.00 328 GLY A CA 1
ATOM 2640 C C . GLY A 1 328 ? -1.672 -17.827 11.568 1.00 75.00 328 GLY A C 1
ATOM 2641 O O . GLY A 1 328 ? -0.604 -17.361 11.176 1.00 75.00 328 GLY A O 1
ATOM 2642 N N . LYS A 1 329 ? -2.131 -17.640 12.817 1.00 74.75 329 LYS A N 1
ATOM 2643 C CA . LYS A 1 329 ? -1.458 -16.866 13.875 1.00 74.75 329 LYS A CA 1
ATOM 2644 C C . LYS A 1 329 ? -1.057 -15.467 13.395 1.00 74.75 329 LYS A C 1
ATOM 2646 O O . LYS A 1 329 ? 0.012 -14.947 13.705 1.00 74.75 329 LYS A O 1
ATOM 2651 N N . VAL A 1 330 ? -1.919 -14.839 12.593 1.00 74.62 330 VAL A N 1
ATOM 2652 C CA . VAL A 1 330 ? -1.673 -13.492 12.073 1.00 74.62 330 VAL A CA 1
ATOM 2653 C C . VAL A 1 330 ? -2.079 -12.475 13.133 1.00 74.62 330 VAL A C 1
ATOM 2655 O O . VAL A 1 330 ? -3.235 -12.067 13.239 1.00 74.62 330 VAL A O 1
ATOM 2658 N N . HIS A 1 331 ? -1.108 -12.049 13.934 1.00 73.44 331 HIS A N 1
ATOM 2659 C CA . HIS A 1 331 ? -1.366 -11.169 15.070 1.00 73.44 331 HIS A CA 1
ATOM 2660 C C . HIS A 1 331 ? -1.599 -9.695 14.701 1.00 73.44 331 HIS A C 1
ATOM 2662 O O . HIS A 1 331 ? -2.017 -8.908 15.553 1.00 73.44 331 HIS A O 1
ATOM 2668 N N . HIS A 1 332 ? -1.395 -9.325 13.433 1.00 80.25 332 HIS A N 1
ATOM 2669 C CA . HIS A 1 332 ? -1.610 -7.964 12.935 1.00 80.25 332 HIS A CA 1
ATOM 2670 C C . HIS A 1 332 ? -3.045 -7.456 13.192 1.00 80.25 332 HIS A C 1
ATOM 2672 O O . HIS A 1 332 ? -3.266 -6.265 13.379 1.00 80.25 332 HIS A O 1
ATOM 2678 N N . ALA A 1 333 ? -4.028 -8.352 13.327 1.00 81.69 333 ALA A N 1
ATOM 2679 C CA . ALA A 1 333 ? -5.389 -7.989 13.723 1.00 81.69 333 ALA A CA 1
ATOM 2680 C C . ALA A 1 333 ? -5.459 -7.234 15.057 1.00 81.69 333 ALA A C 1
ATOM 2682 O O . ALA A 1 333 ? -6.195 -6.261 15.202 1.00 81.69 333 ALA A O 1
ATOM 2683 N N . ILE A 1 334 ? -4.673 -7.670 16.044 1.00 82.06 334 ILE A N 1
ATOM 2684 C CA . ILE A 1 334 ? -4.672 -7.109 17.403 1.00 82.06 334 ILE A CA 1
ATOM 2685 C C . ILE A 1 334 ? -4.193 -5.655 17.372 1.00 82.06 334 ILE A C 1
ATOM 2687 O O . ILE A 1 334 ? -4.681 -4.815 18.136 1.00 82.06 334 ILE A O 1
ATOM 2691 N N . HIS A 1 335 ? -3.275 -5.362 16.454 1.00 84.56 335 HIS A N 1
ATOM 2692 C CA . HIS A 1 335 ? -2.754 -4.031 16.221 1.00 84.56 335 HIS A CA 1
ATOM 2693 C C . HIS A 1 335 ? -3.843 -3.061 15.747 1.00 84.56 335 HIS A C 1
ATOM 2695 O O . HIS A 1 335 ? -4.073 -2.020 16.366 1.00 84.56 335 HIS A O 1
ATOM 2701 N N . HIS A 1 336 ? -4.643 -3.495 14.772 1.00 86.69 336 HIS A N 1
ATOM 2702 C CA . HIS A 1 336 ? -5.827 -2.778 14.274 1.00 86.69 336 HIS A CA 1
ATOM 2703 C C . HIS A 1 336 ? -6.984 -2.678 15.276 1.00 86.69 336 HIS A C 1
ATOM 2705 O O . HIS A 1 336 ? -7.897 -1.867 15.111 1.00 86.69 336 HIS A O 1
ATOM 2711 N N . TYR A 1 337 ? -6.936 -3.444 16.367 1.00 85.31 337 TYR A N 1
ATOM 2712 C CA . TYR A 1 337 ? -7.790 -3.249 17.539 1.00 85.31 337 TYR A CA 1
ATOM 2713 C C . TYR A 1 337 ? -7.146 -2.348 18.603 1.00 85.31 337 TYR A C 1
ATOM 2715 O O . TYR A 1 337 ? -7.503 -2.390 19.784 1.00 85.31 337 TYR A O 1
ATOM 2723 N N . GLY A 1 338 ? -6.227 -1.469 18.200 1.00 80.06 338 GLY A N 1
ATOM 2724 C CA . GLY A 1 338 ? -5.664 -0.395 19.019 1.00 80.06 338 GLY A CA 1
ATOM 2725 C C . GLY A 1 338 ? -4.601 -0.870 20.004 1.00 80.06 338 GLY A C 1
ATOM 2726 O O . GLY A 1 338 ? -4.421 -0.265 21.063 1.00 80.06 338 GLY A O 1
ATOM 2727 N N . SER A 1 339 ? -3.996 -2.029 19.761 1.00 81.44 339 SER A N 1
ATOM 2728 C CA . SER A 1 339 ? -2.797 -2.444 20.483 1.00 81.44 339 SER A CA 1
ATOM 2729 C C . SER A 1 339 ? -1.586 -1.943 19.712 1.00 81.44 339 SER A C 1
ATOM 2731 O O . SER A 1 339 ? -1.512 -2.121 18.506 1.00 81.44 339 SER A O 1
ATOM 2733 N N . TYR A 1 340 ? -0.611 -1.326 20.371 1.00 78.69 340 TYR A N 1
ATOM 2734 C CA . TYR A 1 340 ? 0.618 -0.977 19.657 1.00 78.69 340 TYR A CA 1
ATOM 2735 C C . TYR A 1 340 ? 1.352 -2.239 19.185 1.00 78.69 340 TYR A C 1
ATOM 2737 O O . TYR A 1 340 ? 1.812 -2.301 18.054 1.00 78.69 340 TYR A O 1
ATOM 2745 N N . LEU A 1 341 ? 1.393 -3.261 20.042 1.00 75.50 341 LEU A N 1
ATOM 2746 C CA . LEU A 1 341 ? 2.007 -4.552 19.759 1.00 75.50 341 LEU A CA 1
ATOM 2747 C C . LEU A 1 341 ? 0.946 -5.655 19.645 1.00 75.50 341 LEU A C 1
ATOM 2749 O O . LEU A 1 341 ? -0.049 -5.619 20.377 1.00 75.50 341 LEU A O 1
ATOM 2753 N N . PRO A 1 342 ? 1.163 -6.654 18.782 1.00 69.62 342 PRO A N 1
ATOM 2754 C CA . PRO A 1 342 ? 2.361 -6.851 17.968 1.00 69.62 342 PRO A CA 1
ATOM 2755 C C . PRO A 1 342 ? 2.316 -6.042 16.667 1.00 69.62 342 PRO A C 1
ATOM 2757 O O . PRO A 1 342 ? 1.259 -5.851 16.082 1.00 69.62 342 PRO A O 1
ATOM 2760 N N . LEU A 1 343 ? 3.481 -5.586 16.205 1.00 65.19 343 LEU A N 1
ATOM 2761 C CA . LEU A 1 343 ? 3.626 -4.843 14.945 1.00 65.19 343 LEU A CA 1
ATOM 2762 C C . LEU A 1 343 ? 3.842 -5.772 13.735 1.00 65.19 343 LEU A C 1
ATOM 2764 O O . LEU A 1 343 ? 4.023 -5.295 12.620 1.00 65.19 343 LEU A O 1
ATOM 2768 N N . GLY A 1 344 ? 3.880 -7.093 13.924 1.00 58.47 344 GLY A N 1
ATOM 2769 C CA . GLY A 1 344 ? 4.177 -8.041 12.849 1.00 58.47 344 GLY A CA 1
ATOM 2770 C C . GLY A 1 344 ? 3.142 -8.027 11.716 1.00 58.47 344 GLY A C 1
ATOM 2771 O O . GLY A 1 344 ? 1.949 -7.866 11.959 1.00 58.47 344 GLY A O 1
ATOM 2772 N N . THR A 1 345 ? 3.599 -8.244 10.477 1.00 52.25 345 THR A N 1
ATOM 2773 C CA . THR A 1 345 ? 2.807 -8.229 9.224 1.00 52.25 345 THR A CA 1
ATOM 2774 C C . THR A 1 345 ? 2.355 -9.623 8.749 1.00 52.25 345 THR A C 1
ATOM 2776 O O . THR A 1 345 ? 1.931 -9.816 7.610 1.00 52.25 345 THR A O 1
ATOM 2779 N N . GLY A 1 346 ? 2.363 -10.622 9.638 1.00 47.31 346 GLY A N 1
ATOM 2780 C CA . GLY A 1 346 ? 1.597 -11.852 9.421 1.00 47.31 346 GLY A CA 1
ATOM 2781 C C . GLY A 1 346 ? 2.237 -12.943 8.563 1.00 47.31 346 GLY A C 1
ATOM 2782 O O . GLY A 1 346 ? 1.494 -13.690 7.934 1.00 47.31 346 GLY A O 1
ATOM 2783 N N . ASP A 1 347 ? 3.561 -13.093 8.531 1.00 46.19 347 ASP A N 1
ATOM 2784 C CA . ASP A 1 347 ? 4.214 -14.236 7.856 1.00 46.19 347 ASP A CA 1
ATOM 2785 C C . ASP A 1 347 ? 4.566 -15.378 8.821 1.00 46.19 347 ASP A C 1
ATOM 2787 O O . ASP A 1 347 ? 5.629 -15.987 8.729 1.00 46.19 347 ASP A O 1
ATOM 2791 N N . GLY A 1 348 ? 3.689 -15.645 9.797 1.00 45.31 348 GLY A N 1
ATOM 2792 C CA . GLY A 1 348 ? 3.850 -16.740 10.763 1.00 45.31 348 GLY A CA 1
ATOM 2793 C C . GLY A 1 348 ? 5.126 -16.677 11.615 1.00 45.31 348 GLY A C 1
ATOM 2794 O O . GLY A 1 348 ? 5.447 -17.639 12.307 1.00 45.31 348 GLY A O 1
ATOM 2795 N N . SER A 1 349 ? 5.889 -15.580 11.566 1.00 44.78 349 SER A N 1
ATOM 2796 C CA . SER A 1 349 ? 7.230 -15.550 12.138 1.00 44.78 349 SER A CA 1
ATOM 2797 C C . SER A 1 349 ? 7.198 -15.252 13.635 1.00 44.78 349 SER A C 1
ATOM 2799 O O . SER A 1 349 ? 7.213 -14.091 14.035 1.00 44.78 349 SER A O 1
ATOM 2801 N N . ASN A 1 350 ? 7.225 -16.345 14.398 1.00 53.53 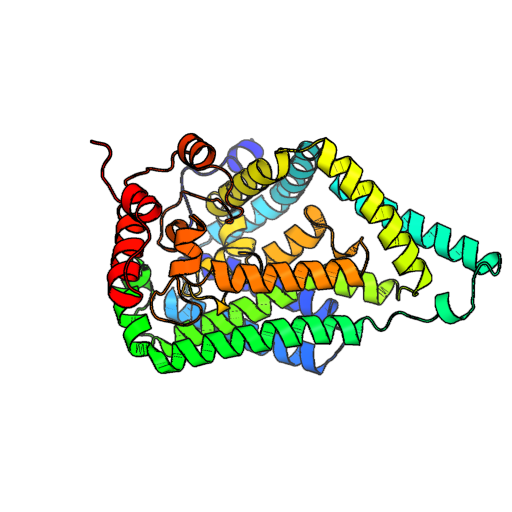350 ASN A N 1
ATOM 2802 C CA . ASN A 1 350 ? 7.581 -16.495 15.806 1.00 53.53 350 ASN A CA 1
ATOM 2803 C C . ASN A 1 350 ? 6.842 -15.587 16.790 1.00 53.53 350 ASN A C 1
ATOM 2805 O O . ASN A 1 350 ? 7.253 -14.457 17.037 1.00 53.53 350 ASN A O 1
ATOM 2809 N N . LEU A 1 351 ? 5.862 -16.183 17.475 1.00 56.06 351 LEU A N 1
ATOM 2810 C CA . LEU A 1 351 ? 5.459 -15.808 18.835 1.00 56.06 351 LEU A CA 1
ATOM 2811 C C . LEU A 1 351 ? 6.648 -15.335 19.674 1.00 56.06 351 LEU A C 1
ATOM 2813 O O . LEU A 1 351 ? 6.567 -14.273 20.260 1.00 56.06 351 LEU A O 1
ATOM 2817 N N . ASP A 1 352 ? 7.781 -16.037 19.620 1.00 59.88 352 ASP A N 1
ATOM 2818 C CA . ASP A 1 352 ? 8.991 -15.666 20.360 1.00 59.88 352 ASP A CA 1
ATOM 2819 C C . ASP A 1 352 ? 9.529 -14.268 20.015 1.00 59.88 352 ASP A C 1
ATOM 2821 O O . ASP A 1 352 ? 10.111 -13.601 20.863 1.00 59.88 352 ASP A O 1
ATOM 2825 N N . ARG A 1 353 ? 9.348 -13.798 18.774 1.00 60.75 353 ARG A N 1
ATOM 2826 C CA . ARG A 1 353 ? 9.742 -12.442 18.360 1.00 60.75 353 ARG A CA 1
ATOM 2827 C C . ARG A 1 353 ? 8.736 -11.401 18.805 1.00 60.75 353 ARG A C 1
ATOM 2829 O O . ARG A 1 353 ? 9.147 -10.328 19.231 1.00 60.75 353 ARG A O 1
ATOM 2836 N N . ASP A 1 354 ? 7.449 -11.709 18.700 1.00 62.97 354 ASP A N 1
ATOM 2837 C CA . ASP A 1 354 ? 6.407 -10.841 19.237 1.00 62.97 354 ASP A CA 1
ATOM 2838 C C . ASP A 1 354 ? 6.562 -10.727 20.762 1.00 62.97 354 ASP A C 1
ATOM 2840 O O . ASP A 1 354 ? 6.556 -9.617 21.289 1.00 62.97 354 ASP A O 1
ATOM 2844 N N . ASP A 1 355 ? 6.813 -11.837 21.459 1.00 64.75 355 ASP A N 1
ATOM 2845 C CA . ASP A 1 355 ? 7.106 -11.913 22.893 1.00 64.75 355 ASP A CA 1
ATOM 2846 C C . ASP A 1 355 ? 8.384 -11.128 23.233 1.00 64.75 355 ASP A C 1
ATOM 2848 O O . ASP A 1 355 ? 8.365 -10.282 24.128 1.00 64.75 355 ASP A O 1
ATOM 2852 N N . ALA A 1 356 ? 9.472 -11.304 22.468 1.00 65.56 356 ALA A N 1
ATOM 2853 C CA . ALA A 1 356 ? 10.702 -10.517 22.623 1.00 65.56 356 ALA A CA 1
ATOM 2854 C C . ALA A 1 356 ? 10.485 -9.015 22.363 1.00 65.56 356 ALA A C 1
ATOM 2856 O O . ALA A 1 356 ? 11.160 -8.170 22.953 1.00 65.56 356 ALA A O 1
ATOM 2857 N N . ALA A 1 357 ? 9.527 -8.666 21.504 1.00 63.62 357 ALA A N 1
ATOM 2858 C CA . ALA A 1 357 ? 9.105 -7.294 21.254 1.00 63.62 357 ALA A CA 1
ATOM 2859 C C . ALA A 1 357 ? 8.150 -6.743 22.331 1.00 63.62 357 ALA A C 1
ATOM 2861 O O . ALA A 1 357 ? 7.816 -5.556 22.281 1.00 63.62 357 ALA A O 1
ATOM 2862 N N . GLY A 1 358 ? 7.735 -7.563 23.303 1.00 66.12 358 GLY A N 1
ATOM 2863 C CA . GLY A 1 358 ? 6.851 -7.189 24.407 1.00 66.12 358 GLY A CA 1
ATOM 2864 C C . GLY A 1 358 ? 5.369 -7.490 24.168 1.00 66.12 358 GLY A C 1
ATOM 2865 O O . GLY A 1 358 ? 4.511 -6.860 24.792 1.00 66.12 358 GLY A O 1
ATOM 2866 N N . TYR A 1 359 ? 5.038 -8.402 23.251 1.00 70.88 359 TYR A N 1
ATOM 2867 C CA . TYR A 1 359 ? 3.686 -8.937 23.129 1.00 70.88 359 TYR A CA 1
ATOM 2868 C C . TYR A 1 359 ? 3.285 -9.654 24.418 1.00 70.88 359 TYR A C 1
ATOM 2870 O O . TYR A 1 359 ? 4.058 -10.382 25.033 1.00 70.88 359 TYR A O 1
ATOM 2878 N N . VAL A 1 360 ? 2.040 -9.433 24.831 1.00 72.12 360 VAL A N 1
ATOM 2879 C CA . VAL A 1 360 ? 1.467 -10.077 26.008 1.00 72.12 360 VAL A CA 1
ATOM 2880 C C . VAL A 1 360 ? 0.609 -11.232 25.519 1.00 72.12 360 VAL A C 1
ATOM 2882 O O . VAL A 1 360 ? -0.461 -10.995 24.962 1.00 72.12 360 VAL A O 1
ATOM 2885 N N . ARG A 1 361 ? 1.038 -12.474 25.765 1.00 71.44 361 ARG A N 1
ATOM 2886 C CA . ARG A 1 361 ? 0.293 -13.688 25.377 1.00 71.44 361 ARG A CA 1
ATOM 2887 C C . ARG A 1 361 ? -1.172 -13.658 25.819 1.00 71.44 361 ARG A C 1
ATOM 2889 O O . ARG A 1 361 ? -2.061 -14.013 25.057 1.00 71.44 361 ARG A O 1
ATOM 2896 N N . ASN A 1 362 ? -1.446 -13.100 26.999 1.00 74.75 362 ASN A N 1
ATOM 2897 C CA . ASN A 1 362 ? -2.795 -12.956 27.549 1.00 74.75 362 ASN A CA 1
ATOM 2898 C C . ASN A 1 362 ? -3.527 -11.657 27.126 1.00 74.75 362 ASN A C 1
ATOM 2900 O O . ASN A 1 362 ? -4.308 -11.087 27.901 1.00 74.75 362 ASN A O 1
ATOM 2904 N N . ASN A 1 363 ? -3.270 -11.144 25.916 1.00 78.19 363 ASN A N 1
ATOM 2905 C CA . ASN A 1 363 ? -3.840 -9.880 25.442 1.00 78.19 363 ASN A CA 1
ATOM 2906 C C . ASN A 1 363 ? -5.388 -9.939 25.429 1.00 78.19 363 ASN A C 1
ATOM 2908 O O . ASN A 1 363 ? -5.973 -10.756 24.708 1.00 78.19 363 ASN A O 1
ATOM 2912 N N . PRO A 1 364 ? -6.095 -9.066 26.178 1.00 83.38 364 PRO A N 1
ATOM 2913 C CA . PRO A 1 364 ? -7.559 -9.074 26.228 1.00 83.38 364 PRO A CA 1
ATOM 2914 C C . PRO A 1 364 ? -8.235 -8.911 24.860 1.00 83.38 364 PRO A C 1
ATOM 2916 O O . PRO A 1 364 ? -9.307 -9.473 24.642 1.00 83.38 364 PRO A O 1
ATOM 2919 N N . LYS A 1 365 ? -7.606 -8.179 23.931 1.00 85.12 365 LYS A N 1
ATOM 2920 C CA . LYS A 1 365 ? -8.127 -7.922 22.580 1.00 85.12 365 LYS A CA 1
ATOM 2921 C C . LYS A 1 365 ? -7.994 -9.145 21.684 1.00 85.12 365 LYS A C 1
ATOM 2923 O O . LYS A 1 365 ? -8.932 -9.464 20.961 1.00 85.12 365 LYS A O 1
ATOM 2928 N N . ALA A 1 366 ? -6.872 -9.858 21.785 1.00 81.88 366 ALA A N 1
ATOM 2929 C CA . ALA A 1 366 ? -6.676 -11.130 21.096 1.00 81.88 366 ALA A CA 1
ATOM 2930 C C . ALA A 1 366 ? -7.723 -12.156 21.546 1.00 81.88 366 ALA A C 1
ATOM 2932 O O . ALA A 1 366 ? -8.401 -12.765 20.719 1.00 81.88 366 ALA A O 1
ATOM 2933 N N . ARG A 1 367 ? -7.931 -12.267 22.867 1.00 84.44 367 ARG A N 1
ATOM 2934 C CA . ARG A 1 367 ? -8.943 -13.167 23.433 1.00 84.44 367 ARG A CA 1
ATOM 2935 C C . ARG A 1 367 ? -10.360 -12.795 23.025 1.00 84.44 367 ARG A C 1
ATOM 2937 O O . ARG A 1 367 ? -11.151 -13.678 22.715 1.00 84.44 367 ARG A O 1
ATOM 2944 N N . TRP A 1 368 ? -10.685 -11.503 23.016 1.00 88.75 368 TRP A N 1
ATOM 2945 C CA . TRP A 1 368 ? -11.970 -11.030 22.508 1.00 88.75 368 TRP A CA 1
ATOM 2946 C C . TRP A 1 368 ? -12.176 -11.433 21.043 1.00 88.75 368 TRP A C 1
ATOM 2948 O O . TRP A 1 368 ? -13.196 -12.045 20.739 1.00 88.75 368 TRP A O 1
ATOM 2958 N N . LEU A 1 369 ? -11.201 -11.174 20.165 1.00 87.25 369 LEU A N 1
ATOM 2959 C CA . LEU A 1 369 ? -11.313 -11.487 18.738 1.00 87.25 369 LEU A CA 1
ATOM 2960 C C . LEU A 1 369 ? -11.522 -12.986 18.495 1.00 87.25 369 LEU A C 1
ATOM 2962 O O . LEU A 1 369 ? -12.368 -13.376 17.690 1.00 87.25 369 LEU A O 1
ATOM 2966 N N . CYS A 1 370 ? -10.788 -13.833 19.216 1.00 85.69 370 CYS A N 1
ATOM 2967 C CA . CYS A 1 370 ? -10.926 -15.276 19.073 1.00 85.69 370 CYS A CA 1
ATOM 2968 C C . CYS A 1 370 ? -12.269 -15.780 19.606 1.00 85.69 370 CYS A C 1
ATOM 2970 O O . CYS A 1 370 ? -12.926 -16.531 18.896 1.00 85.69 370 CYS A O 1
ATOM 2972 N N . ARG A 1 371 ? -12.739 -15.303 20.771 1.00 88.06 371 ARG A N 1
ATOM 2973 C CA . ARG A 1 371 ? -14.083 -15.644 21.279 1.00 88.06 371 ARG A CA 1
ATOM 2974 C C . ARG A 1 371 ? -15.189 -15.223 20.314 1.00 88.06 371 ARG A C 1
ATOM 2976 O O . ARG A 1 371 ? -16.099 -16.001 20.054 1.00 88.06 371 ARG A O 1
ATOM 2983 N N . MET A 1 372 ? -15.096 -14.015 19.754 1.00 89.75 372 MET A N 1
ATOM 2984 C CA . MET A 1 372 ? -16.049 -13.546 18.742 1.00 89.75 372 MET A CA 1
ATOM 2985 C C . MET A 1 372 ? -16.013 -14.422 17.489 1.00 89.75 372 MET A C 1
ATOM 2987 O O . MET A 1 372 ? -17.052 -14.712 16.904 1.00 89.75 372 MET A O 1
ATOM 2991 N N . THR A 1 373 ? -14.826 -14.874 17.087 1.00 89.81 373 THR A N 1
ATOM 2992 C CA . THR A 1 373 ? -14.681 -15.780 15.945 1.00 89.81 373 THR A CA 1
ATOM 2993 C C . THR A 1 373 ? -15.259 -17.159 16.244 1.00 89.81 373 THR A C 1
ATOM 2995 O O . THR A 1 373 ? -15.994 -17.678 15.414 1.00 89.81 373 THR A O 1
ATOM 2998 N N . GLU A 1 374 ? -15.022 -17.721 17.430 1.00 90.19 374 GLU A N 1
ATOM 2999 C CA . GLU A 1 374 ? -15.624 -18.992 17.860 1.00 90.19 374 GLU A CA 1
ATOM 3000 C C . GLU A 1 374 ? -17.152 -18.925 17.879 1.00 90.19 374 GLU A C 1
ATOM 3002 O O . GLU A 1 374 ? -17.825 -19.829 17.384 1.00 90.19 374 GLU A O 1
ATOM 3007 N N . GLN A 1 375 ? -17.699 -17.827 18.405 1.00 90.38 375 GLN A N 1
ATOM 3008 C CA . GLN A 1 375 ? -19.140 -17.611 18.497 1.00 90.38 375 GLN A CA 1
ATOM 3009 C C . GLN A 1 375 ? -19.808 -17.522 17.118 1.00 90.38 375 GLN A C 1
ATOM 3011 O O . GLN A 1 375 ? -20.917 -18.021 16.943 1.00 90.38 375 GLN A O 1
ATOM 3016 N N . VAL A 1 376 ? -19.161 -16.868 16.149 1.00 91.38 376 VAL A N 1
ATOM 3017 C CA . VAL A 1 376 ? -19.784 -16.527 14.858 1.00 91.38 376 VAL A CA 1
ATOM 3018 C C . VAL A 1 376 ? -19.406 -17.504 13.737 1.00 91.38 376 VAL A C 1
ATOM 3020 O O . VAL A 1 376 ? -20.201 -17.737 12.828 1.00 91.38 376 VAL A O 1
ATOM 3023 N N . GLU A 1 377 ? -18.207 -18.082 13.777 1.00 91.50 377 GLU A N 1
ATOM 3024 C CA . GLU A 1 377 ? -17.649 -18.941 12.720 1.00 91.50 377 GLU A CA 1
ATOM 3025 C C . GLU A 1 377 ? -17.425 -20.401 13.167 1.00 91.50 377 GLU A C 1
ATOM 3027 O O . GLU A 1 377 ? -16.968 -21.233 12.372 1.00 91.50 377 GLU A O 1
ATOM 3032 N N . GLY A 1 378 ? -17.772 -20.728 14.417 1.00 88.25 378 GLY A N 1
ATOM 3033 C CA . GLY A 1 378 ? -17.636 -22.057 15.011 1.00 88.25 378 GLY A CA 1
ATOM 3034 C C . GLY A 1 378 ? -16.264 -22.315 15.641 1.00 88.25 378 GLY A C 1
ATOM 3035 O O . GLY A 1 378 ? -15.366 -21.477 15.598 1.00 88.25 378 GLY A O 1
ATOM 3036 N N . SER A 1 379 ? -16.094 -23.503 16.229 1.00 81.88 379 SER A N 1
ATOM 3037 C CA . SER A 1 379 ? -14.931 -23.827 17.064 1.00 81.88 379 SER A CA 1
ATOM 3038 C C . SER A 1 379 ? -13.581 -23.636 16.359 1.00 81.88 379 SER A C 1
ATOM 3040 O O . SER A 1 379 ? -13.354 -24.075 15.220 1.00 81.88 379 SER A O 1
ATOM 3042 N N . LEU A 1 380 ? -12.651 -22.995 17.065 1.00 80.00 380 LEU A N 1
ATOM 3043 C CA . LEU A 1 380 ? -11.235 -22.998 16.715 1.00 80.00 380 LEU A CA 1
ATOM 3044 C C . LEU A 1 380 ? -10.630 -24.359 17.114 1.00 80.00 380 LEU A C 1
ATOM 3046 O O . LEU A 1 380 ? -11.208 -25.103 17.904 1.00 80.00 380 LEU A O 1
ATOM 3050 N N . ASP A 1 381 ? -9.525 -24.753 16.482 1.00 77.69 381 ASP A N 1
ATOM 3051 C CA . ASP A 1 381 ? -8.820 -25.982 16.878 1.00 77.69 381 ASP A CA 1
ATOM 3052 C C . ASP A 1 381 ? -8.170 -25.824 18.261 1.00 77.69 381 ASP A C 1
ATOM 3054 O O . ASP A 1 381 ? -7.935 -24.713 18.734 1.00 77.69 381 ASP A O 1
ATOM 3058 N N . SER A 1 382 ? -7.870 -26.950 18.913 1.00 70.38 382 SER A N 1
ATOM 3059 C CA . SER A 1 382 ? -7.349 -26.981 20.284 1.00 70.38 382 SER A CA 1
ATOM 3060 C C . SER A 1 382 ? -6.045 -26.201 20.464 1.00 70.38 382 SER A C 1
ATOM 3062 O O . SER A 1 382 ? -5.804 -25.668 21.542 1.00 70.38 382 SER A O 1
ATOM 3064 N N . GLU A 1 383 ? -5.215 -26.109 19.422 1.00 68.19 383 GLU A N 1
ATOM 3065 C CA . GLU A 1 383 ? -3.977 -25.324 19.438 1.00 68.19 383 GLU A CA 1
ATOM 3066 C C . GLU A 1 383 ? -4.273 -23.817 19.464 1.00 68.19 383 GLU A C 1
ATOM 3068 O O . GLU A 1 383 ? -3.699 -23.073 20.260 1.00 68.19 383 GLU A O 1
ATOM 3073 N N . THR A 1 384 ? -5.234 -23.368 18.657 1.00 69.12 384 THR A N 1
ATOM 3074 C CA . THR A 1 384 ? -5.717 -21.985 18.679 1.00 69.12 384 THR A CA 1
ATOM 3075 C C . THR A 1 384 ? -6.464 -21.661 19.978 1.00 69.12 384 THR A C 1
ATOM 3077 O O . THR A 1 384 ? -6.330 -20.562 20.510 1.00 69.12 384 THR A O 1
ATOM 3080 N N . SER A 1 385 ? -7.214 -22.607 20.547 1.00 64.62 385 SER A N 1
ATOM 3081 C CA . SER A 1 385 ? -7.863 -22.416 21.850 1.00 64.62 385 SER A CA 1
ATOM 3082 C C . SER A 1 385 ? -6.851 -22.390 23.006 1.00 64.62 385 SER A C 1
ATOM 3084 O O . SER A 1 385 ? -7.059 -21.662 23.976 1.00 64.62 385 SER A O 1
ATOM 3086 N N . ALA A 1 386 ? -5.720 -23.101 22.905 1.00 63.66 386 ALA A N 1
ATOM 3087 C CA . ALA A 1 386 ? -4.633 -23.032 23.889 1.00 63.66 386 ALA A CA 1
ATOM 3088 C C . ALA A 1 386 ? -3.967 -21.645 23.933 1.00 63.66 386 ALA A C 1
ATOM 3090 O O . ALA A 1 386 ? -3.565 -21.197 25.002 1.00 63.66 386 ALA A O 1
ATOM 3091 N N . PHE A 1 387 ? -3.948 -20.914 22.813 1.00 61.56 387 PHE A N 1
ATOM 3092 C CA . PHE A 1 387 ? -3.526 -19.507 22.762 1.00 61.56 387 PHE A CA 1
ATOM 3093 C C . PHE A 1 387 ? -4.451 -18.565 23.566 1.00 61.56 387 PHE A C 1
ATOM 3095 O O . PHE A 1 387 ? -4.055 -17.460 23.931 1.00 61.56 387 PHE A O 1
ATOM 3102 N N . LEU A 1 388 ? -5.680 -18.995 23.880 1.00 54.41 388 LEU A N 1
ATOM 3103 C CA . LEU A 1 388 ? -6.642 -18.250 24.705 1.00 54.41 388 LEU A CA 1
ATOM 3104 C C . LEU A 1 388 ? -6.572 -18.593 26.187 1.00 54.41 388 LEU A C 1
ATOM 3106 O O . LEU A 1 388 ? -7.152 -17.865 27.005 1.00 54.41 388 LEU A O 1
ATOM 3110 N N . ALA A 1 389 ? -5.909 -19.696 26.529 1.00 49.50 389 ALA A N 1
ATOM 3111 C CA . ALA A 1 389 ? -5.804 -20.137 27.901 1.00 49.50 389 ALA A CA 1
ATOM 3112 C C . ALA A 1 389 ? -4.849 -19.198 28.656 1.00 49.50 389 ALA A C 1
ATOM 3114 O O . ALA A 1 389 ? -3.751 -18.923 28.169 1.00 49.50 389 ALA A O 1
ATOM 3115 N N . PRO A 1 390 ? -5.238 -18.674 29.833 1.00 49.66 390 PRO A N 1
ATOM 3116 C CA . PRO A 1 390 ? -4.260 -18.055 30.717 1.00 49.66 390 PRO A CA 1
ATOM 3117 C C . PRO A 1 390 ? -3.144 -19.074 30.992 1.00 49.66 390 PRO A C 1
ATOM 3119 O O . PRO A 1 390 ? -3.446 -20.244 31.242 1.00 49.66 390 PRO A O 1
ATOM 3122 N N . GLU A 1 391 ? -1.878 -18.642 30.918 1.00 54.84 391 GLU A N 1
ATOM 3123 C CA . GLU A 1 391 ? -0.770 -19.446 31.446 1.00 54.84 391 GLU A CA 1
ATOM 3124 C C . GLU A 1 391 ? -1.127 -19.794 32.898 1.00 54.84 391 GLU A C 1
ATOM 3126 O O . GLU A 1 391 ? -1.505 -18.910 33.673 1.00 54.84 391 GLU A O 1
ATOM 3131 N N . ARG A 1 392 ? -1.170 -21.098 33.185 1.00 44.47 392 ARG A N 1
ATOM 3132 C CA . ARG A 1 392 ? -1.569 -21.632 34.488 1.00 44.47 392 ARG A CA 1
ATOM 3133 C C . ARG A 1 392 ? -0.491 -21.408 35.527 1.00 44.47 392 ARG A C 1
ATOM 3135 O O . ARG A 1 392 ? 0.694 -21.579 35.167 1.00 44.47 392 ARG A O 1
#

Radius of gyration: 21.78 Å; chains: 1; bounding box: 50×52×68 Å

Secondary structure (DSSP, 8-state):
--HHHHSS--S----S--GGGHHHHHHHHHHHHHHHHHH---HHHHHHHHHHHHHHHHHHHHHH-----THHHHHHHHHHHHHHHHHHHHHHHTTTHHHHHHHHHHHHHHHHHHHHHTT-S-GGGGSBP-HHHHHHHHHHHHHHHHHHHHHHHHHTHHHHHHHHHTSTTHHHHTTS-HHHHHHHHHHHHHHHHHHHHHHHHHHHHHH--BHHHHHHHHHHHHHHHHHHHTT-THHHHHHHHHHHHHHH-HHIIIIIITHHHHS-SSGGG-SSS--HHHHHHHHHHTS-GGGS-HHHHHHHHHHHHHHHHHHT--STTSSSPTHHHHHTT-THHHHHTT-S-----SS---HHHHHHTT--TT-HHHHHHHHHHHHHH-PPPHHHHHTTSPP-